Protein AF-A0A7C2VQJ5-F1 (afdb_monomer_lite)

Structure (mmCIF, N/CA/C/O backbone):
data_AF-A0A7C2VQJ5-F1
#
_entry.id   AF-A0A7C2VQJ5-F1
#
loop_
_atom_site.group_PDB
_atom_site.id
_atom_site.type_symbol
_atom_site.label_atom_id
_atom_site.label_alt_id
_atom_site.label_comp_id
_atom_site.label_asym_id
_atom_site.label_entity_id
_atom_site.label_seq_id
_atom_site.pdbx_PDB_ins_code
_atom_site.Cartn_x
_atom_site.Cartn_y
_atom_site.Cartn_z
_atom_site.occupancy
_atom_site.B_iso_or_equiv
_atom_site.auth_seq_id
_atom_site.auth_comp_id
_atom_site.auth_asym_id
_atom_site.auth_atom_id
_atom_site.pdbx_PDB_model_num
ATOM 1 N N . MET A 1 1 ? 5.627 -55.550 105.091 1.00 46.59 1 MET A N 1
ATOM 2 C CA . MET A 1 1 ? 6.514 -56.414 104.280 1.00 46.59 1 MET A CA 1
ATOM 3 C C . MET A 1 1 ? 5.645 -57.290 103.380 1.00 46.59 1 MET A C 1
ATOM 5 O O . MET A 1 1 ? 4.607 -57.716 103.855 1.00 46.59 1 MET A O 1
ATOM 9 N N . ILE A 1 2 ? 6.101 -57.569 102.148 1.00 43.75 2 ILE A N 1
ATOM 10 C CA . ILE A 1 2 ? 5.608 -58.612 101.208 1.00 43.75 2 ILE A CA 1
ATOM 11 C C . ILE A 1 2 ? 4.590 -58.161 100.128 1.00 43.75 2 ILE A C 1
ATOM 13 O O . ILE A 1 2 ? 3.382 -58.294 100.247 1.00 43.75 2 ILE A O 1
ATOM 17 N N . ARG A 1 3 ? 5.181 -57.601 99.060 1.00 42.88 3 ARG A N 1
ATOM 18 C CA . ARG A 1 3 ? 5.038 -57.880 97.609 1.00 42.88 3 ARG A CA 1
ATOM 19 C C . ARG A 1 3 ? 3.668 -58.314 97.038 1.00 42.88 3 ARG A C 1
ATOM 21 O O . ARG A 1 3 ? 3.281 -59.473 97.138 1.00 42.88 3 ARG A O 1
ATOM 28 N N . LEU A 1 4 ? 3.055 -57.392 96.280 1.00 44.59 4 LEU A N 1
ATOM 29 C CA . LEU A 1 4 ? 2.029 -57.633 95.254 1.00 44.59 4 LEU A CA 1
ATOM 30 C C . LEU A 1 4 ? 2.603 -58.422 94.058 1.00 44.59 4 LEU A C 1
ATOM 32 O O . LEU A 1 4 ? 3.618 -58.026 93.484 1.00 44.59 4 LEU A O 1
ATOM 36 N N . PHE A 1 5 ? 1.899 -59.471 93.623 1.00 48.22 5 PHE A N 1
ATOM 37 C CA . PHE A 1 5 ? 2.072 -60.102 92.310 1.00 48.22 5 PHE A CA 1
ATOM 38 C C . PHE A 1 5 ? 1.242 -59.345 91.260 1.00 48.22 5 PHE A C 1
ATOM 40 O O . PHE A 1 5 ? 0.036 -59.552 91.133 1.00 48.22 5 PHE A O 1
ATOM 47 N N . GLY A 1 6 ? 1.891 -58.452 90.512 1.00 44.25 6 GLY A N 1
ATOM 48 C CA . GLY A 1 6 ? 1.333 -57.816 89.318 1.00 44.25 6 GLY A CA 1
ATOM 49 C C . GLY A 1 6 ? 1.655 -58.635 88.069 1.00 44.25 6 GLY A C 1
ATOM 50 O O . GLY A 1 6 ? 2.819 -58.878 87.762 1.00 44.25 6 GLY A O 1
ATOM 51 N N . ARG A 1 7 ? 0.612 -59.073 87.364 1.00 55.69 7 ARG A N 1
ATOM 52 C CA . ARG A 1 7 ? 0.666 -59.779 86.077 1.00 55.69 7 ARG A CA 1
ATOM 53 C C . ARG A 1 7 ? 1.394 -58.929 85.024 1.00 55.69 7 ARG A C 1
ATOM 55 O O . ARG A 1 7 ? 0.897 -57.866 84.667 1.00 55.69 7 ARG A O 1
ATOM 62 N N . PHE A 1 8 ? 2.517 -59.409 84.489 1.00 46.81 8 PHE A N 1
ATOM 63 C CA . PHE A 1 8 ? 3.135 -58.836 83.289 1.00 46.81 8 PHE A CA 1
ATOM 64 C C . PHE A 1 8 ? 2.544 -59.503 82.041 1.00 46.81 8 PHE A C 1
ATOM 66 O O . PHE A 1 8 ? 2.875 -60.638 81.704 1.00 46.81 8 PHE A O 1
ATOM 73 N N . LEU A 1 9 ? 1.641 -58.788 81.372 1.00 52.94 9 LEU A N 1
ATOM 74 C CA . LEU A 1 9 ? 1.227 -59.056 79.999 1.00 52.94 9 LEU A CA 1
ATOM 75 C C . LEU A 1 9 ? 2.354 -58.551 79.082 1.00 52.94 9 LEU A C 1
ATOM 77 O O . LEU A 1 9 ? 2.598 -57.349 79.008 1.00 52.94 9 LEU A O 1
ATOM 81 N N . VAL A 1 10 ? 3.074 -59.459 78.424 1.00 49.28 10 VAL A N 1
ATOM 82 C CA . VAL A 1 10 ? 4.087 -59.104 77.420 1.00 49.28 10 VAL A CA 1
ATOM 83 C C . VAL A 1 10 ? 3.358 -58.661 76.151 1.00 49.28 10 VAL A C 1
ATOM 85 O O . VAL A 1 10 ? 2.813 -59.481 75.416 1.00 49.28 10 VAL A O 1
ATOM 88 N N . LEU A 1 11 ? 3.316 -57.349 75.917 1.00 45.44 11 LEU A N 1
ATOM 89 C CA . LEU A 1 11 ? 2.827 -56.748 74.680 1.00 45.44 11 LEU A CA 1
ATOM 90 C C . LEU A 1 11 ? 3.921 -56.905 73.607 1.00 45.44 11 LEU A C 1
ATOM 92 O O . LEU A 1 11 ? 4.905 -56.168 73.602 1.00 45.44 11 LEU A O 1
ATOM 96 N N . VAL A 1 12 ? 3.784 -57.889 72.716 1.00 51.28 12 VAL A N 1
ATOM 97 C CA . VAL A 1 12 ? 4.648 -58.013 71.531 1.00 51.28 12 VAL A CA 1
ATOM 98 C C . VAL A 1 12 ? 4.169 -56.991 70.500 1.00 51.28 12 VAL A C 1
ATOM 100 O O . VAL A 1 12 ? 3.220 -57.230 69.760 1.00 51.28 12 VAL A O 1
ATOM 103 N N . LEU A 1 13 ? 4.803 -55.818 70.488 1.00 47.81 13 LEU A N 1
ATOM 104 C CA . LEU A 1 13 ? 4.600 -54.792 69.469 1.00 47.81 13 LEU A CA 1
ATOM 105 C C . LEU A 1 13 ? 5.321 -55.233 68.184 1.00 47.81 13 LEU A C 1
ATOM 107 O O . LEU A 1 13 ? 6.518 -55.008 68.019 1.00 47.81 13 LEU A O 1
ATOM 111 N N . THR A 1 14 ? 4.608 -55.897 67.275 1.00 52.72 14 THR A N 1
ATOM 112 C CA . THR A 1 14 ? 5.097 -56.153 65.915 1.00 52.72 14 THR A CA 1
ATOM 113 C C . THR A 1 14 ? 5.204 -54.828 65.164 1.00 52.72 14 THR A C 1
ATOM 115 O O . THR A 1 14 ? 4.199 -54.273 64.719 1.00 52.72 14 THR A O 1
ATOM 118 N N . LEU A 1 15 ? 6.427 -54.311 65.038 1.00 48.78 15 LEU A N 1
ATOM 119 C CA . LEU A 1 15 ? 6.756 -53.168 64.194 1.00 48.78 15 LEU A CA 1
ATOM 120 C C . LEU A 1 15 ? 6.617 -53.591 62.721 1.00 48.78 15 LEU A C 1
ATOM 122 O O . LEU A 1 15 ? 7.533 -54.161 62.131 1.00 48.78 15 LEU A O 1
ATOM 126 N N . LEU A 1 16 ? 5.445 -53.345 62.134 1.00 52.34 16 LEU A N 1
ATOM 127 C CA . LEU A 1 16 ? 5.228 -53.418 60.690 1.00 52.34 16 LEU A CA 1
ATOM 128 C C . LEU A 1 16 ? 6.027 -52.282 60.038 1.00 52.34 16 LEU A C 1
ATOM 130 O O . LEU A 1 16 ? 5.564 -51.147 59.949 1.00 52.34 16 LEU A O 1
ATOM 134 N N . VAL A 1 17 ? 7.252 -52.581 59.604 1.00 56.50 17 VAL A N 1
ATOM 135 C CA . VAL A 1 17 ? 8.012 -51.701 58.712 1.00 56.50 17 VAL A CA 1
ATOM 136 C C . VAL A 1 17 ? 7.339 -51.776 57.346 1.00 56.50 17 VAL A C 1
ATOM 138 O O . VAL A 1 17 ? 7.644 -52.636 56.521 1.00 56.50 17 VAL A O 1
ATOM 141 N N . THR A 1 18 ? 6.363 -50.903 57.116 1.00 55.00 18 THR A N 1
ATOM 142 C CA . THR A 1 18 ? 5.812 -50.689 55.782 1.00 55.00 18 THR A CA 1
ATOM 143 C C . THR A 1 18 ? 6.905 -50.061 54.926 1.00 55.00 18 THR A C 1
ATOM 145 O O . THR A 1 18 ? 7.242 -48.890 55.108 1.00 55.00 18 THR A O 1
ATOM 148 N N . PHE A 1 19 ? 7.467 -50.831 53.995 1.00 57.00 19 PHE A N 1
ATOM 149 C CA . PHE A 1 19 ? 8.220 -50.285 52.871 1.00 57.00 19 PHE A CA 1
ATOM 150 C C . PHE A 1 19 ? 7.252 -49.443 52.036 1.00 57.00 19 PHE A C 1
ATOM 152 O O . PHE A 1 19 ? 6.549 -49.955 51.166 1.00 57.00 19 PHE A O 1
ATOM 159 N N . MET A 1 20 ? 7.167 -48.147 52.338 1.00 59.78 20 MET A N 1
ATOM 160 C CA . MET A 1 20 ? 6.552 -47.210 51.413 1.00 59.78 20 MET A CA 1
ATOM 161 C C . MET A 1 20 ? 7.466 -47.120 50.191 1.00 59.78 20 MET A C 1
ATOM 163 O O . MET A 1 20 ? 8.660 -46.858 50.359 1.00 59.78 20 MET A O 1
ATOM 167 N N . PRO A 1 21 ? 6.958 -47.362 48.971 1.00 56.41 21 PRO A N 1
ATOM 168 C CA . PRO A 1 21 ? 7.749 -47.126 47.780 1.00 56.41 21 PRO A CA 1
ATOM 169 C C . PRO A 1 21 ? 8.144 -45.650 47.783 1.00 56.41 21 PRO A C 1
ATOM 171 O O . PRO A 1 21 ? 7.285 -44.768 47.804 1.00 56.41 21 PRO A O 1
ATOM 174 N N . VAL A 1 22 ? 9.450 -45.383 47.791 1.00 60.44 22 VAL A N 1
ATOM 175 C CA . VAL A 1 22 ? 9.980 -44.057 47.482 1.00 60.44 22 VAL A CA 1
ATOM 176 C C . VAL A 1 22 ? 9.636 -43.817 46.018 1.00 60.44 22 VAL A C 1
ATOM 178 O O . VAL A 1 22 ? 10.354 -44.244 45.117 1.00 60.44 22 VAL A O 1
ATOM 181 N N . VAL A 1 23 ? 8.475 -43.209 45.777 1.00 65.56 23 VAL A N 1
ATOM 182 C CA . VAL A 1 23 ? 8.123 -42.699 44.458 1.00 65.56 23 VAL A CA 1
ATOM 183 C C . VAL A 1 23 ? 9.150 -41.605 44.169 1.00 65.56 23 VAL A C 1
ATOM 185 O O . VAL A 1 23 ? 9.242 -40.664 44.962 1.00 65.56 23 VAL A O 1
ATOM 188 N N . PRO A 1 24 ? 9.965 -41.716 43.104 1.00 60.53 24 PRO A N 1
ATOM 189 C CA . PRO A 1 24 ? 10.872 -40.641 42.741 1.00 60.53 24 PRO A CA 1
ATOM 190 C C . PRO A 1 24 ? 10.035 -39.375 42.575 1.00 60.53 24 PRO A C 1
ATOM 192 O O . PRO A 1 24 ? 9.057 -39.372 41.821 1.00 60.53 24 PRO A O 1
ATOM 195 N N . ALA A 1 25 ? 10.378 -38.332 43.337 1.00 55.72 25 ALA A N 1
ATOM 196 C CA . ALA A 1 25 ? 9.738 -37.034 43.220 1.00 55.72 25 ALA A CA 1
ATOM 197 C C . ALA A 1 25 ? 9.803 -36.634 41.745 1.00 55.72 25 ALA A C 1
ATOM 199 O O . ALA A 1 25 ? 10.892 -36.431 41.204 1.00 55.72 25 ALA A O 1
ATOM 200 N N . HIS A 1 26 ? 8.646 -36.599 41.079 1.00 54.81 26 HIS A N 1
ATOM 201 C CA . HIS A 1 26 ? 8.580 -36.046 39.739 1.00 54.81 26 HIS A CA 1
ATOM 202 C C . HIS A 1 26 ? 9.131 -34.620 39.836 1.00 54.81 26 HIS A C 1
ATOM 204 O O . HIS A 1 26 ? 8.683 -33.875 40.717 1.00 54.81 26 HIS A O 1
ATOM 210 N N . PRO A 1 27 ? 10.102 -34.230 38.990 1.00 55.38 27 PRO A N 1
ATOM 211 C CA . PRO A 1 27 ? 10.473 -32.829 38.904 1.00 55.38 27 PRO A CA 1
ATOM 212 C C . PRO A 1 27 ? 9.182 -32.036 38.655 1.00 55.38 27 PRO A C 1
ATOM 214 O O . PRO A 1 27 ? 8.354 -32.495 37.858 1.00 55.38 27 PRO A O 1
ATOM 217 N N . PRO A 1 28 ? 8.950 -30.907 39.353 1.00 47.03 28 PRO A N 1
ATOM 218 C CA . PRO A 1 28 ? 7.778 -30.093 39.079 1.00 47.03 28 PRO A CA 1
ATOM 219 C C . PRO A 1 28 ? 7.782 -29.796 37.582 1.00 47.03 28 PRO A C 1
ATOM 221 O O . PRO A 1 28 ? 8.780 -29.301 37.052 1.00 47.03 28 PRO A O 1
ATOM 224 N N . ILE A 1 29 ? 6.695 -30.163 36.892 1.00 43.47 29 ILE A N 1
ATOM 225 C CA . ILE A 1 29 ? 6.482 -29.730 35.511 1.00 43.47 29 ILE A CA 1
ATOM 226 C C . ILE A 1 29 ? 6.673 -28.213 35.548 1.00 43.47 29 ILE A C 1
ATOM 228 O O . ILE A 1 29 ? 6.023 -27.572 36.378 1.00 43.47 29 ILE A O 1
ATOM 232 N N . PRO A 1 30 ? 7.580 -27.631 34.744 1.00 37.69 30 PRO A N 1
ATOM 233 C CA . PRO A 1 30 ? 7.754 -26.192 34.736 1.00 37.69 30 PRO A CA 1
ATOM 234 C C . PRO A 1 30 ? 6.402 -25.576 34.389 1.00 37.69 30 PRO A C 1
ATOM 236 O O . PRO A 1 30 ? 5.913 -25.717 33.268 1.00 37.69 30 PRO A O 1
ATOM 239 N N . THR A 1 31 ? 5.766 -24.943 35.375 1.00 44.03 31 THR A N 1
ATOM 240 C CA . THR A 1 31 ? 4.575 -24.135 35.160 1.00 44.03 31 THR A CA 1
ATOM 241 C C . THR A 1 31 ? 5.015 -23.030 34.217 1.00 44.03 31 THR A C 1
ATOM 243 O O . THR A 1 31 ? 5.746 -22.126 34.621 1.00 44.03 31 THR A O 1
ATOM 246 N N . VAL A 1 32 ? 4.663 -23.141 32.936 1.00 47.00 32 VAL A N 1
ATOM 247 C CA . VAL A 1 32 ? 4.882 -22.059 31.978 1.00 47.00 32 VAL A CA 1
ATOM 248 C C . VAL A 1 32 ? 4.158 -20.855 32.566 1.00 47.00 32 VAL A C 1
ATOM 250 O O . VAL A 1 32 ? 2.938 -20.895 32.730 1.00 47.00 32 VAL A O 1
ATOM 253 N N . ALA A 1 33 ? 4.913 -19.838 32.983 1.00 51.19 33 ALA A N 1
ATOM 254 C CA . ALA A 1 33 ? 4.332 -18.626 33.536 1.00 51.19 33 ALA A CA 1
ATOM 255 C C . ALA A 1 33 ? 3.320 -18.088 32.519 1.00 51.19 33 ALA A C 1
ATOM 257 O O . ALA A 1 33 ? 3.661 -17.907 31.346 1.00 51.19 33 ALA A O 1
ATOM 258 N N . ALA A 1 34 ? 2.070 -17.900 32.949 1.00 57.22 34 ALA A N 1
ATOM 259 C CA . ALA A 1 34 ? 1.046 -17.315 32.100 1.00 57.22 34 ALA A CA 1
ATOM 260 C C . ALA A 1 34 ? 1.563 -15.954 31.623 1.00 57.22 34 ALA A C 1
ATOM 262 O O . ALA A 1 34 ? 1.918 -15.102 32.434 1.00 57.22 34 ALA A O 1
ATOM 263 N N . GLN A 1 35 ? 1.673 -15.775 30.308 1.00 69.56 35 GLN A N 1
ATOM 264 C CA . GLN A 1 35 ? 2.099 -14.504 29.739 1.00 69.56 35 GLN A CA 1
ATOM 265 C C . GLN A 1 35 ? 1.085 -13.429 30.155 1.00 69.56 35 GLN A C 1
ATOM 267 O O . GLN A 1 35 ? -0.118 -13.632 29.981 1.00 69.56 35 GLN A O 1
ATOM 272 N N . GLU A 1 36 ? 1.553 -12.310 30.707 1.00 86.19 36 GLU A N 1
ATOM 273 C CA . GLU A 1 36 ? 0.700 -11.190 31.116 1.00 86.19 36 GLU A CA 1
ATOM 274 C C . GLU A 1 36 ? 0.862 -10.000 30.166 1.00 86.19 36 GLU A C 1
ATOM 276 O O . GLU A 1 36 ? 1.974 -9.675 29.744 1.00 86.19 36 GLU A O 1
ATOM 281 N N . ILE A 1 37 ? -0.247 -9.338 29.829 1.00 79.31 37 ILE A N 1
ATOM 282 C CA . ILE A 1 37 ? -0.264 -8.090 29.057 1.00 79.31 37 ILE A CA 1
ATOM 283 C C . ILE A 1 37 ? -1.071 -7.033 29.803 1.00 79.31 37 ILE A C 1
ATOM 285 O O . ILE A 1 37 ? -2.213 -7.277 30.184 1.00 79.31 37 ILE A O 1
ATOM 289 N N . THR A 1 38 ? -0.510 -5.833 29.939 1.00 85.31 38 THR A N 1
ATOM 290 C CA . THR A 1 38 ? -1.171 -4.715 30.621 1.00 85.31 38 THR A CA 1
ATOM 291 C C . THR A 1 38 ? -1.907 -3.792 29.649 1.00 85.31 38 THR A C 1
ATOM 293 O O . THR A 1 38 ? -1.347 -3.364 28.639 1.00 85.31 38 THR A O 1
ATOM 296 N N . VAL A 1 39 ? -3.143 -3.426 29.996 1.00 78.38 39 VAL A N 1
ATOM 297 C CA . VAL A 1 39 ? -3.943 -2.371 29.359 1.00 78.38 39 VAL A CA 1
ATOM 298 C C . VAL A 1 39 ? -4.248 -1.287 30.389 1.00 78.38 39 VAL A C 1
ATOM 300 O O . VAL A 1 39 ? -4.963 -1.497 31.361 1.00 78.38 39 VAL A O 1
ATOM 303 N N . GLU A 1 40 ? -3.728 -0.088 30.193 1.00 80.56 40 GLU A N 1
ATOM 304 C CA . GLU A 1 40 ? -3.983 1.032 31.093 1.00 80.56 40 GLU A CA 1
ATOM 305 C C . GLU A 1 40 ? -5.292 1.739 30.745 1.00 80.56 40 GLU A C 1
ATOM 307 O O . GLU A 1 40 ? -5.605 1.945 29.575 1.00 80.56 40 GLU A O 1
ATOM 312 N N . MET A 1 41 ? -6.041 2.169 31.753 1.00 86.75 41 MET A N 1
ATOM 313 C CA . MET A 1 41 ? -7.132 3.124 31.592 1.00 86.75 41 MET A CA 1
ATOM 314 C C . MET A 1 41 ? -6.592 4.510 31.916 1.00 86.75 41 MET A C 1
ATOM 316 O O . MET A 1 41 ? -6.264 4.782 33.068 1.00 86.75 41 MET A O 1
ATOM 320 N N . ARG A 1 42 ? -6.422 5.343 30.893 1.00 73.50 42 ARG A N 1
ATOM 321 C CA . ARG A 1 42 ? -5.876 6.698 31.005 1.00 73.50 42 ARG A CA 1
ATOM 322 C C . ARG A 1 42 ? -6.518 7.614 29.976 1.00 73.50 42 ARG A C 1
ATOM 324 O O . ARG A 1 42 ? -6.724 7.207 28.834 1.00 73.50 42 ARG A O 1
ATOM 331 N N . ASN A 1 43 ? -6.760 8.861 30.352 1.00 64.06 43 ASN A N 1
ATOM 332 C CA . ASN A 1 43 ? -7.454 9.866 29.555 1.00 64.06 43 ASN A CA 1
ATOM 333 C C . ASN A 1 43 ? -8.832 9.388 29.058 1.00 64.06 43 ASN A C 1
ATOM 335 O O . ASN A 1 43 ? -9.179 9.613 27.899 1.00 64.06 43 ASN A O 1
ATOM 339 N N . ILE A 1 44 ? -9.603 8.704 29.916 1.00 69.81 44 ILE A N 1
ATOM 340 C CA . ILE A 1 44 ? -10.926 8.138 29.593 1.00 69.81 44 ILE A CA 1
ATOM 341 C C . ILE A 1 44 ? -10.837 7.204 28.373 1.00 69.81 44 ILE A C 1
ATOM 343 O O . ILE A 1 44 ? -11.610 7.274 27.419 1.00 69.81 44 ILE A O 1
ATOM 347 N N . SER A 1 45 ? -9.802 6.366 28.337 1.00 59.72 45 SER A N 1
ATOM 348 C CA . SER A 1 45 ? -9.502 5.473 27.215 1.00 59.72 45 SER A CA 1
ATOM 349 C C . SER A 1 45 ? -8.728 4.245 27.678 1.00 59.72 45 SER A C 1
ATOM 351 O O . SER A 1 45 ? -7.956 4.315 28.631 1.00 59.72 45 SER A O 1
ATOM 353 N N . PHE A 1 46 ? -8.891 3.123 26.974 1.00 67.31 46 PHE A N 1
ATOM 354 C CA . PHE A 1 46 ? -8.022 1.955 27.137 1.00 67.31 46 PHE A CA 1
ATOM 355 C C . PHE A 1 46 ? -6.759 2.106 26.278 1.00 67.31 46 PHE A C 1
ATOM 357 O O . PHE A 1 46 ? -6.843 2.450 25.098 1.00 67.31 46 PHE A O 1
ATOM 364 N N . SER A 1 47 ? -5.589 1.837 26.855 1.00 63.00 47 SER A N 1
ATOM 365 C CA . SER A 1 47 ? -4.273 2.004 26.239 1.00 63.00 47 SER A CA 1
ATOM 366 C C . SER A 1 47 ? -3.362 0.801 26.533 1.00 63.00 47 SER A C 1
ATOM 368 O O . SER A 1 47 ? -2.908 0.650 27.662 1.00 63.00 47 SER A O 1
ATOM 370 N N . PRO A 1 48 ? -3.005 -0.012 25.528 1.00 53.28 48 PRO A N 1
ATOM 371 C CA . PRO A 1 48 ? -3.476 0.079 24.149 1.00 53.28 48 PRO A CA 1
ATOM 372 C C . PRO A 1 48 ? -4.978 -0.234 24.041 1.00 53.28 48 PRO A C 1
ATOM 374 O O . PRO A 1 48 ? -5.519 -1.023 24.809 1.00 53.28 48 PRO A O 1
ATOM 377 N N . ARG A 1 49 ? -5.652 0.373 23.056 1.00 54.12 49 ARG A N 1
ATOM 378 C CA . ARG A 1 49 ? -7.080 0.122 22.803 1.00 54.12 49 ARG A CA 1
ATOM 379 C C . ARG A 1 49 ? -7.344 -1.300 22.295 1.00 54.12 49 ARG A C 1
ATOM 381 O O . ARG A 1 49 ? -8.414 -1.847 22.528 1.00 54.12 49 ARG A O 1
ATOM 388 N N . MET A 1 50 ? -6.381 -1.888 21.588 1.00 51.47 50 MET A N 1
ATOM 389 C CA . MET A 1 50 ? -6.455 -3.252 21.072 1.00 51.47 50 MET A CA 1
ATOM 390 C C . MET A 1 50 ? -5.201 -4.032 21.460 1.00 51.47 50 MET A C 1
ATOM 392 O O . MET A 1 50 ? -4.092 -3.505 21.346 1.00 51.47 50 MET A O 1
ATOM 396 N N . VAL A 1 51 ? -5.382 -5.286 21.873 1.00 59.22 51 VAL A N 1
ATOM 397 C CA . VAL A 1 51 ? -4.294 -6.217 22.194 1.00 59.22 51 VAL A CA 1
ATOM 398 C C . VAL A 1 51 ? -4.488 -7.514 21.420 1.00 59.22 51 VAL A C 1
ATOM 400 O O . VAL A 1 51 ? -5.570 -8.094 21.465 1.00 59.22 51 VAL A O 1
ATOM 403 N N . THR A 1 52 ? -3.431 -7.994 20.764 1.00 66.69 52 THR A N 1
ATOM 404 C CA . THR A 1 52 ? -3.381 -9.343 20.188 1.00 66.69 52 THR A CA 1
ATOM 405 C C . THR A 1 52 ? -2.576 -10.260 21.100 1.00 66.69 52 THR A C 1
ATOM 407 O O . THR A 1 52 ? -1.439 -9.939 21.442 1.00 66.69 52 THR A O 1
ATOM 410 N N . ILE A 1 53 ? -3.160 -11.389 21.489 1.00 81.56 53 ILE A N 1
ATOM 411 C CA . ILE A 1 53 ? -2.588 -12.369 22.415 1.00 81.56 53 ILE A CA 1
ATOM 412 C C . ILE A 1 53 ? -2.736 -13.792 21.875 1.00 81.56 53 ILE A C 1
ATOM 414 O O . ILE A 1 53 ? -3.455 -14.032 20.902 1.00 81.56 53 ILE A O 1
ATOM 418 N N . THR A 1 54 ? -2.072 -14.746 22.523 1.00 80.62 54 THR A N 1
ATOM 419 C CA . THR A 1 54 ? -2.269 -16.178 22.260 1.00 80.62 54 THR A CA 1
ATOM 420 C C . THR A 1 54 ? -3.178 -16.794 23.332 1.00 80.62 54 THR A C 1
ATOM 422 O O . THR A 1 54 ? -3.324 -16.225 24.418 1.00 80.62 54 THR A O 1
ATOM 425 N N . PRO A 1 55 ? -3.841 -17.931 23.053 1.00 85.31 55 PRO A N 1
ATOM 426 C CA . PRO A 1 55 ? -4.587 -18.676 24.054 1.00 85.31 55 PRO A CA 1
ATOM 427 C C . PRO A 1 55 ? -3.755 -18.936 25.313 1.00 85.31 55 PRO A C 1
ATOM 429 O O . PRO A 1 55 ? -2.640 -19.441 25.238 1.00 85.31 55 PRO A O 1
ATOM 432 N N . GLY A 1 56 ? -4.317 -18.608 26.472 1.00 85.12 56 GLY A N 1
ATOM 433 C CA . GLY A 1 56 ? -3.671 -18.737 27.776 1.00 85.12 56 GLY A CA 1
ATOM 434 C C . GLY A 1 56 ? -3.014 -17.453 28.292 1.00 85.12 56 GLY A C 1
ATOM 435 O O . GLY A 1 56 ? -2.595 -17.433 29.446 1.00 85.12 56 GLY A O 1
ATOM 436 N N . THR A 1 57 ? -2.952 -16.372 27.505 1.00 86.81 57 THR A N 1
ATOM 437 C CA . THR A 1 57 ? -2.464 -15.069 27.988 1.00 86.81 57 THR A CA 1
ATOM 438 C C . THR A 1 57 ? -3.473 -14.418 28.946 1.00 86.81 57 THR A C 1
ATOM 440 O O . THR A 1 57 ? -4.684 -14.399 28.694 1.00 86.81 57 THR A O 1
ATOM 443 N N . THR A 1 58 ? -2.965 -13.847 30.039 1.00 93.88 58 THR A N 1
ATOM 444 C CA . THR A 1 58 ? -3.725 -13.029 30.993 1.00 93.88 58 THR A CA 1
ATOM 445 C C . THR A 1 58 ? -3.602 -11.556 30.627 1.00 93.88 58 THR A C 1
ATOM 447 O O . THR A 1 58 ? -2.504 -11.025 30.499 1.00 93.88 58 THR A O 1
ATOM 450 N N . VAL A 1 59 ? -4.732 -10.873 30.465 1.00 95.69 59 VAL A N 1
ATOM 451 C CA . VAL A 1 59 ? -4.771 -9.420 30.280 1.00 95.69 59 VAL A CA 1
ATOM 452 C C . VAL A 1 59 ? -5.088 -8.768 31.618 1.00 95.69 59 VAL A C 1
ATOM 454 O O . VAL A 1 59 ? -6.043 -9.167 32.284 1.00 95.69 59 VAL A O 1
ATOM 457 N N . VAL A 1 60 ? -4.293 -7.773 31.997 1.00 95.62 60 VAL A N 1
ATOM 458 C CA . VAL A 1 60 ? -4.425 -6.997 33.229 1.00 95.62 60 VAL A CA 1
ATOM 459 C C . VAL A 1 60 ? -4.778 -5.560 32.867 1.00 95.62 60 VAL A C 1
ATOM 461 O O . VAL A 1 60 ? -3.978 -4.842 32.275 1.00 95.62 60 VAL A O 1
ATOM 464 N N . TRP A 1 61 ? -5.971 -5.113 33.235 1.00 98.06 61 TRP A N 1
ATOM 465 C CA . TRP A 1 61 ? -6.366 -3.720 33.111 1.00 98.06 61 TRP A CA 1
ATOM 466 C C . TRP A 1 61 ? -6.020 -2.951 34.378 1.00 98.06 61 TRP A C 1
ATOM 468 O O . TRP A 1 61 ? -6.409 -3.368 35.466 1.00 98.06 61 TRP A O 1
ATOM 478 N N . VAL A 1 62 ? -5.339 -1.813 34.246 1.00 90.38 62 VAL A N 1
ATOM 479 C CA . VAL A 1 62 ? -4.930 -0.966 35.380 1.00 90.38 62 VAL A CA 1
ATOM 480 C C . VAL A 1 62 ? -5.535 0.418 35.227 1.00 90.38 62 VAL A C 1
ATOM 482 O O . VAL A 1 62 ? -5.316 1.077 34.212 1.00 90.38 62 VAL A O 1
ATOM 485 N N . ASN A 1 63 ? -6.273 0.887 36.231 1.00 95.75 63 ASN A N 1
ATOM 486 C CA . ASN A 1 63 ? -6.835 2.227 36.209 1.00 95.75 63 ASN A CA 1
ATOM 487 C C . ASN A 1 63 ? -5.789 3.278 36.609 1.00 95.75 63 ASN A C 1
ATOM 489 O O . ASN A 1 63 ? -5.367 3.341 37.762 1.00 95.75 63 ASN A O 1
ATOM 493 N N . ARG A 1 64 ? -5.365 4.100 35.646 1.00 85.19 64 ARG A N 1
ATOM 494 C CA . ARG A 1 64 ? -4.432 5.223 35.831 1.00 85.19 64 ARG A CA 1
ATOM 495 C C . ARG A 1 64 ? -5.133 6.585 35.802 1.00 85.19 64 ARG A C 1
ATOM 497 O O . ARG A 1 64 ? -4.469 7.597 36.005 1.00 85.19 64 ARG A O 1
ATOM 504 N N . ASP A 1 65 ? -6.438 6.620 35.552 1.00 72.88 65 ASP A N 1
ATOM 505 C CA . ASP A 1 65 ? -7.237 7.840 35.566 1.00 72.88 65 ASP A CA 1
ATOM 506 C C . ASP A 1 65 ? -7.683 8.220 36.982 1.00 72.88 65 ASP A C 1
ATOM 508 O O . ASP A 1 65 ? -7.822 7.357 37.851 1.00 72.88 65 ASP A O 1
ATOM 512 N N . PRO A 1 66 ? -7.990 9.509 37.220 1.00 78.81 66 PRO A N 1
ATOM 513 C CA . PRO A 1 66 ? -8.574 9.965 38.479 1.00 78.81 66 PRO A CA 1
ATOM 514 C C . PRO A 1 66 ? -10.064 9.604 38.626 1.00 78.81 66 PRO A C 1
ATOM 516 O O . PRO A 1 66 ? -10.660 9.908 39.656 1.00 78.81 66 PRO A O 1
ATOM 519 N N . VAL A 1 67 ? -10.680 8.970 37.621 1.00 78.81 67 VAL A N 1
ATOM 520 C CA . VAL A 1 67 ? -12.085 8.533 37.643 1.00 78.81 67 VAL A CA 1
ATOM 521 C C . VAL A 1 67 ? -12.193 7.009 37.561 1.00 78.81 67 VAL A C 1
ATOM 523 O O . VAL A 1 67 ? -11.318 6.340 37.011 1.00 78.81 67 VAL A O 1
ATOM 526 N N . ALA A 1 68 ? -13.264 6.444 38.121 1.00 87.38 68 ALA A N 1
ATOM 527 C CA . ALA A 1 68 ? -13.500 5.002 38.113 1.00 87.38 68 ALA A CA 1
ATOM 528 C C . ALA A 1 68 ? -13.967 4.500 36.738 1.00 87.38 68 ALA A C 1
ATOM 530 O O . ALA A 1 68 ? -14.712 5.180 36.038 1.00 87.38 68 ALA A O 1
ATOM 531 N N . HIS A 1 69 ? -13.582 3.275 36.385 1.00 95.94 69 HIS A N 1
ATOM 532 C CA . HIS A 1 69 ? -13.865 2.671 35.081 1.00 95.94 69 HIS A CA 1
ATOM 533 C C . HIS A 1 69 ? -14.382 1.241 35.216 1.00 95.94 69 HIS A C 1
ATOM 535 O O . HIS A 1 69 ? -14.389 0.683 36.301 1.00 95.94 69 HIS A O 1
ATOM 541 N N . THR A 1 70 ? -14.822 0.630 34.122 1.00 97.50 70 THR A N 1
ATOM 542 C CA . THR A 1 70 ? -15.204 -0.793 34.068 1.00 97.50 70 THR A CA 1
ATOM 543 C C . THR A 1 70 ? -14.583 -1.427 32.826 1.00 97.50 70 THR A C 1
ATOM 545 O O . THR A 1 70 ? -14.206 -0.713 31.899 1.00 97.50 70 THR A O 1
ATOM 548 N N . VAL A 1 71 ? -14.484 -2.752 32.801 1.00 97.88 71 VAL A N 1
ATOM 549 C CA . VAL A 1 71 ? -14.111 -3.577 31.650 1.00 97.88 71 VAL A CA 1
ATOM 550 C C . VAL A 1 71 ? -15.252 -4.568 31.447 1.00 97.88 71 VAL A C 1
ATOM 552 O O . VAL A 1 71 ? -15.333 -5.584 32.134 1.00 97.88 71 VAL A O 1
ATOM 555 N N . THR A 1 72 ? -16.163 -4.245 30.537 1.00 93.69 72 THR A N 1
ATOM 556 C CA . THR A 1 72 ? -17.389 -5.006 30.280 1.00 93.69 72 THR A CA 1
ATOM 557 C C . THR A 1 72 ? -17.399 -5.483 28.834 1.00 93.69 72 THR A C 1
ATOM 559 O O . THR A 1 72 ? -17.284 -4.667 27.930 1.00 93.69 72 THR A O 1
ATOM 562 N N . ALA A 1 73 ? -17.540 -6.781 28.591 1.00 88.69 73 ALA A N 1
ATOM 563 C CA . ALA A 1 73 ? -17.639 -7.327 27.241 1.00 88.69 73 ALA A CA 1
ATOM 564 C C . ALA A 1 73 ? -18.913 -6.854 26.530 1.00 88.69 73 ALA A C 1
ATOM 566 O O . ALA A 1 73 ? -19.975 -6.777 27.152 1.00 88.69 73 ALA A O 1
ATOM 567 N N . ASP A 1 74 ? -18.834 -6.607 25.222 1.00 68.31 74 ASP A N 1
ATOM 568 C CA . ASP A 1 74 ? -19.999 -6.200 24.423 1.00 68.31 74 ASP A CA 1
ATOM 569 C C . ASP A 1 74 ? -21.098 -7.274 24.407 1.00 68.31 74 ASP A C 1
ATOM 571 O O . ASP A 1 74 ? -22.283 -6.951 24.378 1.00 68.31 74 ASP A O 1
ATOM 575 N N . ASP A 1 75 ? -20.706 -8.549 24.442 1.00 75.31 75 ASP A N 1
ATOM 576 C CA . ASP A 1 75 ? -21.607 -9.706 24.472 1.00 75.31 75 ASP A CA 1
ATOM 577 C C . ASP A 1 75 ? -22.056 -10.093 25.893 1.00 75.31 75 ASP A C 1
ATOM 579 O O . ASP A 1 75 ? -22.788 -11.064 26.076 1.00 75.31 75 ASP A O 1
ATOM 583 N N . GLY A 1 76 ? -21.608 -9.352 26.912 1.00 89.25 76 GLY A N 1
ATOM 584 C CA . GLY A 1 76 ? -21.898 -9.631 28.317 1.00 89.25 76 GLY A CA 1
ATOM 585 C C . GLY A 1 76 ? -21.135 -10.820 28.913 1.00 89.25 76 GLY A C 1
ATOM 586 O O . GLY A 1 76 ? -21.406 -11.188 30.054 1.00 89.25 76 GLY A O 1
ATOM 587 N N . SER A 1 77 ? -20.168 -11.411 28.200 1.00 87.25 77 SER A N 1
ATOM 588 C CA . SER A 1 77 ? -19.410 -12.587 28.665 1.00 87.25 77 SER A CA 1
ATOM 589 C C . SER A 1 77 ? -18.467 -12.319 29.847 1.00 87.25 77 SER A C 1
ATOM 591 O O . SER A 1 77 ? -18.028 -13.264 30.509 1.00 87.25 77 SER A O 1
ATOM 593 N N . PHE A 1 78 ? -18.132 -11.057 30.129 1.00 96.50 78 PHE A N 1
ATOM 594 C CA . PHE A 1 78 ? -17.416 -10.652 31.339 1.00 96.50 78 PHE A CA 1
ATOM 595 C C . PHE A 1 78 ? -17.708 -9.200 31.725 1.00 96.50 78 PHE A C 1
ATOM 597 O O . PHE A 1 78 ? -18.018 -8.362 30.879 1.00 96.50 78 PHE A O 1
ATOM 604 N N . ASP A 1 79 ? -17.569 -8.904 33.016 1.00 96.81 79 ASP A N 1
ATOM 605 C CA . ASP A 1 79 ? -17.666 -7.562 33.581 1.00 96.81 79 ASP A CA 1
ATOM 606 C C . ASP A 1 79 ? -16.786 -7.466 34.833 1.00 96.81 79 ASP A C 1
ATOM 608 O O . ASP A 1 79 ? -16.867 -8.316 35.720 1.00 96.81 79 ASP A O 1
ATOM 612 N N . SER A 1 80 ? -15.934 -6.447 34.904 1.00 98.06 80 SER A N 1
ATOM 613 C CA . SER A 1 80 ? -15.067 -6.208 36.059 1.00 98.06 80 SER A CA 1
ATOM 614 C C . SER A 1 80 ? -15.786 -5.580 37.253 1.00 98.06 80 SER A C 1
ATOM 616 O O . SER A 1 80 ? -15.227 -5.556 38.348 1.00 98.06 80 SER A O 1
ATOM 618 N N . GLY A 1 81 ? -16.963 -4.979 37.041 1.00 95.44 81 GLY A N 1
ATOM 619 C CA . GLY A 1 81 ? -17.483 -3.967 37.961 1.00 95.44 81 GLY A CA 1
ATOM 620 C C . GLY A 1 81 ? -16.597 -2.711 37.993 1.00 95.44 81 GLY A C 1
ATOM 621 O O . GLY A 1 81 ? -15.675 -2.565 37.184 1.00 95.44 81 GLY A O 1
ATOM 622 N N . LEU A 1 82 ? -16.889 -1.770 38.901 1.00 97.06 82 LEU A N 1
ATOM 623 C CA . LEU A 1 82 ? -16.142 -0.510 39.007 1.00 97.06 82 LEU A CA 1
ATOM 624 C C . LEU A 1 82 ? -14.719 -0.731 39.538 1.00 97.06 82 LEU A C 1
ATOM 626 O O . LEU A 1 82 ? -14.515 -1.141 40.677 1.00 97.06 82 LEU A O 1
ATOM 630 N N . ILE A 1 83 ? -13.742 -0.353 38.725 1.00 97.38 83 ILE A N 1
ATOM 631 C CA . ILE A 1 83 ? -12.320 -0.287 39.032 1.00 97.38 83 ILE A CA 1
ATOM 632 C C . ILE A 1 83 ? -12.000 1.159 39.415 1.00 97.38 83 ILE A C 1
ATOM 634 O O . ILE A 1 83 ? -11.992 2.058 38.570 1.00 97.38 83 ILE A O 1
ATOM 638 N N . GLN A 1 84 ? -11.749 1.392 40.701 1.00 97.06 84 GLN A N 1
ATOM 639 C CA . GLN A 1 84 ? -11.391 2.711 41.238 1.00 97.06 84 GLN A CA 1
ATOM 640 C C . GLN A 1 84 ? -10.018 3.188 40.725 1.00 97.06 84 GLN A C 1
ATOM 642 O O . GLN A 1 84 ? -9.234 2.354 40.262 1.00 97.06 84 GLN A O 1
ATOM 647 N N . PRO A 1 85 ? -9.698 4.496 40.804 1.00 95.56 85 PRO A N 1
ATOM 648 C CA . PRO A 1 85 ? -8.357 5.007 40.509 1.00 95.56 85 PRO A CA 1
ATOM 649 C C . PRO A 1 85 ? -7.259 4.195 41.211 1.00 95.56 85 PRO A C 1
ATOM 651 O O . PRO A 1 85 ? -7.337 3.944 42.412 1.00 95.56 85 PRO A O 1
ATOM 654 N N . GLY A 1 86 ? -6.252 3.747 40.457 1.00 86.12 86 GLY A N 1
ATOM 655 C CA . GLY A 1 86 ? -5.174 2.874 40.941 1.00 86.12 86 GLY A CA 1
ATOM 656 C C . GLY A 1 86 ? -5.520 1.381 41.040 1.00 86.12 86 GLY A C 1
ATOM 657 O O . GLY A 1 86 ? -4.622 0.572 41.261 1.00 86.12 86 GLY A O 1
ATOM 658 N N . GLY A 1 87 ? -6.788 0.997 40.868 1.00 95.62 87 GLY A N 1
ATOM 659 C CA . GLY A 1 87 ? -7.240 -0.394 40.902 1.00 95.62 87 GLY A CA 1
ATOM 660 C C . GLY A 1 87 ? -6.896 -1.187 39.638 1.00 95.62 87 GLY A C 1
ATOM 661 O O . GLY A 1 87 ? -6.495 -0.627 38.616 1.00 95.62 87 GLY A O 1
ATOM 662 N N . MET A 1 88 ? -7.097 -2.507 39.693 1.00 96.75 88 MET A N 1
ATOM 663 C CA . MET A 1 88 ? -6.856 -3.408 38.564 1.00 96.75 88 MET A CA 1
ATOM 664 C C . MET A 1 88 ? -7.909 -4.514 38.440 1.00 96.75 88 MET A C 1
ATOM 666 O O . MET A 1 88 ? -8.538 -4.900 39.422 1.00 96.75 88 MET A O 1
ATOM 670 N N . TYR A 1 89 ? -8.068 -5.032 37.224 1.00 97.88 89 TYR A N 1
ATOM 671 C CA . TYR A 1 89 ? -8.865 -6.214 36.889 1.00 97.88 89 TYR A CA 1
ATOM 672 C C . TYR A 1 89 ? -8.061 -7.099 35.942 1.00 97.88 89 TYR A C 1
ATOM 674 O O . TYR A 1 89 ? -7.353 -6.577 35.087 1.00 97.88 89 TYR A O 1
ATOM 682 N N . GLN A 1 90 ? -8.170 -8.421 36.049 1.00 96.44 90 GLN A N 1
ATOM 683 C CA . GLN A 1 90 ? -7.445 -9.334 35.167 1.00 96.44 90 GLN A CA 1
ATOM 684 C C . GLN A 1 90 ? -8.331 -10.459 34.647 1.00 96.44 90 GLN A C 1
ATOM 686 O O . GLN A 1 90 ? -9.223 -10.936 35.349 1.00 96.44 90 GLN A O 1
ATOM 691 N N . ARG A 1 91 ? -8.057 -10.907 33.419 1.00 95.94 91 ARG A N 1
ATOM 692 C CA . ARG A 1 91 ? -8.754 -12.030 32.786 1.00 95.94 91 ARG A CA 1
ATOM 693 C C . ARG A 1 91 ? -7.826 -12.810 31.865 1.00 95.94 91 ARG A C 1
ATOM 695 O O . ARG A 1 91 ? -7.160 -12.229 31.012 1.00 95.94 91 ARG A O 1
ATOM 702 N N . THR A 1 92 ? -7.845 -14.132 31.988 1.00 95.12 92 THR A N 1
ATOM 703 C CA . THR A 1 92 ? -7.153 -15.047 31.072 1.00 95.12 92 THR A CA 1
ATOM 704 C C . THR A 1 92 ? -8.060 -15.429 29.910 1.00 95.12 92 THR A C 1
ATOM 706 O O . THR A 1 92 ? -9.222 -15.784 30.110 1.00 95.12 92 THR A O 1
ATOM 709 N N . PHE A 1 93 ? -7.532 -15.371 28.689 1.00 90.88 93 PHE A N 1
ATOM 710 C CA . PHE A 1 93 ? -8.266 -15.718 27.475 1.00 90.88 93 PHE A CA 1
ATOM 711 C C . PHE A 1 93 ? -7.725 -17.015 26.886 1.00 90.88 93 PHE A C 1
ATOM 713 O O . PHE A 1 93 ? -6.604 -17.054 26.396 1.00 90.88 93 PHE A O 1
ATOM 720 N N . THR A 1 94 ? -8.514 -18.085 26.917 1.00 90.62 94 THR A N 1
ATOM 721 C CA . THR A 1 94 ? -8.084 -19.424 26.474 1.00 90.62 94 THR A CA 1
ATOM 722 C C . THR A 1 94 ? -8.642 -19.837 25.119 1.00 90.62 94 THR A C 1
ATOM 724 O O . THR A 1 94 ? -8.170 -20.810 24.542 1.00 90.62 94 THR A O 1
ATOM 727 N N . GLN A 1 95 ? -9.632 -19.115 24.597 1.00 85.75 95 GLN A N 1
ATOM 728 C CA . GLN A 1 95 ? -10.279 -19.436 23.330 1.00 85.75 95 GLN A CA 1
ATOM 729 C C . GLN A 1 95 ? -9.860 -18.422 22.261 1.00 85.75 95 GLN A C 1
ATOM 731 O O . GLN A 1 95 ? -9.916 -17.218 22.525 1.00 85.75 95 GLN A O 1
ATOM 736 N N . PRO A 1 96 ? -9.424 -18.869 21.067 1.00 76.56 96 PRO A N 1
ATOM 737 C CA . PRO A 1 96 ? -9.248 -17.984 19.927 1.00 76.56 96 PRO A CA 1
ATOM 738 C C . PRO A 1 96 ? -10.542 -17.232 19.615 1.00 76.56 96 PRO A C 1
ATOM 740 O O . PRO A 1 96 ? -11.628 -17.807 19.652 1.00 76.56 96 PRO A O 1
ATOM 743 N N . GLY A 1 97 ? -10.432 -15.950 19.290 1.00 68.62 97 GLY A N 1
ATOM 744 C CA . GLY A 1 97 ? -11.601 -15.111 19.060 1.00 68.62 97 GLY A CA 1
ATOM 745 C C . GLY A 1 97 ? -11.306 -13.627 19.199 1.00 68.62 97 GLY A C 1
ATOM 746 O O . GLY A 1 97 ? -10.189 -13.215 19.501 1.00 68.62 97 GLY A O 1
ATOM 747 N N . THR A 1 98 ? -12.322 -12.808 18.951 1.00 66.62 98 THR A N 1
ATOM 748 C CA . THR A 1 98 ? -12.268 -11.358 19.156 1.00 66.62 98 THR A CA 1
ATOM 749 C C . THR A 1 98 ? -13.255 -10.988 20.252 1.00 66.62 98 THR A C 1
ATOM 751 O O . THR A 1 98 ? -14.430 -11.320 20.160 1.00 66.62 98 THR A O 1
ATOM 754 N N . TYR A 1 99 ? -12.760 -10.306 21.279 1.00 78.50 99 TYR A N 1
ATOM 755 C CA . TYR A 1 99 ? -13.486 -9.942 22.489 1.00 78.50 99 TYR A CA 1
ATOM 756 C C . TYR A 1 99 ? -13.528 -8.414 22.603 1.00 78.50 99 TYR A C 1
ATOM 758 O O . TYR A 1 99 ? -12.626 -7.819 23.207 1.00 78.50 99 TYR A O 1
ATOM 766 N N . PRO A 1 100 ? -14.510 -7.751 21.972 1.00 57.31 100 PRO A N 1
ATOM 767 C CA . PRO A 1 100 ? -14.745 -6.332 22.184 1.00 57.31 100 PRO A CA 1
ATOM 768 C C . PRO A 1 100 ? -15.305 -6.083 23.590 1.00 57.31 100 PRO A C 1
ATOM 770 O O . PRO A 1 100 ? -16.071 -6.887 24.128 1.00 57.31 100 PRO A O 1
ATOM 773 N N . TYR A 1 101 ? -14.877 -4.985 24.201 1.00 83.38 101 TYR A N 1
ATOM 774 C CA . TYR A 1 101 ? -15.292 -4.580 25.536 1.00 83.38 101 TYR A CA 1
ATOM 775 C C . TYR A 1 101 ? -15.332 -3.055 25.663 1.00 83.38 101 TYR A C 1
ATOM 777 O O . TYR A 1 101 ? -14.714 -2.315 24.895 1.00 83.38 101 TYR A O 1
ATOM 785 N N . TYR A 1 102 ? -16.027 -2.568 26.680 1.00 82.50 102 TYR A N 1
ATOM 786 C CA . TYR A 1 102 ? -16.242 -1.156 26.935 1.00 82.50 102 TYR A CA 1
ATOM 787 C C . TYR A 1 102 ? -16.292 -0.837 28.427 1.00 82.50 102 TYR A C 1
ATOM 789 O O . TYR A 1 102 ? -16.420 -1.715 29.278 1.00 82.50 102 TYR A O 1
ATOM 797 N N . CYS A 1 103 ? -16.164 0.448 28.739 1.00 83.94 103 CYS A N 1
ATOM 798 C CA . CYS A 1 103 ? -16.370 0.997 30.066 1.00 83.94 103 CYS A CA 1
ATOM 799 C C . CYS A 1 103 ? -17.799 1.547 30.143 1.00 83.94 103 CYS A C 1
ATOM 801 O O . CYS A 1 103 ? -18.107 2.523 29.473 1.00 83.94 103 CYS A O 1
ATOM 803 N N . ARG A 1 104 ? -18.683 0.954 30.950 1.00 88.25 104 ARG A N 1
ATOM 804 C CA . ARG A 1 104 ? -20.100 1.345 31.071 1.00 88.25 104 ARG A CA 1
ATOM 805 C C . ARG A 1 104 ? -20.349 2.829 31.383 1.00 88.25 104 ARG A C 1
ATOM 807 O O . ARG A 1 104 ? -21.240 3.389 30.756 1.00 88.25 104 ARG A O 1
ATOM 814 N N . PRO A 1 105 ? -19.627 3.488 32.315 1.00 79.50 105 PRO A N 1
ATOM 815 C CA . PRO A 1 105 ? -19.873 4.905 32.600 1.00 79.50 105 PRO A CA 1
ATOM 816 C C . PRO A 1 105 ? -19.393 5.854 31.495 1.00 79.50 105 PRO A C 1
ATOM 818 O O . PRO A 1 105 ? -19.899 6.966 31.379 1.00 79.50 105 PRO A O 1
ATOM 821 N N . HIS A 1 106 ? -18.402 5.437 30.704 1.00 61.72 106 HIS A N 1
ATOM 822 C CA . HIS A 1 106 ? -17.659 6.317 29.793 1.00 61.72 106 HIS A CA 1
ATOM 823 C C . HIS A 1 106 ? -17.649 5.813 28.344 1.00 61.72 106 HIS A C 1
ATOM 825 O O . HIS A 1 106 ? -16.853 6.265 27.521 1.00 61.72 106 HIS A O 1
ATOM 831 N N . GLY A 1 107 ? -18.518 4.859 28.032 1.00 79.19 107 GLY A N 1
ATOM 832 C CA . GLY A 1 107 ? -18.556 4.126 26.780 1.00 79.19 107 GLY A CA 1
ATOM 833 C C . GLY A 1 107 ? -19.761 3.193 26.707 1.00 79.19 107 GLY A C 1
ATOM 834 O O . GLY A 1 107 ? -20.630 3.186 27.576 1.00 79.19 107 GLY A O 1
ATOM 835 N N . GLY A 1 108 ? -19.822 2.408 25.640 1.00 56.06 108 GLY A N 1
ATOM 836 C CA . GLY A 1 108 ? -20.933 1.507 25.354 1.00 56.06 108 GLY A CA 1
ATOM 837 C C . GLY A 1 108 ? -20.519 0.363 24.424 1.00 56.06 108 GLY A C 1
ATOM 838 O O . GLY A 1 108 ? -19.444 0.436 23.814 1.00 56.06 108 GLY A O 1
ATOM 839 N N . PRO A 1 109 ? -21.375 -0.665 24.277 1.00 55.97 109 PRO A N 1
ATOM 840 C CA . PRO A 1 109 ? -21.139 -1.763 23.346 1.00 55.97 109 PRO A CA 1
ATOM 841 C C . PRO A 1 109 ? -20.954 -1.258 21.911 1.00 55.97 109 PRO A C 1
ATOM 843 O O . PRO A 1 109 ? -21.422 -0.175 21.548 1.00 55.97 109 PRO A O 1
ATOM 846 N N . GLY A 1 110 ? -20.303 -2.054 21.067 1.00 48.12 110 GLY A N 1
ATOM 847 C CA . GLY A 1 110 ? -20.033 -1.702 19.676 1.00 48.12 110 GLY A CA 1
ATOM 848 C C . GLY A 1 110 ? -18.928 -0.657 19.530 1.00 48.12 110 GLY A C 1
ATOM 849 O O . GLY A 1 110 ? -18.881 0.055 18.528 1.00 48.12 110 GLY A O 1
ATOM 850 N N . GLY A 1 111 ? -18.045 -0.541 20.527 1.00 45.06 111 GLY A N 1
ATOM 851 C CA . GLY A 1 111 ? -16.900 0.365 20.483 1.00 45.06 111 GLY A CA 1
ATOM 852 C C . GLY A 1 111 ? -17.217 1.835 20.785 1.00 45.06 111 GLY A C 1
ATOM 853 O O . GLY A 1 111 ? -16.457 2.705 20.357 1.00 45.06 111 GLY A O 1
ATOM 854 N N . GLN A 1 112 ? -18.312 2.126 21.494 1.00 49.62 112 GLN A N 1
ATOM 855 C CA . GLN A 1 112 ? -18.694 3.492 21.863 1.00 49.62 112 GLN A CA 1
ATOM 856 C C . GLN A 1 112 ? -17.842 4.012 23.026 1.00 49.62 112 GLN A C 1
ATOM 858 O O . GLN A 1 112 ? -17.612 3.299 24.004 1.00 49.62 112 GLN A O 1
ATOM 863 N N . GLY A 1 113 ? -17.401 5.271 22.941 1.00 51.19 113 GLY A N 1
ATOM 864 C CA . GLY A 1 113 ? -16.595 5.930 23.974 1.00 51.19 113 GLY A CA 1
ATOM 865 C C . GLY A 1 113 ? -15.362 5.117 24.384 1.00 51.19 113 GLY A C 1
ATOM 866 O O . GLY A 1 113 ? -14.674 4.525 23.547 1.00 51.19 113 GLY A O 1
ATOM 867 N N . MET A 1 114 ? -15.087 5.068 25.683 1.00 75.44 114 MET A N 1
ATOM 868 C CA . MET A 1 114 ? -14.016 4.264 26.255 1.00 75.44 114 MET A CA 1
ATOM 869 C C . MET A 1 114 ? -14.289 2.769 26.047 1.00 75.44 114 MET A C 1
ATOM 871 O O . MET A 1 114 ? -15.040 2.134 26.785 1.00 75.44 114 MET A O 1
ATOM 875 N N . SER A 1 115 ? -13.657 2.207 25.022 1.00 67.38 115 SER A N 1
ATOM 876 C CA . SER A 1 115 ? -13.844 0.831 24.552 1.00 67.38 115 SER A CA 1
ATOM 877 C C . SER A 1 115 ? -12.561 0.273 23.959 1.00 67.38 115 SER A C 1
ATOM 879 O O . SER A 1 115 ? -11.702 1.052 23.549 1.00 67.38 115 SER A O 1
ATOM 881 N N . GLY A 1 116 ? -12.409 -1.048 23.941 1.00 63.59 116 GLY A N 1
ATOM 882 C CA . GLY A 1 116 ? -11.227 -1.751 23.456 1.00 63.59 116 GLY A CA 1
ATOM 883 C C . GLY A 1 116 ? -11.543 -3.151 22.932 1.00 63.59 116 GLY A C 1
ATOM 884 O O . GLY A 1 116 ? -12.691 -3.584 22.936 1.00 63.59 116 GLY A O 1
ATOM 885 N N . VAL A 1 117 ? -10.527 -3.848 22.421 1.00 64.06 117 VAL A N 1
ATOM 886 C CA . VAL A 1 117 ? -10.682 -5.181 21.816 1.00 64.06 117 VAL A CA 1
ATOM 887 C C . VAL A 1 117 ? -9.506 -6.082 22.182 1.00 64.06 117 VAL A C 1
ATOM 889 O O . VAL A 1 117 ? -8.351 -5.706 21.987 1.00 64.06 117 VAL A O 1
ATOM 892 N N . ILE A 1 118 ? -9.787 -7.296 22.655 1.00 79.00 118 ILE A N 1
ATOM 893 C CA . ILE A 1 118 ? -8.781 -8.359 22.778 1.00 79.00 118 ILE A CA 1
ATOM 894 C C . ILE A 1 118 ? -8.941 -9.331 21.609 1.00 79.00 118 ILE A C 1
ATOM 896 O O . ILE A 1 118 ? -10.021 -9.874 21.396 1.00 79.00 118 ILE A O 1
ATOM 900 N N . VAL A 1 119 ? -7.873 -9.568 20.851 1.00 68.06 119 VAL A N 1
ATOM 901 C CA . VAL A 1 119 ? -7.821 -10.565 19.776 1.00 68.06 119 VAL A CA 1
ATOM 902 C C . VAL A 1 119 ? -6.962 -11.730 20.243 1.00 68.06 119 VAL A C 1
ATOM 904 O O . VAL A 1 119 ? -5.771 -11.572 20.482 1.00 68.06 119 VAL A O 1
ATOM 907 N N . VAL A 1 120 ? -7.550 -12.913 20.349 1.00 81.00 120 VAL A N 1
ATOM 908 C CA . VAL A 1 120 ? -6.848 -14.147 20.702 1.00 81.00 120 VAL A CA 1
ATOM 909 C C . VAL A 1 120 ? -6.609 -14.931 19.416 1.00 81.00 120 VAL A C 1
ATOM 911 O O . VAL A 1 120 ? -7.554 -15.434 18.806 1.00 81.00 120 VAL A O 1
ATOM 914 N N . GLN A 1 121 ? -5.359 -15.012 18.969 1.00 74.81 121 GLN A N 1
ATOM 915 C CA . GLN A 1 121 ? -4.989 -15.720 17.743 1.00 74.81 121 GLN A CA 1
ATOM 916 C C . GLN A 1 121 ? -4.645 -17.175 18.038 1.00 74.81 121 GLN A C 1
ATOM 918 O O . GLN A 1 121 ? -3.819 -17.453 18.903 1.00 74.81 121 GLN A O 1
ATOM 923 N N . ALA A 1 122 ? -5.242 -18.108 17.292 1.00 67.94 122 ALA A N 1
ATOM 924 C CA . ALA A 1 122 ? -4.858 -19.511 17.374 1.00 67.94 122 ALA A CA 1
ATOM 925 C C . ALA A 1 122 ? -3.367 -19.675 17.045 1.00 67.94 122 ALA A C 1
ATOM 927 O O . ALA A 1 122 ? -2.852 -19.038 16.121 1.00 67.94 122 ALA A O 1
ATOM 928 N N . ALA A 1 123 ? -2.685 -20.551 17.784 1.00 54.22 123 ALA A N 1
ATOM 929 C CA . ALA A 1 123 ? -1.358 -20.986 17.382 1.00 54.22 123 ALA A CA 1
ATOM 930 C C . ALA A 1 123 ? -1.450 -21.621 15.980 1.00 54.22 123 ALA A C 1
ATOM 932 O O . ALA A 1 123 ? -2.428 -22.328 15.705 1.00 54.22 123 ALA A O 1
ATOM 933 N N . PRO A 1 124 ? -0.467 -21.393 15.091 1.00 47.28 124 PRO A N 1
ATOM 934 C CA . PRO A 1 124 ? -0.396 -22.110 13.827 1.00 47.28 124 PRO A CA 1
ATOM 935 C C . PRO A 1 124 ? -0.491 -23.611 14.102 1.00 47.28 124 PRO A C 1
ATOM 937 O O . PRO A 1 124 ? 0.211 -24.118 14.980 1.00 47.28 124 PRO A O 1
ATOM 940 N N . ALA A 1 125 ? -1.370 -24.313 13.384 1.00 44.28 125 ALA A N 1
ATOM 941 C CA . ALA A 1 125 ? -1.460 -25.760 13.506 1.00 44.28 125 ALA A CA 1
ATOM 942 C C . ALA A 1 125 ? -0.072 -26.355 13.239 1.00 44.28 125 ALA A C 1
ATOM 944 O O . ALA A 1 125 ? 0.527 -26.104 12.190 1.00 44.28 125 ALA A O 1
ATOM 945 N N . ALA A 1 126 ? 0.457 -27.105 14.207 1.00 40.22 126 ALA A N 1
ATOM 946 C CA . ALA A 1 126 ? 1.695 -27.837 14.007 1.00 40.22 126 ALA A CA 1
ATOM 947 C C . ALA A 1 126 ? 1.511 -28.786 12.808 1.00 40.22 126 ALA A C 1
ATOM 949 O O . ALA A 1 126 ? 0.456 -29.423 12.706 1.00 40.22 126 ALA A O 1
ATOM 950 N N . PRO A 1 127 ? 2.495 -28.895 11.898 1.00 37.62 127 PRO A N 1
ATOM 951 C CA . PRO A 1 127 ? 2.429 -29.885 10.835 1.00 37.62 127 PRO A CA 1
ATOM 952 C C . PRO A 1 127 ? 2.285 -31.264 11.478 1.00 37.62 127 PRO A C 1
ATOM 954 O O . PRO A 1 127 ? 3.079 -31.645 12.340 1.00 37.62 127 PRO A O 1
ATOM 957 N N . THR A 1 128 ? 1.240 -31.996 11.103 1.00 40.72 128 THR A N 1
ATOM 958 C CA . THR A 1 128 ? 1.016 -33.350 11.605 1.00 40.72 128 THR A CA 1
ATOM 959 C C . THR A 1 128 ? 2.203 -34.221 11.179 1.00 40.72 128 THR A C 1
ATOM 961 O O . THR A 1 128 ? 2.498 -34.271 9.982 1.00 40.72 128 THR A O 1
ATOM 964 N N . PRO A 1 129 ? 2.910 -34.903 12.101 1.00 41.22 129 PRO A N 1
ATOM 965 C CA . PRO A 1 129 ? 3.942 -35.855 11.719 1.00 41.22 129 PRO A CA 1
ATOM 966 C C . PRO A 1 129 ? 3.293 -36.975 10.907 1.00 41.22 129 PRO A C 1
ATOM 968 O O . PRO A 1 129 ? 2.420 -37.686 11.407 1.00 41.22 129 PRO A O 1
ATOM 971 N N . ALA A 1 130 ? 3.689 -37.114 9.643 1.00 43.03 130 ALA A N 1
ATOM 972 C CA . ALA A 1 130 ? 3.233 -38.211 8.807 1.00 43.03 130 ALA A CA 1
ATOM 973 C C . ALA A 1 130 ? 3.676 -39.542 9.436 1.00 43.03 130 ALA A C 1
ATOM 975 O O . ALA A 1 130 ? 4.866 -39.783 9.643 1.00 43.03 130 ALA A O 1
ATOM 976 N N . THR A 1 131 ? 2.715 -40.408 9.753 1.00 44.62 131 THR A N 1
ATOM 977 C CA . THR A 1 131 ? 2.986 -41.802 10.115 1.00 44.62 131 THR A CA 1
ATOM 978 C C . THR A 1 131 ? 3.574 -42.519 8.890 1.00 44.62 131 THR A C 1
ATOM 980 O O . THR A 1 131 ? 2.977 -42.420 7.815 1.00 44.62 131 THR A O 1
ATOM 983 N N . PRO A 1 132 ? 4.710 -43.237 8.988 1.00 43.91 132 PRO A N 1
ATOM 984 C CA . PRO A 1 132 ? 5.252 -43.964 7.845 1.00 43.91 132 PRO A CA 1
ATOM 985 C C . PRO A 1 132 ? 4.331 -45.144 7.519 1.00 43.91 132 PRO A C 1
ATOM 987 O O . PRO A 1 132 ? 4.187 -46.064 8.324 1.00 43.91 132 PRO A O 1
ATOM 990 N N . ALA A 1 133 ? 3.688 -45.116 6.352 1.00 44.50 133 ALA A N 1
ATOM 991 C CA . ALA A 1 133 ? 2.931 -46.254 5.840 1.00 44.50 133 ALA A CA 1
ATOM 992 C C . ALA A 1 133 ? 3.894 -47.327 5.277 1.00 44.50 133 ALA A C 1
ATOM 994 O O . ALA A 1 133 ? 4.907 -46.961 4.672 1.00 44.50 133 ALA A O 1
ATOM 995 N N . PRO A 1 134 ? 3.615 -48.637 5.438 1.00 46.81 134 PRO A N 1
ATOM 996 C CA . PRO A 1 134 ? 4.473 -49.694 4.906 1.00 46.81 134 PRO A CA 1
ATOM 997 C C . PRO A 1 134 ? 4.405 -49.741 3.377 1.00 46.81 134 PRO A C 1
ATOM 999 O O . PRO A 1 134 ? 3.330 -49.633 2.787 1.00 46.81 134 PRO A O 1
ATOM 1002 N N . ALA A 1 135 ? 5.561 -49.931 2.742 1.00 47.72 135 ALA A N 1
ATOM 1003 C CA . ALA A 1 135 ? 5.693 -50.006 1.294 1.00 47.72 135 ALA A CA 1
ATOM 1004 C C . ALA A 1 135 ? 4.974 -51.238 0.710 1.00 47.72 135 ALA A C 1
ATOM 1006 O O . ALA A 1 135 ? 5.241 -52.369 1.115 1.00 47.72 135 ALA A O 1
ATOM 1007 N N . ALA A 1 136 ? 4.120 -51.007 -0.291 1.00 36.28 136 ALA A N 1
ATOM 1008 C CA . ALA A 1 136 ? 3.557 -52.029 -1.175 1.00 36.28 136 ALA A CA 1
ATOM 1009 C C . ALA A 1 136 ? 3.851 -51.673 -2.653 1.00 36.28 136 ALA A C 1
ATOM 1011 O O . ALA A 1 136 ? 4.037 -50.492 -2.959 1.00 36.28 136 ALA A O 1
ATOM 1012 N N . PRO A 1 137 ? 3.953 -52.663 -3.566 1.00 42.62 137 PRO A N 1
ATOM 1013 C CA . PRO A 1 137 ? 4.598 -52.495 -4.869 1.00 42.62 137 PRO A CA 1
ATOM 1014 C C . PRO A 1 137 ? 3.732 -51.753 -5.891 1.00 42.62 137 PRO A C 1
ATOM 1016 O O . PRO A 1 137 ? 2.509 -51.865 -5.905 1.00 42.62 137 PRO A O 1
ATOM 1019 N N . ALA A 1 138 ? 4.409 -51.028 -6.780 1.00 46.62 138 ALA A N 1
ATOM 1020 C CA . ALA A 1 138 ? 3.824 -50.156 -7.788 1.00 46.62 138 ALA A CA 1
ATOM 1021 C C . ALA A 1 138 ? 3.112 -50.910 -8.929 1.00 46.62 138 ALA A C 1
ATOM 1023 O O . ALA A 1 138 ? 3.704 -51.767 -9.585 1.00 46.62 138 ALA A O 1
ATOM 1024 N N . GLN A 1 139 ? 1.889 -50.476 -9.249 1.00 33.97 139 GLN A N 1
ATOM 1025 C CA . GLN A 1 139 ? 1.306 -50.567 -10.592 1.00 33.97 139 GLN A CA 1
ATOM 1026 C C . GLN A 1 139 ? 0.711 -49.206 -11.006 1.00 33.97 139 GLN A C 1
ATOM 1028 O O . GLN A 1 139 ? 0.245 -48.465 -10.139 1.00 33.97 139 GLN A O 1
ATOM 1033 N N . PRO A 1 140 ? 0.724 -48.855 -12.309 1.00 49.56 140 PRO A N 1
ATOM 1034 C CA . PRO A 1 140 ? 0.308 -47.543 -12.793 1.00 49.56 140 PRO A CA 1
ATOM 1035 C C . PRO A 1 140 ? -1.160 -47.535 -13.255 1.00 49.56 140 PRO A C 1
ATOM 1037 O O . PRO A 1 140 ? -1.587 -48.398 -14.019 1.00 49.56 140 PRO A O 1
ATOM 1040 N N . THR A 1 141 ? -1.944 -46.546 -12.824 1.00 39.09 141 THR A N 1
ATOM 1041 C CA . THR A 1 141 ? -3.219 -46.115 -13.450 1.00 39.09 141 THR A CA 1
ATOM 1042 C C . THR A 1 141 ? -3.549 -44.676 -12.992 1.00 39.09 141 THR A C 1
ATOM 1044 O O . THR A 1 141 ? -2.889 -44.180 -12.078 1.00 39.09 141 THR A O 1
ATOM 1047 N N . PRO A 1 142 ? -4.435 -43.927 -13.682 1.00 36.88 142 PRO A N 1
ATOM 1048 C CA . PRO A 1 142 ? -4.265 -42.501 -13.951 1.00 36.88 142 PRO A CA 1
ATOM 1049 C C . PRO A 1 142 ? -4.802 -41.600 -12.835 1.00 36.88 142 PRO A C 1
ATOM 1051 O O . PRO A 1 142 ? -5.575 -42.021 -11.977 1.00 36.88 142 PRO A O 1
ATOM 1054 N N . ALA A 1 143 ? -4.394 -40.332 -12.899 1.00 36.06 143 ALA A N 1
ATOM 1055 C CA . ALA A 1 143 ? -4.724 -39.280 -11.947 1.00 36.06 143 ALA A CA 1
ATOM 1056 C C . ALA A 1 143 ? -6.241 -39.156 -11.661 1.00 36.06 143 ALA A C 1
ATOM 1058 O O . ALA A 1 143 ? -7.033 -39.067 -12.604 1.00 36.06 143 ALA A O 1
ATOM 1059 N N . PRO A 1 144 ? -6.653 -39.060 -10.381 1.00 37.78 144 PRO A N 1
ATOM 1060 C CA . PRO A 1 144 ? -7.966 -38.544 -10.013 1.00 37.78 144 PRO A CA 1
ATOM 1061 C C . PRO A 1 144 ? -8.074 -37.067 -10.427 1.00 37.78 144 PRO A C 1
ATOM 1063 O O . PRO A 1 144 ? -7.066 -36.353 -10.394 1.00 37.78 144 PRO A O 1
ATOM 1066 N N . PRO A 1 145 ? -9.268 -36.558 -10.775 1.00 37.69 145 PRO A N 1
ATOM 1067 C CA . PRO A 1 145 ? -9.442 -35.131 -10.990 1.00 37.69 145 PRO A CA 1
ATOM 1068 C C . PRO A 1 145 ? -9.173 -34.380 -9.682 1.00 37.69 145 PRO A C 1
ATOM 1070 O O . PRO A 1 145 ? -9.530 -34.842 -8.596 1.00 37.69 145 PRO A O 1
ATOM 1073 N N . ALA A 1 146 ? -8.543 -33.212 -9.795 1.00 34.91 146 ALA A N 1
ATOM 1074 C CA . ALA A 1 146 ? -8.330 -32.308 -8.678 1.00 34.91 146 ALA A CA 1
ATOM 1075 C C . ALA A 1 146 ? -9.681 -31.943 -8.044 1.00 34.91 146 ALA A C 1
ATOM 1077 O O . ALA A 1 146 ? -10.463 -31.180 -8.610 1.00 34.91 146 ALA A O 1
ATOM 1078 N N . VAL A 1 147 ? -9.951 -32.478 -6.855 1.00 36.28 147 VAL A N 1
ATOM 1079 C CA . VAL A 1 147 ? -10.945 -31.901 -5.953 1.00 36.28 147 VAL A CA 1
ATOM 1080 C C . VAL A 1 147 ? -10.313 -30.612 -5.441 1.00 36.28 147 VAL A C 1
ATOM 1082 O O . VAL A 1 147 ? -9.384 -30.639 -4.635 1.00 36.28 147 VAL A O 1
ATOM 1085 N N . GLY A 1 148 ? -10.748 -29.481 -5.997 1.00 35.22 148 GLY A N 1
ATOM 1086 C CA . GLY A 1 148 ? -10.384 -28.163 -5.487 1.00 35.22 148 GLY A CA 1
ATOM 1087 C C . GLY A 1 148 ? -10.785 -28.023 -4.014 1.00 35.22 148 GLY A C 1
ATOM 1088 O O . GLY A 1 148 ? -11.637 -28.776 -3.536 1.00 35.22 148 GLY A O 1
ATOM 1089 N N . PRO A 1 149 ? -10.190 -27.075 -3.271 1.00 33.97 149 PRO A N 1
ATOM 1090 C CA . PRO A 1 149 ? -10.612 -26.821 -1.906 1.00 33.97 149 PRO A CA 1
ATOM 1091 C C . PRO A 1 149 ? -12.108 -26.505 -1.900 1.00 33.97 149 PRO A C 1
ATOM 1093 O O . PRO A 1 149 ? -12.566 -25.584 -2.579 1.00 33.97 149 PRO A O 1
ATOM 1096 N N . THR A 1 150 ? -12.863 -27.283 -1.127 1.00 28.73 150 THR A N 1
ATOM 1097 C CA . THR A 1 150 ? -14.211 -26.927 -0.696 1.00 28.73 150 THR A CA 1
ATOM 1098 C C . THR A 1 150 ? -14.164 -25.479 -0.203 1.00 28.73 150 THR A C 1
ATOM 1100 O O . THR A 1 150 ? -13.335 -25.182 0.665 1.00 28.73 150 THR A O 1
ATOM 1103 N N . PRO A 1 151 ? -14.983 -24.558 -0.743 1.00 33.69 151 PRO A N 1
ATOM 1104 C CA . PRO A 1 151 ? -15.029 -23.195 -0.246 1.00 33.69 151 PRO A CA 1
ATOM 1105 C C . PRO A 1 151 ? -15.307 -23.248 1.251 1.00 33.69 151 PRO A C 1
ATOM 1107 O O . PRO A 1 151 ? -16.254 -23.911 1.684 1.00 33.69 151 PRO A O 1
ATOM 1110 N N . ALA A 1 152 ? -14.474 -22.565 2.036 1.00 34.47 152 ALA A N 1
ATOM 1111 C CA . ALA A 1 152 ? -14.834 -22.226 3.399 1.00 34.47 152 ALA A CA 1
ATOM 1112 C C . ALA A 1 152 ? -16.247 -21.640 3.354 1.00 34.47 152 ALA A C 1
ATOM 1114 O O . ALA A 1 152 ? -16.513 -20.718 2.577 1.00 34.47 152 ALA A O 1
ATOM 1115 N N . ALA A 1 153 ? -17.152 -22.256 4.113 1.00 28.66 153 ALA A N 1
ATOM 1116 C CA . ALA A 1 153 ? -18.542 -21.857 4.188 1.00 28.66 153 ALA A CA 1
ATOM 1117 C C . ALA A 1 153 ? -18.621 -20.336 4.346 1.00 28.66 153 ALA A C 1
ATOM 1119 O O . ALA A 1 153 ? -17.988 -19.755 5.231 1.00 28.66 153 ALA A O 1
ATOM 1120 N N . 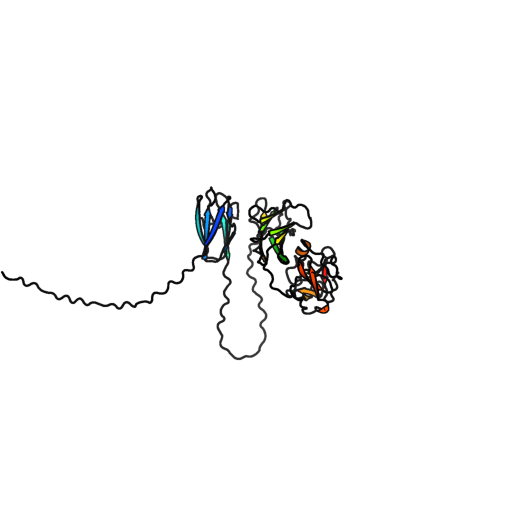ALA A 1 154 ? -19.359 -19.709 3.433 1.00 29.97 154 ALA A N 1
ATOM 1121 C CA . ALA A 1 154 ? -19.622 -18.288 3.455 1.00 29.97 154 ALA A CA 1
ATOM 1122 C C . ALA A 1 154 ? -20.147 -17.899 4.842 1.00 29.97 154 ALA A C 1
ATOM 1124 O O . ALA A 1 154 ? -21.149 -18.436 5.312 1.00 29.97 154 ALA A O 1
ATOM 1125 N N . LEU A 1 155 ? -19.469 -16.953 5.490 1.00 33.97 155 LEU A N 1
ATOM 1126 C CA . LEU A 1 155 ? -20.035 -16.217 6.610 1.00 33.97 155 LEU A CA 1
ATOM 1127 C C . LEU A 1 155 ? -21.200 -15.394 6.044 1.00 33.97 155 LEU A C 1
ATOM 1129 O O . LEU A 1 155 ? -20.998 -14.327 5.473 1.00 33.97 155 LEU A O 1
ATOM 1133 N N . THR A 1 156 ? -22.423 -15.910 6.142 1.00 33.75 156 THR A N 1
ATOM 1134 C CA . THR A 1 156 ? -23.652 -15.299 5.604 1.00 33.75 156 THR A CA 1
ATOM 1135 C C . THR A 1 156 ? -24.175 -14.141 6.465 1.00 33.75 156 THR A C 1
ATOM 1137 O O . THR A 1 156 ? -25.372 -14.023 6.707 1.00 33.75 156 THR A O 1
ATOM 1140 N N . GLY A 1 157 ? -23.286 -13.268 6.936 1.00 33.53 157 GLY A N 1
ATOM 1141 C CA . GLY A 1 157 ? -23.634 -12.010 7.595 1.00 33.53 157 GLY A CA 1
ATOM 1142 C C . GLY A 1 157 ? -22.914 -10.869 6.895 1.00 33.53 157 GLY A C 1
ATOM 1143 O O . GLY A 1 157 ? -21.801 -10.517 7.280 1.00 33.53 157 GLY A O 1
ATOM 1144 N N . GLU A 1 158 ? -23.507 -10.338 5.828 1.00 40.91 158 GLU A N 1
ATOM 1145 C CA . GLU A 1 158 ? -22.919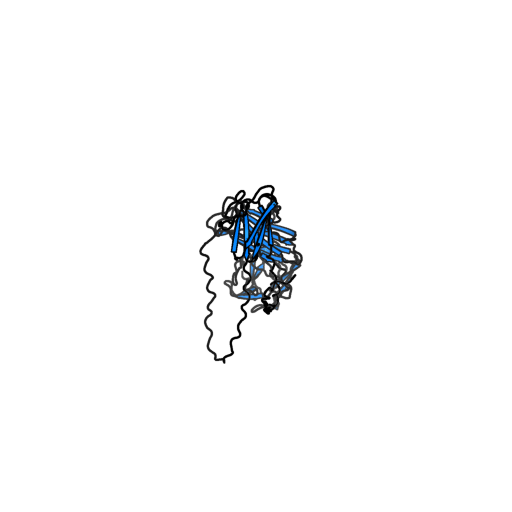 -9.261 5.032 1.00 40.91 158 GLU A CA 1
ATOM 1146 C C . GLU A 1 158 ? -22.882 -7.965 5.856 1.00 40.91 158 GLU A C 1
ATOM 1148 O O . GLU A 1 158 ? -23.865 -7.238 5.979 1.00 40.91 158 GLU A O 1
ATOM 1153 N N . TRP A 1 159 ? -21.727 -7.691 6.456 1.00 37.78 159 TRP A N 1
ATOM 1154 C CA . TRP A 1 159 ? -21.358 -6.360 6.915 1.00 37.78 159 TRP A CA 1
ATOM 1155 C C . TRP A 1 159 ? -21.026 -5.490 5.695 1.00 37.78 159 TRP A C 1
ATOM 1157 O O . TRP A 1 159 ? -20.078 -5.796 4.969 1.00 37.78 159 TRP A O 1
ATOM 1167 N N . PRO A 1 160 ? -21.689 -4.339 5.519 1.00 56.03 160 PRO A N 1
ATOM 1168 C CA . PRO A 1 160 ? -20.986 -3.170 5.017 1.00 56.03 160 PRO A CA 1
ATOM 1169 C C . PRO A 1 160 ? -21.022 -2.089 6.107 1.00 56.03 160 PRO A C 1
ATOM 1171 O O . PRO A 1 160 ? -22.082 -1.819 6.676 1.00 56.03 160 PRO A O 1
ATOM 1174 N N . PRO A 1 161 ? -19.888 -1.427 6.393 1.00 65.56 161 PRO A N 1
ATOM 1175 C CA . PRO A 1 161 ? -19.642 -0.220 5.612 1.00 65.56 161 PRO A CA 1
ATOM 1176 C C . PRO A 1 161 ? -18.159 0.100 5.400 1.00 65.56 161 PRO A C 1
ATOM 1178 O O . PRO A 1 161 ? -17.339 0.017 6.300 1.00 65.56 161 PRO A O 1
ATOM 1181 N N . VAL A 1 162 ? -17.845 0.544 4.185 1.00 63.41 162 VAL A N 1
ATOM 1182 C CA . VAL A 1 162 ? -16.556 1.136 3.801 1.00 63.41 162 VAL A CA 1
ATOM 1183 C C . VAL A 1 162 ? -15.304 0.311 4.167 1.00 63.41 162 VAL A C 1
ATOM 1185 O O . VAL A 1 162 ? -14.748 0.440 5.248 1.00 63.41 162 VAL A O 1
ATOM 1188 N N . ALA A 1 163 ? -14.790 -0.481 3.226 1.00 69.38 163 ALA A N 1
ATOM 1189 C CA . ALA A 1 163 ? -13.550 -1.237 3.397 1.00 69.38 163 ALA A CA 1
ATOM 1190 C C . ALA A 1 163 ? -12.313 -0.337 3.267 1.00 69.38 163 ALA A C 1
ATOM 1192 O O . ALA A 1 163 ? -12.264 0.522 2.388 1.00 69.38 163 ALA A O 1
ATOM 1193 N N . VAL A 1 164 ? -11.291 -0.586 4.083 1.00 70.62 164 VAL A N 1
ATOM 1194 C CA . VAL A 1 164 ? -9.960 0.008 3.913 1.00 70.62 164 VAL A CA 1
ATOM 1195 C C . VAL A 1 164 ? -9.032 -1.065 3.374 1.00 70.62 164 VAL A C 1
ATOM 1197 O O . VAL A 1 164 ? -8.926 -2.145 3.946 1.00 70.62 164 VAL A O 1
ATOM 1200 N N . GLU A 1 165 ? -8.351 -0.772 2.281 1.00 71.00 165 GLU A N 1
ATOM 1201 C CA . GLU A 1 165 ? -7.247 -1.579 1.788 1.00 71.00 165 GLU A CA 1
ATOM 1202 C C . GLU A 1 165 ? -5.954 -0.827 2.073 1.00 71.00 165 GLU A C 1
ATOM 1204 O O . GLU A 1 165 ? -5.817 0.321 1.658 1.00 71.00 165 GLU A O 1
ATOM 1209 N N . MET A 1 166 ? -5.020 -1.461 2.785 1.00 72.38 166 MET A N 1
ATOM 1210 C CA . MET A 1 166 ? -3.696 -0.905 3.045 1.00 72.38 166 MET A CA 1
ATOM 1211 C C . MET A 1 166 ? -2.643 -1.707 2.285 1.00 72.38 166 MET A C 1
ATOM 1213 O O . MET A 1 166 ? -2.587 -2.931 2.379 1.00 72.38 166 MET A O 1
ATOM 1217 N N . ARG A 1 167 ? -1.785 -1.001 1.557 1.00 72.88 167 ARG A N 1
ATOM 1218 C CA . ARG A 1 167 ? -0.598 -1.524 0.880 1.00 72.88 167 ARG A CA 1
ATOM 1219 C C . ARG A 1 167 ? 0.622 -0.761 1.367 1.00 72.88 167 ARG A C 1
ATOM 1221 O O . ARG A 1 167 ? 0.496 0.330 1.921 1.00 72.88 167 ARG A O 1
ATOM 1228 N N . ALA A 1 168 ? 1.805 -1.318 1.158 1.00 72.38 168 ALA A N 1
ATOM 1229 C CA . ALA A 1 168 ? 3.029 -0.613 1.482 1.00 72.38 168 ALA A CA 1
ATOM 1230 C C . ALA A 1 168 ? 4.190 -1.031 0.589 1.00 72.38 168 ALA A C 1
ATOM 1232 O O . ALA A 1 168 ? 4.298 -2.190 0.194 1.00 72.38 168 ALA A O 1
ATOM 1233 N N . THR A 1 169 ? 5.072 -0.074 0.329 1.00 67.50 169 THR A N 1
ATOM 1234 C CA . THR A 1 169 ? 6.282 -0.256 -0.471 1.00 67.50 169 THR A CA 1
ATOM 1235 C C . THR A 1 169 ? 7.479 0.212 0.342 1.00 67.50 169 THR A C 1
ATOM 1237 O O . THR A 1 169 ? 7.438 1.291 0.937 1.00 67.50 169 THR A O 1
ATOM 1240 N N . ARG A 1 170 ? 8.553 -0.583 0.372 1.00 71.06 170 ARG A N 1
ATOM 1241 C CA . ARG A 1 170 ? 9.820 -0.212 1.009 1.00 71.06 170 ARG A CA 1
ATOM 1242 C C . ARG A 1 170 ? 10.865 0.174 -0.032 1.00 71.06 170 ARG A C 1
ATOM 1244 O O . ARG A 1 170 ? 11.092 -0.565 -0.983 1.00 71.06 170 ARG A O 1
ATOM 1251 N N . THR A 1 171 ? 11.547 1.280 0.230 1.00 63.16 171 THR A N 1
ATOM 1252 C CA . THR A 1 171 ? 12.607 1.865 -0.587 1.00 63.16 171 THR A CA 1
ATOM 1253 C C . THR A 1 171 ? 13.782 2.208 0.328 1.00 63.16 171 THR A C 1
ATOM 1255 O O . THR A 1 171 ? 13.782 3.231 1.013 1.00 63.16 171 THR A O 1
ATOM 1258 N N . GLY A 1 172 ? 14.758 1.301 0.425 1.00 69.69 172 GLY A N 1
ATOM 1259 C CA . GLY A 1 172 ? 15.838 1.402 1.412 1.00 69.69 172 GLY A CA 1
ATOM 1260 C C . GLY A 1 172 ? 15.298 1.436 2.849 1.00 69.69 172 GLY A C 1
ATOM 1261 O O . GLY A 1 172 ? 14.616 0.507 3.296 1.00 69.69 172 GLY A O 1
ATOM 1262 N N . ASN A 1 173 ? 15.578 2.526 3.567 1.00 75.44 173 ASN A N 1
ATOM 1263 C CA . ASN A 1 173 ? 15.056 2.756 4.917 1.00 75.44 173 ASN A CA 1
ATOM 1264 C C . ASN A 1 173 ? 13.660 3.387 4.926 1.00 75.44 173 ASN A C 1
ATOM 1266 O O . ASN A 1 173 ? 13.068 3.494 5.990 1.00 75.44 173 ASN A O 1
ATOM 1270 N N . GLN A 1 174 ? 13.111 3.811 3.790 1.00 77.69 174 GLN A N 1
ATOM 1271 C CA . GLN A 1 174 ? 11.786 4.420 3.749 1.00 77.69 174 GLN A CA 1
ATOM 1272 C C . GLN A 1 174 ? 10.709 3.373 3.477 1.00 77.69 174 GLN A C 1
ATOM 1274 O O . GLN A 1 174 ? 10.879 2.502 2.631 1.00 77.69 174 GLN A O 1
ATOM 1279 N N . VAL A 1 175 ? 9.580 3.466 4.171 1.00 78.44 175 VAL A N 1
ATOM 1280 C CA . VAL A 1 175 ? 8.386 2.654 3.933 1.00 78.44 175 VAL A CA 1
ATOM 1281 C C . VAL A 1 175 ? 7.222 3.593 3.680 1.00 78.44 175 VAL A C 1
ATOM 1283 O O . VAL A 1 175 ? 6.886 4.414 4.529 1.00 78.44 175 VAL A O 1
ATOM 1286 N N . THR A 1 176 ? 6.615 3.479 2.505 1.00 79.31 176 THR A N 1
ATOM 1287 C CA . THR A 1 176 ? 5.421 4.235 2.131 1.00 79.31 176 THR A CA 1
ATOM 1288 C C . THR A 1 176 ? 4.211 3.339 2.276 1.00 79.31 176 THR A C 1
ATOM 1290 O O . THR A 1 176 ? 4.106 2.339 1.573 1.00 79.31 176 THR A O 1
ATOM 1293 N N . PHE A 1 177 ? 3.302 3.705 3.167 1.00 81.69 177 PHE A N 1
ATOM 1294 C CA . PHE A 1 177 ? 2.001 3.073 3.313 1.00 81.69 177 PHE A CA 1
ATOM 1295 C C . PHE A 1 177 ? 0.967 3.823 2.480 1.00 81.69 177 PHE A C 1
ATOM 1297 O O . PHE A 1 177 ? 1.004 5.049 2.365 1.00 81.69 177 PHE A O 1
ATOM 1304 N N . VAL A 1 178 ? 0.040 3.068 1.908 1.00 77.00 178 VAL A N 1
ATOM 1305 C CA . VAL A 1 178 ? -0.983 3.515 0.968 1.00 77.00 178 VAL A CA 1
ATOM 1306 C C . VAL A 1 178 ? -2.294 2.928 1.423 1.00 77.00 178 VAL A C 1
ATOM 1308 O O . VAL A 1 178 ? -2.377 1.724 1.634 1.00 77.00 178 VAL A O 1
ATOM 1311 N N . MET A 1 179 ? -3.318 3.754 1.548 1.00 82.00 179 MET A N 1
ATOM 1312 C CA . MET A 1 179 ? -4.648 3.306 1.913 1.00 82.00 179 MET A CA 1
ATOM 1313 C C . MET A 1 179 ? -5.672 3.765 0.890 1.00 82.00 179 MET A C 1
ATOM 1315 O O . MET A 1 179 ? -5.629 4.898 0.399 1.00 82.00 179 MET A O 1
ATOM 1319 N N . LEU A 1 180 ? -6.608 2.873 0.598 1.00 74.94 180 LEU A N 1
ATOM 1320 C CA . LEU A 1 180 ? -7.749 3.101 -0.274 1.00 74.94 180 LEU A CA 1
ATOM 1321 C C . LEU A 1 180 ? -9.005 2.742 0.490 1.00 74.94 180 LEU A C 1
ATOM 1323 O O . LEU A 1 180 ? -9.061 1.727 1.178 1.00 74.94 180 LEU A O 1
ATOM 1327 N N . VAL A 1 181 ? -10.016 3.580 0.356 1.00 76.31 181 VAL A N 1
ATOM 1328 C CA . VAL A 1 181 ? -11.250 3.485 1.119 1.00 76.31 181 VAL A CA 1
ATOM 1329 C C . VAL A 1 181 ? -12.379 3.215 0.133 1.00 76.31 181 VAL A C 1
ATOM 1331 O O . VAL A 1 181 ? -12.621 4.021 -0.756 1.00 76.31 181 VAL A O 1
ATOM 1334 N N . THR A 1 182 ? -13.053 2.074 0.248 1.00 74.12 182 THR A N 1
ATOM 1335 C CA . THR A 1 182 ? -14.084 1.617 -0.696 1.00 74.12 182 THR A CA 1
ATOM 1336 C C . THR A 1 182 ? -15.430 1.503 -0.013 1.00 74.12 182 THR A C 1
ATOM 1338 O O . THR A 1 182 ? -15.623 0.614 0.811 1.00 74.12 182 THR A O 1
ATOM 1341 N N . ASN A 1 183 ? -16.408 2.314 -0.401 1.00 76.12 183 ASN A N 1
ATOM 1342 C CA . ASN A 1 183 ? -17.762 2.192 0.124 1.00 76.12 183 ASN A CA 1
ATOM 1343 C C . ASN A 1 183 ? -18.557 1.119 -0.623 1.00 76.12 183 ASN A C 1
ATOM 1345 O O . ASN A 1 183 ? -19.087 1.365 -1.699 1.00 76.12 183 ASN A O 1
ATOM 1349 N N . ARG A 1 184 ? -18.678 -0.068 -0.026 1.00 71.81 184 ARG A N 1
ATOM 1350 C CA . ARG A 1 184 ? -19.486 -1.175 -0.572 1.00 71.81 184 ARG A CA 1
ATOM 1351 C C . ARG A 1 184 ? -20.956 -1.138 -0.149 1.00 71.81 184 ARG A C 1
ATOM 1353 O O . ARG A 1 184 ? -21.707 -2.041 -0.485 1.00 71.81 184 ARG A O 1
ATOM 1360 N N . SER A 1 185 ? -21.367 -0.125 0.610 1.00 67.25 185 SER A N 1
ATOM 1361 C CA . SER A 1 185 ? -22.758 0.015 1.034 1.00 67.25 185 SER A CA 1
ATOM 1362 C C . SER A 1 185 ? -23.592 0.768 -0.005 1.00 67.25 185 SER A C 1
ATOM 1364 O O . SER A 1 185 ? -23.062 1.428 -0.899 1.00 67.25 185 SER A O 1
ATOM 1366 N N . SER A 1 186 ? -24.908 0.758 0.198 1.00 72.75 186 SER A N 1
ATOM 1367 C CA . SER A 1 186 ? -25.868 1.590 -0.527 1.00 72.75 186 SER A CA 1
ATOM 1368 C C . SER A 1 186 ? -26.008 3.023 0.018 1.00 72.75 186 SER A C 1
ATOM 1370 O O . SER A 1 186 ? -26.796 3.797 -0.524 1.00 72.75 186 SER A O 1
ATOM 1372 N N . ARG A 1 187 ? -25.268 3.413 1.069 1.00 71.62 187 ARG A N 1
ATOM 1373 C CA . ARG A 1 187 ? -25.388 4.723 1.741 1.00 71.62 187 ARG A CA 1
ATOM 1374 C C . ARG A 1 187 ? -24.091 5.536 1.679 1.00 71.62 187 ARG A C 1
ATOM 1376 O O . ARG A 1 187 ? -23.014 4.951 1.669 1.00 71.62 187 ARG A O 1
ATOM 1383 N N . PRO A 1 188 ? -24.148 6.877 1.637 1.00 72.88 188 PRO A N 1
ATOM 1384 C CA . PRO A 1 188 ? -22.955 7.703 1.782 1.00 72.88 188 PRO A CA 1
ATOM 1385 C C . PRO A 1 188 ? -22.480 7.768 3.244 1.00 72.88 188 PRO A C 1
ATOM 1387 O O . PRO A 1 188 ? -23.302 7.698 4.156 1.00 72.88 188 PRO A O 1
ATOM 1390 N N . TYR A 1 189 ? -21.175 7.970 3.463 1.00 70.81 189 TYR A N 1
ATOM 1391 C CA . TYR A 1 189 ? -20.593 8.121 4.808 1.00 70.81 189 TYR A CA 1
ATOM 1392 C C . TYR A 1 189 ? -19.554 9.233 4.878 1.00 70.81 189 TYR A C 1
ATOM 1394 O O . TYR A 1 189 ? -18.647 9.255 4.054 1.00 70.81 189 TYR A O 1
ATOM 1402 N N . SER A 1 190 ? -19.614 10.088 5.896 1.00 70.69 190 SER A N 1
ATOM 1403 C CA . SER A 1 190 ? -18.490 10.958 6.271 1.00 70.69 190 SER A CA 1
ATOM 1404 C C . SER A 1 190 ? -17.552 10.208 7.211 1.00 70.69 190 SER A C 1
ATOM 1406 O O . SER A 1 190 ? -18.006 9.492 8.105 1.00 70.69 190 SER A O 1
ATOM 1408 N N . TYR A 1 191 ? -16.244 10.357 7.012 1.00 71.81 191 TYR A N 1
ATOM 1409 C CA . TYR A 1 191 ? -15.270 9.558 7.744 1.00 71.81 191 TYR A CA 1
ATOM 1410 C C . TYR A 1 191 ? -13.928 10.259 7.963 1.00 71.81 191 TYR A C 1
ATOM 1412 O O . TYR A 1 191 ? -13.540 11.165 7.226 1.00 71.81 191 TYR A O 1
ATOM 1420 N N . GLU A 1 192 ? -13.222 9.798 8.982 1.00 74.38 192 GLU A N 1
ATOM 1421 C CA . GLU A 1 192 ? -11.817 10.035 9.266 1.00 74.38 192 GLU A CA 1
ATOM 1422 C C . GLU A 1 192 ? -11.062 8.737 8.989 1.00 74.38 192 GLU A C 1
ATOM 1424 O O . GLU A 1 192 ? -11.418 7.688 9.520 1.00 74.38 192 GLU A O 1
ATOM 1429 N N . LEU A 1 193 ? -10.018 8.782 8.173 1.00 77.88 193 LEU A N 1
ATOM 1430 C CA . LEU A 1 193 ? -9.079 7.672 8.057 1.00 77.88 193 LEU A CA 1
ATOM 1431 C C . LEU A 1 193 ? -7.921 7.916 9.018 1.00 77.88 193 LEU A C 1
ATOM 1433 O O . LEU A 1 193 ? -7.392 9.019 9.071 1.00 77.88 193 LEU A O 1
ATOM 1437 N N . LYS A 1 194 ? -7.487 6.886 9.734 1.00 77.81 194 LYS A N 1
ATOM 1438 C CA . LYS A 1 194 ? -6.306 6.909 10.590 1.00 77.81 194 LYS A CA 1
ATOM 1439 C C . LYS A 1 194 ? -5.370 5.757 10.262 1.00 77.81 194 LYS A C 1
ATOM 1441 O O . LYS A 1 194 ? -5.801 4.700 9.807 1.00 77.81 194 LYS A O 1
ATOM 1446 N N . ALA A 1 195 ? -4.087 5.953 10.531 1.00 80.38 195 ALA A N 1
ATOM 1447 C CA . ALA A 1 195 ? -3.068 4.924 10.438 1.00 80.38 195 ALA A CA 1
ATOM 1448 C C . ALA A 1 195 ? -2.042 5.058 11.557 1.00 80.38 195 ALA A C 1
ATOM 1450 O O . ALA A 1 195 ? -1.622 6.159 11.918 1.00 80.38 195 ALA A O 1
ATOM 1451 N N . ARG A 1 196 ? -1.597 3.920 12.087 1.00 82.31 196 ARG A N 1
ATOM 1452 C CA . ARG A 1 196 ? -0.590 3.900 13.146 1.00 82.31 196 ARG A CA 1
ATOM 1453 C C . ARG A 1 196 ? 0.807 4.041 12.558 1.00 82.31 196 ARG A C 1
ATOM 1455 O O . ARG A 1 196 ? 1.169 3.296 11.648 1.00 82.31 196 ARG A O 1
ATOM 1462 N N . LEU A 1 197 ? 1.630 4.927 13.115 1.00 81.19 197 LEU A N 1
ATOM 1463 C CA . LEU A 1 197 ? 3.049 4.936 12.769 1.00 81.19 197 LEU A CA 1
ATOM 1464 C C . LEU A 1 197 ? 3.745 3.686 13.323 1.00 81.19 197 LEU A C 1
ATOM 1466 O O . LEU A 1 197 ? 3.517 3.330 14.486 1.00 81.19 197 LEU A O 1
ATOM 1470 N N . PRO A 1 198 ? 4.609 3.020 12.534 1.00 79.69 198 PRO A N 1
ATOM 1471 C CA . PRO A 1 198 ? 5.447 1.956 13.064 1.00 79.69 198 PRO A CA 1
ATOM 1472 C C . PRO A 1 198 ? 6.304 2.470 14.230 1.00 79.69 198 PRO A C 1
ATOM 1474 O O . PRO A 1 198 ? 6.745 3.620 14.237 1.00 79.69 198 PRO A O 1
ATOM 1477 N N . SER A 1 199 ? 6.525 1.624 15.237 1.00 77.00 199 SER A N 1
ATOM 1478 C CA . SER A 1 199 ? 7.278 2.013 16.436 1.00 77.00 199 SER A CA 1
ATOM 1479 C C . SER A 1 199 ? 8.692 2.477 16.078 1.00 77.00 199 SER A C 1
ATOM 1481 O O . SER A 1 199 ? 9.381 1.815 15.303 1.00 77.00 199 SER A O 1
ATOM 1483 N N . GLY A 1 200 ? 9.119 3.616 16.631 1.00 74.81 200 GLY A N 1
ATOM 1484 C CA . GLY A 1 200 ? 10.439 4.202 16.368 1.00 74.81 200 GLY A CA 1
ATOM 1485 C C . GLY A 1 200 ? 10.625 4.754 14.951 1.00 74.81 200 GLY A C 1
ATOM 1486 O O . GLY A 1 200 ? 11.716 5.212 14.618 1.00 74.81 200 GLY A O 1
ATOM 1487 N N . ALA A 1 201 ? 9.583 4.729 14.117 1.00 81.31 201 ALA A N 1
ATOM 1488 C CA . ALA A 1 201 ? 9.651 5.242 12.764 1.00 81.31 201 ALA A CA 1
ATOM 1489 C C . ALA A 1 201 ? 9.500 6.763 12.744 1.00 81.31 201 ALA A C 1
ATOM 1491 O O . ALA A 1 201 ? 8.644 7.337 13.420 1.00 81.31 201 ALA A O 1
ATOM 1492 N N . ARG A 1 202 ? 10.307 7.425 11.917 1.00 83.75 202 ARG A N 1
ATOM 1493 C CA . ARG A 1 202 ? 10.212 8.872 11.712 1.00 83.75 202 ARG A CA 1
ATOM 1494 C C . ARG A 1 202 ? 9.275 9.155 10.546 1.00 83.75 202 ARG A C 1
ATOM 1496 O O . ARG A 1 202 ? 9.564 8.741 9.428 1.00 83.75 202 ARG A O 1
ATOM 1503 N N . LEU A 1 203 ? 8.167 9.860 10.780 1.00 83.50 203 LEU A N 1
ATOM 1504 C CA . LEU A 1 203 ? 7.274 10.298 9.702 1.00 83.50 203 LEU A CA 1
ATOM 1505 C C . LEU A 1 203 ? 8.019 11.262 8.762 1.00 83.50 203 LEU A C 1
ATOM 1507 O O . LEU A 1 203 ? 8.572 12.268 9.199 1.00 83.50 203 LEU A O 1
ATOM 1511 N N . ILE A 1 204 ? 8.036 10.933 7.473 1.00 80.88 204 ILE A N 1
ATOM 1512 C CA . ILE A 1 204 ? 8.678 11.697 6.396 1.00 80.88 204 ILE A CA 1
ATOM 1513 C C . ILE A 1 204 ? 7.648 12.510 5.618 1.00 80.88 204 ILE A C 1
ATOM 1515 O O . ILE A 1 204 ? 7.897 13.665 5.281 1.00 80.88 204 ILE A O 1
ATOM 1519 N N . SER A 1 205 ? 6.498 11.914 5.301 1.00 78.00 205 SER A N 1
ATOM 1520 C CA . SER A 1 205 ? 5.447 12.583 4.534 1.00 78.00 205 SER A CA 1
ATOM 1521 C C . SER A 1 205 ? 4.072 11.994 4.823 1.00 78.00 205 SER A C 1
ATOM 1523 O O . SER A 1 205 ? 3.963 10.840 5.229 1.00 78.00 205 SER A O 1
ATOM 1525 N N . CYS A 1 206 ? 3.026 12.785 4.593 1.00 77.62 206 CYS A N 1
ATOM 1526 C CA . CYS A 1 206 ? 1.627 12.374 4.644 1.00 77.62 206 CYS A CA 1
ATOM 1527 C C . CYS A 1 206 ? 0.838 13.138 3.569 1.00 77.62 206 CYS A C 1
ATOM 1529 O O . CYS A 1 206 ? 1.038 14.346 3.427 1.00 77.62 206 CYS A O 1
ATOM 1531 N N . GLN A 1 207 ? 0.018 12.457 2.762 1.00 73.62 207 GLN A N 1
ATOM 1532 C CA . GLN A 1 207 ? -0.656 13.038 1.592 1.00 73.62 207 GLN A CA 1
ATOM 1533 C C . GLN A 1 207 ? -2.041 12.423 1.341 1.00 73.62 207 GLN A C 1
ATOM 1535 O O . GLN A 1 207 ? -2.324 11.300 1.760 1.00 73.62 207 GLN A O 1
ATOM 1540 N N . TYR A 1 208 ? -2.886 13.160 0.615 1.00 70.56 208 TYR A N 1
ATOM 1541 C CA . TYR A 1 208 ? -4.170 12.709 0.073 1.00 70.56 208 TYR A CA 1
ATOM 1542 C C . TYR A 1 208 ? -4.278 13.113 -1.407 1.00 70.56 208 TYR A C 1
ATOM 1544 O O . TYR A 1 208 ? -4.168 14.295 -1.738 1.00 70.56 208 TYR A O 1
ATOM 1552 N N . GLY A 1 209 ? -4.496 12.145 -2.303 1.00 63.19 209 GLY A N 1
ATOM 1553 C CA . GLY A 1 209 ? -4.601 12.403 -3.745 1.00 63.19 209 GLY A CA 1
ATOM 1554 C C . GLY A 1 209 ? -3.317 12.982 -4.368 1.00 63.19 209 GLY A C 1
ATOM 1555 O O . GLY A 1 209 ? -2.213 12.722 -3.895 1.00 63.19 209 GLY A O 1
ATOM 1556 N N . THR A 1 210 ? -3.447 13.754 -5.457 1.00 46.38 210 THR A N 1
ATOM 1557 C CA . THR A 1 210 ? -2.318 14.355 -6.208 1.00 46.38 210 THR A CA 1
ATOM 1558 C C . THR A 1 210 ? -2.018 15.817 -5.848 1.00 46.38 210 THR A C 1
ATOM 1560 O O . THR A 1 210 ? -1.101 16.410 -6.418 1.00 46.38 210 THR A O 1
ATOM 1563 N N . HIS A 1 211 ? -2.783 16.434 -4.943 1.00 35.28 211 HIS A N 1
ATOM 1564 C CA . HIS A 1 211 ? -2.614 17.844 -4.585 1.00 35.28 211 HIS A CA 1
ATOM 1565 C C . HIS A 1 211 ? -1.555 18.029 -3.485 1.00 35.28 211 HIS A C 1
ATOM 1567 O O . HIS A 1 211 ? -1.621 17.410 -2.429 1.00 35.28 211 HIS A O 1
ATOM 1573 N N . ARG A 1 212 ? -0.594 18.941 -3.708 1.00 42.28 212 ARG A N 1
ATOM 1574 C CA . ARG A 1 212 ? 0.406 19.394 -2.711 1.00 42.28 212 ARG A CA 1
ATOM 1575 C C . ARG A 1 212 ? -0.128 20.458 -1.726 1.00 42.28 212 ARG A C 1
ATOM 1577 O O . ARG A 1 212 ? 0.651 21.192 -1.127 1.00 42.28 212 ARG A O 1
ATOM 1584 N N . THR A 1 213 ? -1.438 20.561 -1.547 1.00 37.16 213 THR A N 1
ATOM 1585 C CA . THR A 1 213 ? -2.108 21.564 -0.698 1.00 37.16 213 THR A CA 1
ATOM 1586 C C . THR A 1 213 ? -3.346 20.881 -0.109 1.00 37.16 213 THR A C 1
ATOM 1588 O O . THR A 1 213 ? -4.175 20.428 -0.888 1.00 37.16 213 THR A O 1
ATOM 1591 N N . ASP A 1 214 ? -3.526 20.661 1.194 1.00 39.81 214 ASP A N 1
ATOM 1592 C CA . ASP A 1 214 ? -3.201 21.473 2.370 1.00 39.81 214 ASP A CA 1
ATOM 1593 C C . ASP A 1 214 ? -2.730 20.563 3.533 1.00 39.81 214 ASP A C 1
ATOM 1595 O O . ASP A 1 214 ? -3.405 19.617 3.936 1.00 39.81 214 ASP A O 1
ATOM 1599 N N . TRP A 1 215 ? -1.535 20.827 4.059 1.00 42.44 215 TRP A N 1
ATOM 1600 C CA . TRP A 1 215 ? -0.813 20.025 5.063 1.00 42.44 215 TRP A CA 1
ATOM 1601 C C . TRP A 1 215 ? -1.448 20.067 6.466 1.00 42.44 215 TRP A C 1
ATOM 1603 O O . TRP A 1 215 ? -0.990 19.376 7.373 1.00 42.44 215 TRP A O 1
ATOM 1613 N N . ARG A 1 216 ? -2.514 20.852 6.662 1.00 44.78 216 ARG A N 1
ATOM 1614 C CA . ARG A 1 216 ? -3.157 21.086 7.967 1.00 44.78 216 ARG A CA 1
ATOM 1615 C C . ARG A 1 216 ? -4.070 19.957 8.464 1.00 44.78 216 ARG A C 1
ATOM 1617 O O . ARG A 1 216 ? -4.642 20.092 9.540 1.00 44.78 216 ARG A O 1
ATOM 1624 N N . GLN A 1 217 ? -4.210 18.854 7.725 1.00 51.41 217 GLN A N 1
ATOM 1625 C CA . GLN A 1 217 ? -5.095 17.736 8.101 1.00 51.41 217 GLN A CA 1
ATOM 1626 C C . GLN A 1 217 ? -4.385 16.410 8.384 1.00 51.41 217 GLN A C 1
ATOM 1628 O O . GLN A 1 217 ? -5.011 15.524 8.951 1.00 51.41 217 GLN A O 1
ATOM 1633 N N . CYS A 1 218 ? -3.090 16.289 8.079 1.00 58.12 218 CYS A N 1
ATOM 1634 C CA . CYS A 1 218 ? -2.263 15.177 8.546 1.00 58.12 218 CYS A CA 1
ATOM 1635 C C . CYS A 1 218 ? -1.764 15.476 9.962 1.00 58.12 218 CYS A C 1
ATOM 1637 O O . CYS A 1 218 ? -0.599 15.812 10.173 1.00 58.12 218 CYS A O 1
ATOM 1639 N N . GLY A 1 219 ? -2.666 15.438 10.937 1.00 56.41 219 GLY A N 1
ATOM 1640 C CA . GLY A 1 219 ? -2.282 15.543 12.338 1.00 56.41 219 GLY A CA 1
ATOM 1641 C C . GLY A 1 219 ? -1.659 14.233 12.798 1.00 56.41 219 GLY A C 1
ATOM 1642 O O . GLY A 1 219 ? -2.218 13.168 12.535 1.00 56.41 219 GLY A O 1
ATOM 1643 N N . LEU A 1 220 ? -0.539 14.313 13.521 1.00 60.12 220 LEU A N 1
ATOM 1644 C CA . LEU A 1 220 ? -0.322 13.328 14.568 1.00 60.12 220 LEU A CA 1
ATOM 1645 C C . LEU A 1 220 ? -1.383 13.627 15.618 1.00 60.12 220 LEU A C 1
ATOM 1647 O O . LEU A 1 220 ? -1.322 14.678 16.260 1.00 60.12 220 LEU A O 1
ATOM 1651 N N . ASP A 1 221 ? -2.370 12.747 15.785 1.00 57.84 221 ASP A N 1
ATOM 1652 C CA . ASP A 1 221 ? -3.071 12.772 17.063 1.00 57.84 221 ASP A CA 1
ATOM 1653 C C . ASP A 1 221 ? -1.995 12.554 18.135 1.00 57.84 221 ASP A C 1
ATOM 1655 O O . ASP A 1 221 ? -1.025 11.837 17.896 1.00 57.84 221 ASP A O 1
ATOM 1659 N N . GLY A 1 222 ? -2.058 13.212 19.292 1.00 51.62 222 GLY A N 1
ATOM 1660 C CA . GLY A 1 222 ? -0.998 13.144 20.319 1.00 51.62 222 GLY A CA 1
ATOM 1661 C C . GLY A 1 222 ? -0.693 11.730 20.862 1.00 51.62 222 GLY A C 1
ATOM 1662 O O . GLY A 1 222 ? 0.011 11.587 21.856 1.00 51.62 222 GLY A O 1
ATOM 1663 N N . GLN A 1 223 ? -1.245 10.690 20.233 1.00 55.75 223 GLN A N 1
ATOM 1664 C CA . GLN A 1 223 ? -1.060 9.262 20.435 1.00 55.75 223 GLN A CA 1
ATOM 1665 C C . GLN A 1 223 ? -0.159 8.628 19.347 1.00 55.75 223 GLN A C 1
ATOM 1667 O O . GLN A 1 223 ? 0.087 7.423 19.394 1.00 55.75 223 GLN A O 1
ATOM 1672 N N . GLY A 1 224 ? 0.363 9.418 18.397 1.00 63.09 224 GLY A N 1
ATOM 1673 C CA . GLY A 1 224 ? 1.338 8.990 17.389 1.00 63.09 224 GLY A CA 1
ATOM 1674 C C . GLY A 1 224 ? 0.736 8.395 16.113 1.00 63.09 224 GLY A C 1
ATOM 1675 O O . GLY A 1 224 ? 1.444 7.695 15.386 1.00 63.09 224 GLY A O 1
ATOM 1676 N N . ASN A 1 225 ? -0.546 8.645 15.828 1.00 75.31 225 ASN A N 1
ATOM 1677 C CA . ASN A 1 225 ? -1.210 8.158 14.616 1.00 75.31 225 ASN A CA 1
ATOM 1678 C C . ASN A 1 225 ? -1.411 9.286 13.609 1.00 75.31 225 ASN A C 1
ATOM 1680 O O . ASN A 1 225 ? -1.681 10.420 13.989 1.00 75.31 225 ASN A O 1
ATOM 1684 N N . VAL A 1 226 ? -1.324 8.958 12.324 1.00 78.00 226 VAL A N 1
ATOM 1685 C CA . VAL A 1 226 ? -1.589 9.888 11.222 1.00 78.00 226 VAL A CA 1
ATOM 1686 C C . VAL A 1 226 ? -3.064 9.806 10.847 1.00 78.00 226 VAL A C 1
ATOM 1688 O O . VAL A 1 226 ? -3.574 8.704 10.658 1.00 78.00 226 VAL A O 1
ATOM 1691 N N . GLY A 1 227 ? -3.741 10.950 10.738 1.00 76.31 227 GLY A N 1
ATOM 1692 C CA . GLY A 1 227 ? -5.154 11.031 10.355 1.00 76.31 227 GLY A CA 1
ATOM 1693 C C . GLY A 1 227 ? -5.409 11.824 9.072 1.00 76.31 227 GLY A C 1
ATOM 1694 O O . GLY A 1 227 ? -4.605 12.669 8.692 1.00 76.31 227 GLY A O 1
ATOM 1695 N N . TRP A 1 228 ? -6.549 11.568 8.430 1.00 76.06 228 TRP A N 1
ATOM 1696 C CA . TRP A 1 228 ? -7.113 12.353 7.333 1.00 76.06 228 TRP A CA 1
ATOM 1697 C C . TRP A 1 228 ? -8.616 12.509 7.535 1.00 76.06 228 TRP A C 1
ATOM 1699 O O . TRP A 1 228 ? -9.345 11.518 7.607 1.00 76.06 228 TRP A O 1
ATOM 1709 N N . ASN A 1 229 ? -9.095 13.749 7.532 1.00 68.62 229 ASN A N 1
ATOM 1710 C CA . ASN A 1 229 ? -10.521 14.037 7.647 1.00 68.62 229 ASN A CA 1
ATOM 1711 C C . ASN A 1 229 ? -11.141 14.149 6.253 1.00 68.62 229 ASN A C 1
ATOM 1713 O O . ASN A 1 229 ? -10.691 14.951 5.438 1.00 68.62 229 ASN A O 1
ATOM 1717 N N . ASN A 1 230 ? -12.211 13.398 5.984 1.00 64.88 230 ASN A N 1
ATOM 1718 C CA . ASN A 1 230 ? -12.999 13.544 4.763 1.00 64.88 230 ASN A CA 1
ATOM 1719 C C . ASN A 1 230 ? -14.461 13.901 5.093 1.00 64.88 230 ASN A C 1
ATOM 1721 O O . ASN A 1 230 ? -15.343 13.032 5.095 1.00 64.88 230 ASN A O 1
ATOM 1725 N N . PRO A 1 231 ? -14.747 15.188 5.371 1.00 55.56 231 PRO A N 1
ATOM 1726 C CA . PRO A 1 231 ? -16.090 15.624 5.742 1.00 55.56 231 PRO A CA 1
ATOM 1727 C C . PRO A 1 231 ? -17.092 15.508 4.583 1.00 55.56 231 PRO A C 1
ATOM 1729 O O . PRO A 1 231 ? -18.276 15.294 4.834 1.00 55.56 231 PRO A O 1
ATOM 1732 N N . GLY A 1 232 ? -16.624 15.585 3.327 1.00 60.53 232 GLY A N 1
ATOM 1733 C CA . GLY A 1 232 ? -17.457 15.486 2.118 1.00 60.53 232 GLY A CA 1
ATOM 1734 C C . GLY A 1 232 ? -18.048 14.095 1.863 1.00 60.53 232 GLY A C 1
ATOM 1735 O O . GLY A 1 232 ? -18.971 13.952 1.062 1.00 60.53 232 GLY A O 1
ATOM 1736 N N . GLY A 1 233 ? -17.544 13.090 2.579 1.00 66.81 233 GLY A N 1
ATOM 1737 C CA . GLY A 1 233 ? -18.040 11.725 2.579 1.00 66.81 233 GLY A CA 1
ATOM 1738 C C . GLY A 1 233 ? -17.763 10.915 1.311 1.00 66.81 233 GLY A C 1
ATOM 1739 O O . GLY A 1 233 ? -17.324 11.419 0.280 1.00 66.81 233 GLY A O 1
ATOM 1740 N N . ILE A 1 234 ? -17.987 9.606 1.406 1.00 69.94 234 ILE A N 1
ATOM 1741 C CA . ILE A 1 234 ? -17.798 8.628 0.336 1.00 69.94 234 ILE A CA 1
ATOM 1742 C C . ILE A 1 234 ? -19.148 8.113 -0.149 1.00 69.94 234 ILE A C 1
ATOM 1744 O O . ILE A 1 234 ? -19.942 7.587 0.629 1.00 69.94 234 ILE A O 1
ATOM 1748 N N . ARG A 1 235 ? -19.419 8.262 -1.448 1.00 79.62 235 ARG A N 1
ATOM 1749 C CA . ARG A 1 235 ? -20.667 7.804 -2.078 1.00 79.62 235 ARG A CA 1
ATOM 1750 C C . ARG A 1 235 ? -20.725 6.271 -2.173 1.00 79.62 235 ARG A C 1
ATOM 1752 O O . ARG A 1 235 ? -19.665 5.646 -2.203 1.00 79.62 235 ARG A O 1
ATOM 1759 N N . PRO A 1 236 ? -21.925 5.671 -2.265 1.00 78.44 236 PRO A N 1
ATOM 1760 C CA . PRO A 1 236 ? -22.084 4.245 -2.561 1.00 78.44 236 PRO A CA 1
ATOM 1761 C C . PRO A 1 236 ? -21.258 3.812 -3.778 1.00 78.44 236 PRO A C 1
ATOM 1763 O O . PRO A 1 236 ? -21.263 4.497 -4.801 1.00 78.44 236 PRO A O 1
ATOM 1766 N N . GLY A 1 237 ? -20.529 2.704 -3.660 1.00 70.25 237 GLY A N 1
ATOM 1767 C CA . GLY A 1 237 ? -19.681 2.138 -4.714 1.00 70.25 237 GLY A CA 1
ATOM 1768 C C . GLY A 1 237 ? -18.369 2.883 -4.989 1.00 70.25 237 GLY A C 1
ATOM 1769 O O . GLY A 1 237 ? -17.570 2.414 -5.797 1.00 70.25 237 GLY A O 1
ATOM 1770 N N . ALA A 1 238 ? -18.116 4.029 -4.349 1.00 73.75 238 ALA A N 1
ATOM 1771 C CA . ALA A 1 238 ? -16.916 4.815 -4.614 1.00 73.75 238 ALA A CA 1
ATOM 1772 C C . ALA A 1 238 ? -15.666 4.212 -3.954 1.00 73.75 238 ALA A C 1
ATOM 1774 O O . ALA A 1 238 ? -15.731 3.658 -2.854 1.00 73.75 238 ALA A O 1
ATOM 1775 N N . VAL A 1 239 ? -14.519 4.404 -4.609 1.00 74.56 239 VAL A N 1
ATOM 1776 C CA . VAL A 1 239 ? -13.176 4.176 -4.060 1.00 74.56 239 VAL A CA 1
ATOM 1777 C C . VAL A 1 239 ? -12.490 5.535 -3.934 1.00 74.56 239 VAL A C 1
ATOM 1779 O O . VAL A 1 239 ? -12.416 6.280 -4.909 1.00 74.56 239 VAL A O 1
ATOM 1782 N N . VAL A 1 240 ? -12.019 5.877 -2.737 1.00 74.75 240 VAL A N 1
ATOM 1783 C CA . VAL A 1 240 ? -11.406 7.169 -2.403 1.00 74.75 240 VAL A CA 1
ATOM 1784 C C . VAL A 1 240 ? -10.002 6.950 -1.843 1.00 74.75 240 VAL A C 1
ATOM 1786 O O . VAL A 1 240 ? -9.758 6.016 -1.081 1.00 74.75 240 VAL A O 1
ATOM 1789 N N . GLY A 1 241 ? -9.068 7.811 -2.240 1.00 74.88 241 GLY A N 1
ATOM 1790 C CA . GLY A 1 241 ? -7.637 7.695 -1.970 1.00 74.88 241 GLY A CA 1
ATOM 1791 C C . GLY A 1 241 ? -6.818 8.078 -3.214 1.00 74.88 241 GLY A C 1
ATOM 1792 O O . GLY A 1 241 ? -7.378 8.633 -4.161 1.00 74.88 241 GLY A O 1
ATOM 1793 N N . PRO A 1 242 ? -5.504 7.798 -3.239 1.00 74.44 242 PRO A N 1
ATOM 1794 C CA . PRO A 1 242 ? -4.743 7.184 -2.158 1.00 74.44 242 PRO A CA 1
ATOM 1795 C C . PRO A 1 242 ? -4.540 8.153 -0.986 1.00 74.44 242 PRO A C 1
ATOM 1797 O O . PRO A 1 242 ? -4.277 9.344 -1.174 1.00 74.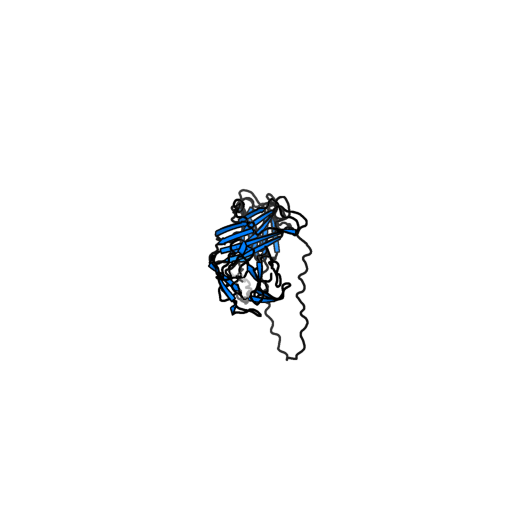44 242 PRO A O 1
ATOM 1800 N N . TYR A 1 243 ? -4.629 7.613 0.223 1.00 79.44 243 TYR A N 1
ATOM 1801 C CA . TYR A 1 243 ? -4.108 8.231 1.437 1.00 79.44 243 TYR A CA 1
ATOM 1802 C C . TYR A 1 243 ? -2.731 7.640 1.697 1.00 79.44 243 TYR A C 1
ATOM 1804 O O . TYR A 1 243 ? -2.600 6.418 1.759 1.00 79.44 243 TYR A O 1
ATOM 1812 N N . THR A 1 244 ? -1.695 8.464 1.799 1.00 79.19 244 THR A N 1
ATOM 1813 C CA . THR A 1 244 ? -0.324 7.955 1.882 1.00 79.19 244 THR A CA 1
ATOM 1814 C C . THR A 1 244 ? 0.417 8.552 3.051 1.00 79.19 244 THR A C 1
ATOM 1816 O O . THR A 1 244 ? 0.285 9.738 3.332 1.00 79.19 244 THR A O 1
ATOM 1819 N N . PHE A 1 245 ? 1.244 7.750 3.711 1.00 83.50 245 PHE A N 1
ATOM 1820 C CA . PHE A 1 245 ? 2.260 8.279 4.606 1.00 83.50 245 PHE A CA 1
ATOM 1821 C C . PHE A 1 245 ? 3.560 7.501 4.447 1.00 83.50 245 PHE A C 1
ATOM 1823 O O . PHE A 1 245 ? 3.564 6.281 4.296 1.00 83.50 245 PHE A O 1
ATOM 1830 N N . THR A 1 246 ? 4.672 8.226 4.446 1.00 81.81 246 THR A N 1
ATOM 1831 C CA . THR A 1 246 ? 6.014 7.653 4.347 1.00 81.81 246 THR A CA 1
ATOM 1832 C C . THR A 1 246 ? 6.699 7.776 5.685 1.00 81.81 246 THR A C 1
ATOM 1834 O O . THR A 1 246 ? 6.701 8.853 6.274 1.00 81.81 246 THR A O 1
ATOM 1837 N N . VAL A 1 247 ? 7.324 6.702 6.142 1.00 84.38 247 VAL A N 1
ATOM 1838 C CA . VAL A 1 247 ? 8.135 6.682 7.354 1.00 84.38 247 VAL A CA 1
ATOM 1839 C C . VAL A 1 247 ? 9.541 6.199 7.049 1.00 84.38 247 VAL A C 1
ATOM 1841 O O . VAL A 1 247 ? 9.749 5.452 6.101 1.00 84.38 247 VAL A O 1
ATOM 1844 N N . GLU A 1 248 ? 10.508 6.593 7.860 1.00 82.06 248 GLU A N 1
ATOM 1845 C CA . GLU A 1 248 ? 11.852 6.030 7.846 1.00 82.06 248 GLU A CA 1
ATOM 1846 C C . GLU A 1 248 ? 12.008 5.008 8.981 1.00 82.06 248 GLU A C 1
ATOM 1848 O O . GLU A 1 248 ? 11.729 5.312 10.141 1.00 82.06 248 GLU A O 1
ATOM 1853 N N . VAL A 1 249 ? 12.444 3.798 8.624 1.00 80.88 249 VAL A N 1
ATOM 1854 C CA . VAL A 1 249 ? 12.690 2.634 9.482 1.00 80.88 249 VAL A CA 1
ATOM 1855 C C . VAL A 1 249 ? 14.023 1.987 9.060 1.00 80.88 249 VAL A C 1
ATOM 1857 O O . VAL A 1 249 ? 14.064 1.242 8.073 1.00 80.88 249 VAL A O 1
ATOM 1860 N N . PRO A 1 250 ? 15.139 2.254 9.765 1.00 72.56 250 PRO A N 1
ATOM 1861 C CA . PRO A 1 250 ? 16.450 1.712 9.408 1.00 72.56 250 PRO A CA 1
ATOM 1862 C C . PRO A 1 250 ? 16.540 0.212 9.693 1.00 72.56 250 PRO A C 1
ATOM 1864 O O . PRO A 1 250 ? 16.454 -0.196 10.847 1.00 72.56 250 PRO A O 1
ATOM 1867 N N . GLY A 1 251 ? 16.699 -0.615 8.655 1.00 63.56 251 GLY A N 1
ATOM 1868 C CA . GLY A 1 251 ? 17.000 -2.056 8.767 1.00 63.56 251 GLY A CA 1
ATOM 1869 C C . GLY A 1 251 ? 15.957 -2.956 9.459 1.00 63.56 251 GLY A C 1
ATOM 1870 O O . GLY A 1 251 ? 16.018 -4.170 9.309 1.00 63.56 251 GLY A O 1
ATOM 1871 N N . ALA A 1 252 ? 14.979 -2.398 10.173 1.00 65.31 252 ALA A N 1
ATOM 1872 C CA . ALA A 1 252 ? 13.944 -3.133 10.893 1.00 65.31 252 ALA A CA 1
ATOM 1873 C C . ALA A 1 252 ? 12.670 -3.291 10.056 1.00 65.31 252 ALA A C 1
ATOM 1875 O O . ALA A 1 252 ? 12.416 -2.511 9.133 1.00 65.31 252 ALA A O 1
ATOM 1876 N N . ALA A 1 253 ? 11.850 -4.294 10.371 1.00 66.38 253 ALA A N 1
ATOM 1877 C CA . ALA A 1 253 ? 10.511 -4.411 9.806 1.00 66.38 253 ALA A CA 1
ATOM 1878 C C . ALA A 1 253 ? 9.626 -3.245 10.271 1.00 66.38 253 ALA A C 1
ATOM 1880 O O . ALA A 1 253 ? 9.651 -2.858 11.437 1.00 66.38 253 ALA A O 1
ATOM 1881 N N . ALA A 1 254 ? 8.841 -2.687 9.354 1.00 68.38 254 ALA A N 1
ATOM 1882 C CA . ALA A 1 254 ? 7.865 -1.650 9.645 1.00 68.38 254 ALA A CA 1
ATOM 1883 C C . ALA A 1 254 ? 6.472 -2.277 9.678 1.00 68.38 254 ALA A C 1
ATOM 1885 O O . ALA A 1 254 ? 6.022 -2.813 8.672 1.00 68.38 254 ALA A O 1
ATOM 1886 N N . SER A 1 255 ? 5.768 -2.206 10.803 1.00 71.69 255 SER A N 1
ATOM 1887 C CA . SER A 1 255 ? 4.378 -2.661 10.901 1.00 71.69 255 SER A CA 1
ATOM 1888 C C . SER A 1 255 ? 3.433 -1.476 11.056 1.00 71.69 255 SER A C 1
ATOM 1890 O O . SER A 1 255 ? 3.635 -0.656 11.953 1.00 71.69 255 SER A O 1
ATOM 1892 N N . SER A 1 256 ? 2.383 -1.415 10.246 1.00 68.12 256 SER A N 1
ATOM 1893 C CA . SER A 1 256 ? 1.297 -0.446 10.401 1.00 68.12 256 SER A CA 1
ATOM 1894 C C . SER A 1 256 ? -0.059 -1.112 10.181 1.00 68.12 256 SER A C 1
ATOM 1896 O O . SER A 1 256 ? -0.148 -2.187 9.599 1.00 68.12 256 SER A O 1
ATOM 1898 N N . TYR A 1 257 ? -1.120 -0.474 10.653 1.00 68.31 257 TYR A N 1
ATOM 1899 C CA . TYR A 1 257 ? -2.497 -0.775 10.283 1.00 68.31 257 TYR A CA 1
ATOM 1900 C C . TYR A 1 257 ? -3.265 0.534 10.152 1.00 68.31 257 TYR A C 1
ATOM 1902 O O . TYR A 1 257 ? -2.893 1.550 10.753 1.00 68.31 257 TYR A O 1
ATOM 1910 N N . ALA A 1 258 ? -4.343 0.486 9.378 1.00 62.31 258 ALA A N 1
ATOM 1911 C CA . ALA A 1 258 ? -5.231 1.606 9.143 1.00 62.31 258 ALA A CA 1
ATOM 1912 C C . ALA A 1 258 ? -6.643 1.307 9.640 1.00 62.31 258 ALA A C 1
ATOM 1914 O O . ALA A 1 258 ? -7.076 0.154 9.683 1.00 62.31 258 ALA A O 1
ATOM 1915 N N . TRP A 1 259 ? -7.371 2.354 10.008 1.00 64.19 259 TRP A N 1
ATOM 1916 C CA . TRP A 1 259 ? -8.765 2.253 10.409 1.00 64.19 259 TRP A CA 1
ATOM 1917 C C . TRP A 1 259 ? -9.543 3.502 10.050 1.00 64.19 259 TRP A C 1
ATOM 1919 O O . TRP A 1 259 ? -8.992 4.596 9.988 1.00 64.19 259 TRP A O 1
ATOM 1929 N N . VAL A 1 260 ? -10.836 3.334 9.811 1.00 64.44 260 VAL A N 1
ATOM 1930 C CA . VAL A 1 260 ? -11.745 4.438 9.513 1.00 64.44 260 VAL A CA 1
ATOM 1931 C C . VAL A 1 260 ? -12.647 4.695 10.712 1.00 64.44 260 VAL A C 1
ATOM 1933 O O . VAL A 1 260 ? -13.357 3.792 11.139 1.00 64.44 260 VAL A O 1
ATOM 1936 N N . ASN A 1 261 ? -12.671 5.924 11.224 1.00 68.62 261 ASN A N 1
ATOM 1937 C CA . ASN A 1 261 ? -13.713 6.391 12.134 1.00 68.62 261 ASN A CA 1
ATOM 1938 C C . ASN A 1 261 ? -14.815 7.065 11.311 1.00 68.62 261 ASN A C 1
ATOM 1940 O O . ASN A 1 261 ? -14.531 7.913 10.472 1.00 68.62 261 ASN A O 1
ATOM 1944 N N . PHE A 1 262 ? -16.081 6.745 11.553 1.00 59.31 262 PHE A N 1
ATOM 1945 C CA . PHE A 1 262 ? -17.184 7.476 10.930 1.00 59.31 262 PHE A CA 1
ATOM 1946 C C . PHE A 1 262 ? -17.578 8.675 11.791 1.00 59.31 262 PHE A C 1
ATOM 1948 O O . PHE A 1 262 ? -17.696 8.558 13.011 1.00 59.31 262 PHE A O 1
ATOM 1955 N N . TYR A 1 263 ? -17.823 9.823 11.161 1.00 53.53 263 TYR A N 1
ATOM 1956 C CA . TYR A 1 263 ? -18.513 10.920 11.839 1.00 53.53 263 TYR A CA 1
ATOM 1957 C C . TYR A 1 263 ? -20.008 10.561 11.932 1.00 53.53 263 TYR A C 1
ATOM 1959 O O . TYR A 1 263 ? -20.505 9.915 11.023 1.00 53.53 263 TYR A O 1
ATOM 1967 N N . ASN A 1 264 ? -20.711 10.966 13.001 1.00 47.69 264 ASN A N 1
ATOM 1968 C CA . ASN A 1 264 ? -22.185 10.957 13.157 1.00 47.69 264 ASN A CA 1
ATOM 1969 C C . ASN A 1 264 ? -22.987 9.621 13.259 1.00 47.69 264 ASN A C 1
ATOM 1971 O O . ASN A 1 264 ? -24.083 9.524 12.716 1.00 47.69 264 ASN A O 1
ATOM 1975 N N . ASN A 1 265 ? -22.564 8.660 14.096 1.00 43.38 265 ASN A N 1
ATOM 1976 C CA . ASN A 1 265 ? -23.366 7.477 14.513 1.00 43.38 265 ASN A CA 1
ATOM 1977 C C . ASN A 1 265 ? -23.617 6.394 13.433 1.00 43.38 265 ASN A C 1
ATOM 1979 O O . ASN A 1 265 ? -24.720 5.864 13.310 1.00 43.38 265 ASN A O 1
ATOM 1983 N N . SER A 1 266 ? -22.580 6.001 12.693 1.00 41.41 266 SER A N 1
ATOM 1984 C CA . SER A 1 266 ? -22.542 4.746 11.909 1.00 41.41 266 SER A CA 1
ATOM 1985 C C . SER A 1 266 ? -21.702 3.682 12.657 1.00 41.41 266 SER A C 1
ATOM 1987 O O . SER A 1 266 ? -20.939 4.081 13.536 1.00 41.41 266 SER A O 1
ATOM 1989 N N . PRO A 1 267 ? -21.865 2.359 12.414 1.00 43.03 267 PRO A N 1
ATOM 1990 C CA . PRO A 1 267 ? -21.305 1.297 13.272 1.00 43.03 267 PRO A CA 1
ATOM 1991 C C . PRO A 1 267 ? -19.774 1.356 13.406 1.00 43.03 267 PRO A C 1
ATOM 1993 O O . PRO A 1 267 ? -19.115 2.089 12.668 1.00 43.03 267 PRO A O 1
ATOM 1996 N N . ALA A 1 268 ? -19.225 0.580 14.355 1.00 48.09 268 ALA A N 1
ATOM 1997 C CA . ALA A 1 268 ? -17.789 0.473 14.631 1.00 48.09 268 ALA A CA 1
ATOM 1998 C C . ALA A 1 268 ? -16.956 0.499 13.337 1.00 48.09 268 ALA A C 1
ATOM 2000 O O . ALA A 1 268 ? -17.267 -0.211 12.382 1.00 48.09 268 ALA A O 1
ATOM 2001 N N . GLY A 1 269 ? -15.922 1.344 13.316 1.00 52.44 269 GLY A N 1
ATOM 2002 C CA . GLY A 1 269 ? -15.067 1.583 12.153 1.00 52.44 269 GLY A CA 1
ATOM 2003 C C . GLY A 1 269 ? -14.578 0.317 11.440 1.00 52.44 269 GLY A C 1
ATOM 2004 O O . GLY A 1 269 ? -14.437 -0.733 12.062 1.00 52.44 269 GLY A O 1
ATOM 2005 N N . SER A 1 270 ? -14.282 0.413 10.140 1.00 54.34 270 SER A N 1
ATOM 2006 C CA . SER A 1 270 ? -13.586 -0.657 9.410 1.00 54.34 270 SER A CA 1
ATOM 2007 C C . SER A 1 270 ? -12.081 -0.579 9.682 1.00 54.34 270 SER A C 1
ATOM 2009 O O . SER A 1 270 ? -11.491 0.499 9.601 1.00 54.34 270 SER A O 1
ATOM 2011 N N . TRP A 1 271 ? -11.450 -1.725 9.949 1.00 54.50 271 TRP A N 1
ATOM 2012 C CA . TRP A 1 271 ? -10.017 -1.852 10.254 1.00 54.50 271 TRP A CA 1
ATOM 2013 C C . TRP A 1 271 ? -9.328 -2.705 9.190 1.00 54.50 271 TRP A C 1
ATOM 2015 O O . TRP A 1 271 ? -9.930 -3.641 8.664 1.00 54.50 271 TRP A O 1
ATOM 2025 N N . THR A 1 272 ? -8.057 -2.430 8.907 1.00 43.00 272 THR A N 1
ATOM 2026 C CA . THR A 1 272 ? -7.195 -3.387 8.205 1.00 43.00 272 THR A CA 1
ATOM 2027 C C . THR A 1 272 ? -6.536 -4.324 9.209 1.00 43.00 272 THR A C 1
ATOM 2029 O O . THR A 1 272 ? -6.243 -3.934 10.340 1.00 43.00 272 THR A O 1
ATOM 2032 N N . SER A 1 273 ? -6.212 -5.548 8.789 1.00 44.72 273 SER A N 1
ATOM 2033 C CA . SER A 1 273 ? -5.189 -6.330 9.485 1.00 44.72 273 SER A CA 1
ATOM 2034 C C . SER A 1 273 ? -3.859 -5.564 9.500 1.00 44.72 273 SER A C 1
ATOM 2036 O O . SER A 1 273 ? -3.584 -4.775 8.590 1.00 44.72 273 SER A O 1
ATOM 2038 N N . SER A 1 274 ? -3.020 -5.811 10.508 1.00 56.09 274 SER A N 1
ATOM 2039 C CA . SER A 1 274 ? -1.659 -5.267 10.555 1.00 56.09 274 SER A CA 1
ATOM 2040 C C . SER A 1 274 ? -0.850 -5.704 9.341 1.00 56.09 274 SER A C 1
ATOM 2042 O O . SER A 1 274 ? -0.620 -6.893 9.129 1.00 56.09 274 SER A O 1
ATOM 2044 N N . LEU A 1 275 ? -0.399 -4.723 8.566 1.00 55.25 275 LEU A N 1
ATOM 2045 C CA . LEU A 1 275 ? 0.511 -4.901 7.453 1.00 55.25 275 LEU A CA 1
ATOM 2046 C C . LEU A 1 275 ? 1.946 -4.776 7.963 1.00 55.25 275 LEU A C 1
ATOM 2048 O O . LEU A 1 275 ? 2.375 -3.713 8.419 1.00 55.25 275 LEU A O 1
ATOM 2052 N N . VAL A 1 276 ? 2.690 -5.876 7.882 1.00 65.81 276 VAL A N 1
ATOM 2053 C CA . VAL A 1 276 ? 4.110 -5.927 8.237 1.00 65.81 276 VAL A CA 1
ATOM 2054 C C . VAL A 1 276 ? 4.945 -5.871 6.964 1.00 65.81 276 VAL A C 1
ATOM 2056 O O . VAL A 1 276 ? 4.793 -6.695 6.068 1.00 65.81 276 VAL A O 1
ATOM 2059 N N . VAL A 1 277 ? 5.848 -4.899 6.903 1.00 62.94 277 VAL A N 1
ATOM 2060 C CA . VAL A 1 277 ? 6.776 -4.659 5.800 1.00 62.94 277 VAL A CA 1
ATOM 2061 C C . VAL A 1 277 ? 8.194 -4.867 6.310 1.00 62.94 277 VAL A C 1
ATOM 2063 O O . VAL A 1 277 ? 8.851 -3.958 6.825 1.00 62.94 277 VAL A O 1
ATOM 2066 N N . SER A 1 278 ? 8.678 -6.093 6.185 1.00 59.78 278 SER A N 1
ATOM 2067 C CA . SER A 1 278 ? 10.071 -6.423 6.480 1.00 59.78 278 SER A CA 1
ATOM 2068 C C . SER A 1 278 ? 11.001 -5.910 5.376 1.00 59.78 278 SER A C 1
ATOM 2070 O O . SER A 1 278 ? 10.552 -5.679 4.250 1.00 59.78 278 SER A O 1
ATOM 2072 N N . PRO A 1 279 ? 12.300 -5.698 5.657 1.00 54.94 279 PRO A N 1
ATOM 2073 C CA . PRO A 1 279 ? 13.284 -5.621 4.588 1.00 54.94 279 PRO A CA 1
ATOM 2074 C C . PRO A 1 279 ? 13.170 -6.920 3.788 1.00 54.94 279 PRO A C 1
ATOM 2076 O O . PRO A 1 279 ? 13.254 -8.003 4.370 1.00 54.94 279 PRO A O 1
ATOM 2079 N N . ALA A 1 280 ? 12.906 -6.822 2.486 1.00 52.38 280 ALA A N 1
ATOM 2080 C CA . ALA A 1 280 ? 12.942 -8.006 1.647 1.00 52.38 280 ALA A CA 1
ATOM 2081 C C . ALA A 1 280 ? 14.377 -8.562 1.682 1.00 52.38 280 ALA A C 1
ATOM 2083 O O . ALA A 1 280 ? 15.323 -7.770 1.578 1.00 52.38 280 ALA A O 1
ATOM 2084 N N . PRO A 1 281 ? 14.572 -9.884 1.838 1.00 49.12 281 PRO A N 1
ATOM 2085 C CA . PRO A 1 281 ? 15.866 -10.474 1.536 1.00 49.12 281 PRO A CA 1
ATOM 2086 C C . PRO A 1 281 ? 16.243 -10.111 0.097 1.00 49.12 281 PRO A C 1
ATOM 2088 O O . PRO A 1 281 ? 15.363 -9.946 -0.757 1.00 49.12 281 PRO A O 1
ATOM 2091 N N . ALA A 1 282 ? 17.544 -9.962 -0.160 1.00 53.09 282 ALA A N 1
ATOM 2092 C CA . ALA A 1 282 ? 18.024 -9.703 -1.507 1.00 53.09 282 ALA A CA 1
ATOM 2093 C C . ALA A 1 282 ? 17.463 -10.781 -2.449 1.00 53.09 282 ALA A C 1
ATOM 2095 O O . ALA A 1 282 ? 17.664 -11.974 -2.229 1.00 53.09 282 ALA A O 1
ATOM 2096 N N . THR A 1 283 ? 16.652 -10.358 -3.414 1.00 66.19 283 THR A N 1
ATOM 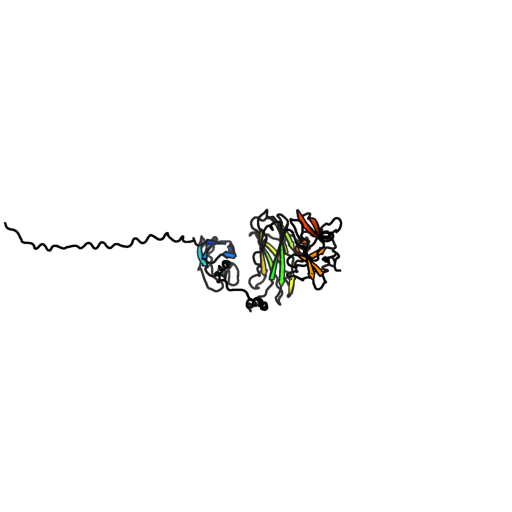2097 C CA . THR A 1 283 ? 15.938 -11.233 -4.335 1.00 66.19 283 THR A CA 1
ATOM 2098 C C . THR A 1 283 ? 16.026 -10.658 -5.741 1.00 66.19 283 THR A C 1
ATOM 2100 O O . THR A 1 283 ? 15.788 -9.469 -5.985 1.00 66.19 283 THR A O 1
ATOM 2103 N N . ALA A 1 284 ? 16.402 -11.524 -6.678 1.00 84.25 284 ALA A N 1
ATOM 2104 C CA . ALA A 1 284 ? 16.322 -11.243 -8.097 1.00 84.25 284 ALA A CA 1
ATOM 2105 C C . ALA A 1 284 ? 14.849 -11.226 -8.521 1.00 84.25 284 ALA A C 1
ATOM 2107 O O . ALA A 1 284 ? 14.158 -12.242 -8.428 1.00 84.25 284 ALA A O 1
ATOM 2108 N N . ALA A 1 285 ? 14.369 -10.087 -9.013 1.00 89.94 285 ALA A N 1
ATOM 2109 C CA . ALA A 1 285 ? 13.044 -10.022 -9.613 1.00 89.94 285 ALA A CA 1
ATOM 2110 C C . ALA A 1 285 ? 12.987 -10.898 -10.873 1.00 89.94 285 ALA A C 1
ATOM 2112 O O . ALA A 1 285 ? 13.898 -10.864 -11.702 1.00 89.94 285 ALA A O 1
ATOM 2113 N N . THR A 1 286 ? 11.904 -11.654 -11.040 1.00 93.94 286 THR A N 1
ATOM 2114 C CA . THR A 1 286 ? 11.665 -12.453 -12.247 1.00 93.94 286 THR A CA 1
ATOM 2115 C C . THR A 1 286 ? 10.601 -11.783 -13.104 1.00 93.94 286 THR A C 1
ATOM 2117 O O . THR A 1 286 ? 9.540 -11.419 -12.603 1.00 93.94 286 THR A O 1
ATOM 2120 N N . VAL A 1 287 ? 10.873 -11.648 -14.400 1.00 97.94 287 VAL A N 1
ATOM 2121 C CA . VAL A 1 287 ? 9.898 -11.193 -15.400 1.00 97.94 287 VAL A CA 1
ATOM 2122 C C . VAL A 1 287 ? 9.589 -12.369 -16.310 1.00 97.94 287 VAL A C 1
ATOM 2124 O O . VAL A 1 287 ? 10.508 -12.979 -16.850 1.00 97.94 287 VAL A O 1
ATOM 2127 N N . ARG A 1 288 ? 8.312 -12.691 -16.502 1.00 98.00 288 ARG A N 1
ATOM 2128 C CA . ARG A 1 288 ? 7.834 -13.723 -17.436 1.00 98.00 288 ARG A CA 1
ATOM 2129 C C . ARG A 1 288 ? 6.746 -13.153 -18.347 1.00 98.00 288 ARG A C 1
ATOM 2131 O O . ARG A 1 288 ? 6.393 -11.980 -18.247 1.00 98.00 288 ARG A O 1
ATOM 2138 N N . THR A 1 289 ? 6.209 -13.981 -19.234 1.00 98.44 289 THR A N 1
ATOM 2139 C CA . THR A 1 289 ? 5.035 -13.630 -20.041 1.00 98.44 289 THR A CA 1
ATOM 2140 C C . THR A 1 289 ? 3.792 -14.391 -19.589 1.00 98.44 289 THR A C 1
ATOM 2142 O O . THR A 1 289 ? 3.892 -15.515 -19.097 1.00 98.44 289 THR A O 1
ATOM 2145 N N . ALA A 1 290 ? 2.618 -13.783 -19.760 1.00 97.00 290 ALA A N 1
ATOM 2146 C CA . ALA A 1 290 ? 1.326 -14.442 -19.586 1.00 97.00 290 ALA A CA 1
ATOM 2147 C C . ALA A 1 290 ? 0.291 -13.904 -20.581 1.00 97.00 290 ALA A C 1
ATOM 2149 O O . ALA A 1 290 ? 0.400 -12.776 -21.065 1.00 97.00 290 ALA A O 1
ATOM 2150 N N . SER A 1 291 ? -0.716 -14.722 -20.890 1.00 97.12 291 SER A N 1
ATOM 2151 C CA . SER A 1 291 ? -1.841 -14.330 -21.740 1.00 97.12 291 SER A CA 1
ATOM 2152 C C . SER A 1 291 ? -2.904 -13.597 -20.925 1.00 97.12 291 SER A C 1
ATOM 2154 O O . SER A 1 291 ? -3.297 -14.045 -19.851 1.00 97.12 291 SER A O 1
ATOM 2156 N N . THR A 1 292 ? -3.387 -12.483 -21.463 1.00 94.81 292 THR A N 1
ATOM 2157 C CA . THR A 1 292 ? -4.435 -11.636 -20.877 1.00 94.81 292 THR A CA 1
ATOM 2158 C C . THR A 1 292 ? -5.450 -11.253 -21.954 1.00 94.81 292 THR A C 1
ATOM 2160 O O . THR A 1 292 ? -5.263 -11.570 -23.132 1.00 94.81 292 THR A O 1
ATOM 2163 N N . GLY A 1 293 ? -6.491 -10.502 -21.587 1.00 92.19 293 GLY A N 1
ATOM 2164 C CA . GLY A 1 293 ? -7.407 -9.898 -22.564 1.00 92.19 293 GLY A CA 1
ATOM 2165 C C . GLY A 1 293 ? -6.730 -8.931 -23.551 1.00 92.19 293 GLY A C 1
ATOM 2166 O O . GLY A 1 293 ? -7.312 -8.614 -24.582 1.00 92.19 293 GLY A O 1
ATOM 2167 N N . LEU A 1 294 ? -5.496 -8.494 -23.270 1.00 95.38 294 LEU A N 1
ATOM 2168 C CA . LEU A 1 294 ? -4.690 -7.609 -24.120 1.00 95.38 294 LEU A CA 1
ATOM 2169 C C . LEU A 1 294 ? -3.655 -8.372 -24.970 1.00 95.38 294 LEU A C 1
ATOM 2171 O O . LEU A 1 294 ? -2.785 -7.762 -25.593 1.00 95.38 294 LEU A O 1
ATOM 2175 N N . GLY A 1 295 ? -3.733 -9.706 -24.987 1.00 97.12 295 GLY A N 1
ATOM 2176 C CA . GLY A 1 295 ? -2.742 -10.591 -25.593 1.00 97.12 295 GLY A CA 1
ATOM 2177 C C . GLY A 1 295 ? -1.654 -11.019 -24.606 1.00 97.12 295 GLY A C 1
ATOM 2178 O O . GLY A 1 295 ? -1.836 -10.966 -23.386 1.00 97.12 295 GLY A O 1
ATOM 2179 N N . THR A 1 296 ? -0.525 -11.490 -25.135 1.00 98.12 296 THR A N 1
ATOM 2180 C CA . THR A 1 296 ? 0.633 -11.889 -24.322 1.00 98.12 296 THR A CA 1
ATOM 2181 C C . THR A 1 296 ? 1.384 -10.650 -23.845 1.00 98.12 296 THR A C 1
ATOM 2183 O O . THR A 1 296 ? 1.822 -9.844 -24.667 1.00 98.12 296 THR A O 1
ATOM 2186 N N . VAL A 1 297 ? 1.551 -10.510 -22.531 1.00 98.62 297 VAL A N 1
ATOM 2187 C CA . VAL A 1 297 ? 2.174 -9.344 -21.881 1.00 98.62 297 VAL A CA 1
ATOM 2188 C C . VAL A 1 297 ? 3.187 -9.770 -20.820 1.00 98.62 297 VAL A C 1
ATOM 2190 O O . VAL A 1 297 ? 3.232 -10.941 -20.437 1.00 98.62 297 VAL A O 1
ATOM 2193 N N . LEU A 1 298 ? 4.005 -8.825 -20.353 1.00 98.75 298 LEU A N 1
ATOM 2194 C CA . LEU A 1 298 ? 4.936 -9.041 -19.244 1.00 98.75 298 LEU A CA 1
ATOM 2195 C C . LEU A 1 298 ? 4.211 -9.103 -17.894 1.00 98.75 298 LEU A C 1
ATOM 2197 O O . LEU A 1 298 ? 3.354 -8.270 -17.593 1.00 98.75 298 LEU A O 1
ATOM 2201 N N . VAL A 1 299 ? 4.618 -10.058 -17.062 1.00 97.81 299 VAL A N 1
ATOM 2202 C CA . VAL A 1 299 ? 4.140 -10.249 -15.689 1.00 97.81 299 VAL A CA 1
ATOM 2203 C C . VAL A 1 299 ? 5.295 -10.644 -14.758 1.00 97.81 299 VAL A C 1
ATOM 2205 O O . VAL A 1 299 ? 6.353 -11.070 -15.230 1.00 97.81 299 VAL A O 1
ATOM 2208 N N . ASP A 1 300 ? 5.107 -10.538 -13.443 1.00 93.19 300 ASP A N 1
ATOM 2209 C CA . ASP A 1 300 ? 6.046 -11.093 -12.454 1.00 93.19 300 ASP A CA 1
ATOM 2210 C C . ASP A 1 300 ? 5.916 -12.631 -12.309 1.00 93.19 300 ASP A C 1
ATOM 2212 O O . ASP A 1 300 ? 5.111 -13.291 -12.980 1.00 93.19 300 ASP A O 1
ATOM 2216 N N . ASP A 1 301 ? 6.707 -13.234 -11.420 1.00 88.19 301 ASP A N 1
ATOM 2217 C CA . ASP A 1 301 ? 6.655 -14.666 -11.086 1.00 88.19 301 ASP A CA 1
ATOM 2218 C C . ASP A 1 301 ? 5.275 -15.128 -10.592 1.00 88.19 301 ASP A C 1
ATOM 2220 O O . ASP A 1 301 ? 4.848 -16.245 -10.892 1.00 88.19 301 ASP A O 1
ATOM 2224 N N . ARG A 1 302 ? 4.534 -14.243 -9.921 1.00 83.56 302 ARG A N 1
ATOM 2225 C CA . ARG A 1 302 ? 3.163 -14.486 -9.449 1.00 83.56 302 ARG A CA 1
ATOM 2226 C C . ARG A 1 302 ? 2.121 -14.327 -10.553 1.00 83.56 302 ARG A C 1
ATOM 2228 O O . ARG A 1 302 ? 1.033 -14.877 -10.435 1.00 83.56 302 ARG A O 1
ATOM 2235 N N . GLY A 1 303 ? 2.450 -13.670 -11.664 1.00 85.81 303 GLY A N 1
ATOM 2236 C CA . GLY A 1 303 ? 1.541 -13.417 -12.785 1.00 85.81 303 GLY A CA 1
ATOM 2237 C C . GLY A 1 303 ? 0.841 -12.059 -12.747 1.00 85.81 303 GLY A C 1
ATOM 2238 O O . GLY A 1 303 ? -0.107 -11.862 -13.505 1.00 85.81 303 GLY A O 1
ATOM 2239 N N . LEU A 1 304 ? 1.285 -11.132 -11.895 1.00 85.38 304 LEU A N 1
ATOM 2240 C CA . LEU A 1 304 ? 0.790 -9.757 -11.877 1.00 85.38 304 LEU A CA 1
ATOM 2241 C C . LEU A 1 304 ? 1.362 -8.962 -13.051 1.00 85.38 304 LEU A C 1
ATOM 2243 O O . LEU A 1 304 ? 2.562 -9.012 -13.317 1.00 85.38 304 LEU A O 1
ATOM 2247 N N . THR A 1 305 ? 0.493 -8.213 -13.726 1.00 97.12 305 THR A N 1
ATOM 2248 C CA . THR A 1 305 ? 0.821 -7.424 -14.918 1.00 97.12 305 THR A CA 1
ATOM 2249 C C . THR A 1 305 ? 1.825 -6.314 -14.632 1.00 97.12 305 THR A C 1
ATOM 2251 O O . THR A 1 305 ? 1.721 -5.600 -13.633 1.00 97.12 305 THR A O 1
ATOM 2254 N N . LEU A 1 306 ? 2.791 -6.164 -15.544 1.00 98.31 306 LEU A N 1
ATOM 2255 C CA . LEU A 1 306 ? 3.816 -5.128 -15.505 1.00 98.31 306 LEU A CA 1
ATOM 2256 C C . LEU A 1 306 ? 3.571 -4.070 -16.589 1.00 98.31 306 LEU A C 1
ATOM 2258 O O . LEU A 1 306 ? 3.296 -4.380 -17.752 1.00 98.31 306 LEU A O 1
ATOM 2262 N N . TYR A 1 307 ? 3.720 -2.809 -16.196 1.00 98.50 307 TYR A N 1
ATOM 2263 C CA . TYR A 1 307 ? 3.417 -1.626 -16.995 1.00 98.50 307 TYR A CA 1
ATOM 2264 C C . TYR A 1 307 ? 4.658 -0.767 -17.217 1.00 98.50 307 TYR A C 1
ATOM 2266 O O . TYR A 1 307 ? 5.571 -0.746 -16.392 1.00 98.50 307 TYR A O 1
ATOM 2274 N N . MET A 1 308 ? 4.643 -0.002 -18.305 1.00 98.25 308 MET A N 1
ATOM 2275 C CA . MET A 1 308 ? 5.540 1.123 -18.555 1.00 98.25 308 MET A CA 1
ATOM 2276 C C . MET A 1 308 ? 4.812 2.454 -18.355 1.00 98.25 308 MET A C 1
ATOM 2278 O O . MET A 1 308 ? 3.592 2.539 -18.531 1.00 98.25 308 MET A O 1
ATOM 2282 N N . PHE A 1 309 ? 5.581 3.497 -18.039 1.00 98.00 309 PHE A N 1
ATOM 2283 C CA . PHE A 1 309 ? 5.098 4.871 -17.962 1.00 98.00 309 PHE A CA 1
ATOM 2284 C C . PHE A 1 309 ? 5.589 5.671 -19.170 1.00 98.00 309 PHE A C 1
ATOM 2286 O O . PHE A 1 309 ? 6.783 5.886 -19.344 1.00 98.00 309 PHE A O 1
ATOM 2293 N N . ALA A 1 310 ? 4.678 6.185 -19.989 1.00 95.75 310 ALA A N 1
ATOM 2294 C CA . ALA A 1 310 ? 5.007 6.966 -21.180 1.00 95.75 310 ALA A CA 1
ATOM 2295 C C . ALA A 1 310 ? 5.697 8.306 -20.872 1.00 95.75 310 ALA A C 1
ATOM 2297 O O . ALA A 1 310 ? 6.205 8.945 -21.789 1.00 95.75 310 ALA A O 1
ATOM 2298 N N . ARG A 1 311 ? 5.692 8.750 -19.606 1.00 94.38 311 ARG A N 1
ATOM 2299 C CA . ARG A 1 311 ? 6.444 9.933 -19.166 1.00 94.38 311 ARG A CA 1
ATOM 2300 C C . ARG A 1 311 ? 7.839 9.599 -18.641 1.00 94.38 311 ARG A C 1
ATOM 2302 O O . ARG A 1 311 ? 8.533 10.528 -18.251 1.00 94.38 311 ARG A O 1
ATOM 2309 N N . ASP A 1 312 ? 8.244 8.333 -18.604 1.00 97.75 312 ASP A N 1
ATOM 2310 C CA . ASP A 1 312 ? 9.631 7.948 -18.333 1.00 97.75 312 ASP A CA 1
ATOM 2311 C C . ASP A 1 312 ? 10.501 8.105 -19.586 1.00 97.75 312 ASP A C 1
ATOM 2313 O O . ASP A 1 312 ? 10.001 8.191 -20.709 1.00 97.75 312 ASP A O 1
ATOM 2317 N N . SER A 1 313 ? 11.819 8.116 -19.395 1.00 96.38 313 SER A N 1
ATOM 2318 C CA . SER A 1 313 ? 12.786 8.069 -20.496 1.00 96.38 313 SER A CA 1
ATOM 2319 C C . SER A 1 313 ? 13.258 6.634 -20.704 1.00 96.38 313 SER A C 1
ATOM 2321 O O . SER A 1 313 ? 13.577 5.945 -19.736 1.00 96.38 313 SER A O 1
ATOM 2323 N N . ARG A 1 314 ? 13.322 6.183 -21.964 1.00 94.06 314 ARG A N 1
ATOM 2324 C CA . ARG A 1 314 ? 13.837 4.852 -22.338 1.00 94.06 314 ARG A CA 1
ATOM 2325 C C . ARG A 1 314 ? 15.360 4.847 -22.504 1.00 94.06 314 ARG A C 1
ATOM 2327 O O . ARG A 1 314 ? 16.013 3.871 -22.147 1.00 94.06 314 ARG A O 1
ATOM 2334 N N . GLU A 1 315 ? 15.917 5.937 -23.032 1.00 93.31 315 GLU A N 1
ATOM 2335 C CA . GLU A 1 315 ? 17.343 6.097 -23.342 1.00 93.31 315 GLU A CA 1
ATOM 2336 C C . GLU A 1 315 ? 17.799 7.547 -23.044 1.00 93.31 315 GLU A C 1
ATOM 2338 O O . GLU A 1 315 ? 17.376 8.465 -23.747 1.00 93.31 315 GLU A O 1
ATOM 2343 N N . PRO A 1 316 ? 18.626 7.780 -22.002 1.00 94.12 316 PRO A N 1
ATOM 2344 C CA . PRO A 1 316 ? 18.946 6.823 -20.944 1.00 94.12 316 PRO A CA 1
ATOM 2345 C C . PRO A 1 316 ? 17.681 6.427 -20.172 1.00 94.12 316 PRO A C 1
ATOM 2347 O O . PRO A 1 316 ? 16.759 7.227 -20.000 1.00 94.12 316 PRO A O 1
ATOM 2350 N N . SER A 1 317 ? 17.634 5.177 -19.711 1.00 97.56 317 SER A N 1
ATOM 2351 C CA . SER A 1 317 ? 16.485 4.685 -18.954 1.00 97.56 317 SER A CA 1
ATOM 2352 C C . SER A 1 317 ? 16.372 5.435 -17.626 1.00 97.56 317 SER A C 1
ATOM 2354 O O . SER A 1 317 ? 17.328 5.476 -16.849 1.00 97.56 317 SER A O 1
ATOM 2356 N N . THR A 1 318 ? 15.241 6.089 -17.369 1.00 96.38 318 THR A N 1
ATOM 2357 C CA . THR A 1 318 ? 15.031 6.896 -16.158 1.00 96.38 318 THR A CA 1
ATOM 2358 C C . THR A 1 318 ? 13.557 6.927 -15.777 1.00 96.38 318 THR A C 1
ATOM 2360 O O . THR A 1 318 ? 12.706 7.292 -16.586 1.00 96.38 318 THR A O 1
ATOM 2363 N N . SER A 1 319 ? 13.272 6.588 -14.518 1.00 94.12 319 SER A N 1
ATOM 2364 C CA . SER A 1 319 ? 11.948 6.751 -13.913 1.00 94.12 319 SER A CA 1
ATOM 2365 C C . SER A 1 319 ? 11.715 8.205 -13.511 1.00 94.12 319 SER A C 1
ATOM 2367 O O . SER A 1 319 ? 12.538 8.771 -12.793 1.00 94.12 319 SER A O 1
ATOM 2369 N N . ASN A 1 320 ? 10.548 8.744 -13.854 1.00 88.75 320 ASN A N 1
ATOM 2370 C CA . ASN A 1 320 ? 9.952 9.971 -13.323 1.00 88.75 320 ASN A CA 1
ATOM 2371 C C . ASN A 1 320 ? 8.870 9.681 -12.264 1.00 88.75 320 ASN A C 1
ATOM 2373 O O . ASN A 1 320 ? 8.315 10.603 -11.660 1.00 88.75 320 ASN A O 1
ATOM 2377 N N . CYS A 1 321 ? 8.568 8.405 -12.008 1.00 79.38 321 CYS A N 1
ATOM 2378 C CA . CYS A 1 321 ? 7.550 7.989 -11.055 1.00 79.38 321 CYS A CA 1
ATOM 2379 C C . CYS A 1 321 ? 8.115 7.842 -9.630 1.00 79.38 321 CYS A C 1
ATOM 2381 O O . CYS A 1 321 ? 8.763 6.850 -9.285 1.00 79.38 321 CYS A O 1
ATOM 2383 N N . TYR A 1 322 ? 7.846 8.841 -8.784 1.00 70.50 322 TYR A N 1
ATOM 2384 C CA . TYR A 1 322 ? 8.224 8.881 -7.363 1.00 70.50 322 TYR A CA 1
ATOM 2385 C C . TYR A 1 322 ? 7.062 9.381 -6.491 1.00 70.50 322 TYR A C 1
ATOM 2387 O O . TYR A 1 322 ? 6.060 9.893 -7.001 1.00 70.50 322 TYR A O 1
ATOM 2395 N N . GLY A 1 323 ? 7.184 9.243 -5.167 1.00 55.03 323 GLY A N 1
ATOM 2396 C CA . GLY A 1 323 ? 6.155 9.676 -4.215 1.00 55.03 323 GLY A CA 1
ATOM 2397 C C . GLY A 1 323 ? 4.807 9.003 -4.490 1.00 55.03 323 GLY A C 1
ATOM 2398 O O . GLY A 1 323 ? 4.746 7.791 -4.677 1.00 55.03 323 GLY A O 1
ATOM 2399 N N . THR A 1 324 ? 3.729 9.786 -4.584 1.00 50.75 324 THR A N 1
ATOM 2400 C CA . THR A 1 324 ? 2.370 9.286 -4.873 1.00 50.75 324 THR A CA 1
ATOM 2401 C C . THR A 1 324 ? 2.272 8.522 -6.197 1.00 50.75 324 THR A C 1
ATOM 2403 O O . THR A 1 324 ? 1.431 7.635 -6.333 1.00 50.75 324 THR A O 1
ATOM 2406 N N . CYS A 1 325 ? 3.127 8.832 -7.180 1.00 65.00 325 CYS A N 1
ATOM 2407 C CA . CYS A 1 325 ? 3.167 8.055 -8.415 1.00 65.00 325 CYS A CA 1
ATOM 2408 C C . CYS A 1 325 ? 3.593 6.616 -8.120 1.00 65.00 325 CYS A C 1
ATOM 2410 O O . CYS A 1 325 ? 2.848 5.701 -8.438 1.00 65.00 325 CYS A O 1
ATOM 2412 N N . ALA A 1 326 ? 4.725 6.430 -7.432 1.00 64.19 326 ALA A N 1
ATOM 2413 C CA . ALA A 1 326 ? 5.265 5.115 -7.074 1.00 64.19 326 ALA A CA 1
ATOM 2414 C C . ALA A 1 326 ? 4.395 4.353 -6.056 1.00 64.19 326 ALA A C 1
ATOM 2416 O O . ALA A 1 326 ? 4.610 3.179 -5.788 1.00 64.19 326 ALA A O 1
ATOM 2417 N N . VAL A 1 327 ? 3.411 5.027 -5.469 1.00 52.72 327 VAL A N 1
ATOM 2418 C CA . VAL A 1 327 ? 2.368 4.422 -4.643 1.00 52.72 327 VAL A CA 1
ATOM 2419 C C . VAL A 1 327 ? 1.299 3.759 -5.505 1.00 52.72 327 VAL A C 1
ATOM 2421 O O . VAL A 1 327 ? 0.966 2.596 -5.294 1.00 52.72 327 VAL A O 1
ATOM 2424 N N . ASN A 1 328 ? 0.757 4.505 -6.467 1.00 54.22 328 ASN A N 1
ATOM 2425 C CA . ASN A 1 328 ? -0.268 3.990 -7.371 1.00 54.22 328 ASN A CA 1
ATOM 2426 C C . ASN A 1 328 ? 0.333 3.019 -8.395 1.00 54.22 328 ASN A C 1
ATOM 2428 O O . ASN A 1 328 ? -0.320 2.070 -8.825 1.00 54.22 328 ASN A O 1
ATOM 2432 N N . TRP A 1 329 ? 1.601 3.243 -8.724 1.00 76.81 329 TRP A N 1
ATOM 2433 C CA . TRP A 1 329 ? 2.397 2.470 -9.658 1.00 76.81 329 TRP A CA 1
ATOM 2434 C C . TRP A 1 329 ? 3.663 1.953 -8.975 1.00 76.81 329 TRP A C 1
ATOM 2436 O O . TRP A 1 329 ? 4.741 2.511 -9.193 1.00 76.81 329 TRP A O 1
ATOM 2446 N N . PRO A 1 330 ? 3.568 0.942 -8.092 1.00 76.88 330 PRO A N 1
ATOM 2447 C CA . PRO A 1 330 ? 4.738 0.417 -7.400 1.00 76.88 330 PRO A CA 1
ATOM 2448 C C . PRO A 1 330 ? 5.813 -0.052 -8.386 1.00 76.88 330 PRO A C 1
ATOM 2450 O O . PRO A 1 330 ? 5.499 -0.837 -9.278 1.00 76.88 330 PRO A O 1
ATOM 2453 N N . PRO A 1 331 ? 7.074 0.396 -8.268 1.00 84.31 331 PRO A N 1
ATOM 2454 C CA . PRO A 1 331 ? 8.136 -0.067 -9.152 1.00 84.31 331 PRO A CA 1
ATOM 2455 C C . PRO A 1 331 ? 8.441 -1.549 -8.904 1.00 84.31 331 PRO A C 1
ATOM 2457 O O . PRO A 1 331 ? 8.447 -2.011 -7.761 1.00 84.31 331 PRO A O 1
ATOM 2460 N N . LEU A 1 332 ? 8.757 -2.292 -9.967 1.00 92.00 332 LEU A N 1
ATOM 2461 C CA . LEU A 1 332 ? 9.333 -3.628 -9.842 1.00 92.00 332 LEU A CA 1
ATOM 2462 C C . LEU A 1 332 ? 10.790 -3.497 -9.383 1.00 92.00 332 LEU A C 1
ATOM 2464 O O . LEU A 1 332 ? 11.690 -3.241 -10.186 1.00 92.00 332 LEU A O 1
ATOM 2468 N N . LEU A 1 333 ? 11.015 -3.628 -8.079 1.00 85.94 333 LEU A N 1
ATOM 2469 C CA . LEU A 1 333 ? 12.340 -3.513 -7.474 1.00 85.94 333 LEU A CA 1
ATOM 2470 C C . LEU A 1 333 ? 13.117 -4.831 -7.553 1.00 85.94 333 LEU A C 1
ATOM 2472 O O . LEU A 1 333 ? 12.531 -5.909 -7.523 1.00 85.94 333 LEU A O 1
ATOM 2476 N N . THR A 1 334 ? 14.443 -4.737 -7.622 1.00 87.38 334 THR A N 1
ATOM 2477 C CA . THR A 1 334 ? 15.358 -5.888 -7.575 1.00 87.38 334 THR A CA 1
ATOM 2478 C C . THR A 1 334 ? 16.629 -5.506 -6.833 1.00 87.38 334 THR A C 1
ATOM 2480 O O . THR A 1 334 ? 17.122 -4.393 -6.990 1.00 87.38 334 THR A O 1
ATOM 2483 N N . THR A 1 335 ? 17.198 -6.409 -6.043 1.00 82.94 335 THR A N 1
ATOM 2484 C CA . THR A 1 335 ? 18.532 -6.200 -5.444 1.00 82.94 335 THR A CA 1
ATOM 2485 C C . THR A 1 335 ? 19.625 -6.886 -6.246 1.00 82.94 335 THR A C 1
ATOM 2487 O O . THR A 1 335 ? 20.738 -6.372 -6.306 1.00 82.94 335 THR A O 1
ATOM 2490 N N . ASP A 1 336 ? 19.291 -7.994 -6.906 1.00 86.25 336 ASP A N 1
ATOM 2491 C CA . ASP A 1 336 ? 20.186 -8.760 -7.769 1.00 86.25 336 ASP A CA 1
ATOM 2492 C C . ASP A 1 336 ? 19.854 -8.536 -9.246 1.00 86.25 336 ASP A C 1
ATOM 2494 O O . ASP A 1 336 ? 18.986 -7.731 -9.606 1.00 86.25 336 ASP A O 1
ATOM 2498 N N . ARG A 1 337 ? 20.584 -9.215 -10.133 1.00 89.31 337 ARG A N 1
ATOM 2499 C CA . ARG A 1 337 ? 20.288 -9.186 -11.567 1.00 89.31 337 ARG A CA 1
ATOM 2500 C C . ARG A 1 337 ? 18.921 -9.847 -11.815 1.00 89.31 337 ARG A C 1
ATOM 2502 O O . ARG A 1 337 ? 18.745 -10.982 -11.379 1.00 89.31 337 ARG A O 1
ATOM 2509 N N . PRO A 1 338 ? 17.979 -9.184 -12.510 1.00 95.75 338 PRO A N 1
ATOM 2510 C CA . PRO A 1 338 ? 16.669 -9.760 -12.780 1.00 95.75 338 PRO A CA 1
ATOM 2511 C C . PRO A 1 338 ? 16.772 -10.994 -13.681 1.00 95.75 338 PRO A C 1
ATOM 2513 O O . PRO A 1 338 ? 17.667 -11.090 -14.527 1.00 95.75 338 PRO A O 1
ATOM 2516 N N . VAL A 1 339 ? 15.837 -11.923 -13.502 1.00 95.81 339 VAL A N 1
ATOM 2517 C CA . VAL A 1 339 ? 15.779 -13.208 -14.205 1.00 95.81 339 VAL A CA 1
ATOM 2518 C C . VAL A 1 339 ? 14.698 -13.163 -15.283 1.00 95.81 339 VAL A C 1
ATOM 2520 O O . VAL A 1 339 ? 13.559 -12.769 -15.027 1.00 95.81 339 VAL A O 1
ATOM 2523 N N . ALA A 1 340 ? 15.048 -13.593 -16.496 1.00 97.56 340 ALA A N 1
ATOM 2524 C CA . ALA A 1 340 ? 14.083 -13.821 -17.566 1.00 97.56 340 ALA A CA 1
ATOM 2525 C C . ALA A 1 340 ? 13.419 -15.191 -17.387 1.00 97.56 340 ALA A C 1
ATOM 2527 O O . ALA A 1 340 ? 14.080 -16.227 -17.441 1.00 97.56 340 ALA A O 1
ATOM 2528 N N . GLY A 1 341 ? 12.109 -15.188 -17.179 1.00 96.38 341 GLY A N 1
ATOM 2529 C CA . GLY A 1 341 ? 11.256 -16.365 -17.242 1.00 96.38 341 GLY A CA 1
ATOM 2530 C C . GLY A 1 341 ? 10.771 -16.668 -18.668 1.00 96.38 341 GLY A C 1
ATOM 2531 O O . GLY A 1 341 ? 11.187 -16.024 -19.635 1.00 96.38 341 GLY A O 1
ATOM 2532 N N . PRO A 1 342 ? 9.856 -17.640 -18.826 1.00 96.25 342 PRO A N 1
ATOM 2533 C CA . PRO A 1 342 ? 9.352 -18.053 -20.134 1.00 96.25 342 PRO A CA 1
ATOM 2534 C C . PRO A 1 342 ? 8.784 -16.900 -20.980 1.00 96.25 342 PRO A C 1
ATOM 2536 O O . PRO A 1 342 ? 7.981 -16.089 -20.506 1.00 96.25 342 PRO A O 1
ATOM 2539 N N . GLY A 1 343 ? 9.191 -16.856 -22.253 1.00 95.69 343 GLY A N 1
ATOM 2540 C CA . GLY A 1 343 ? 8.748 -15.874 -23.253 1.00 95.69 343 GLY A CA 1
ATOM 2541 C C . GLY A 1 343 ? 9.391 -14.488 -23.141 1.00 95.69 343 GLY A C 1
ATOM 2542 O O . GLY A 1 343 ? 9.087 -13.618 -23.953 1.00 95.69 343 GLY A O 1
ATOM 2543 N N . VAL A 1 344 ? 10.285 -14.274 -22.174 1.00 98.31 344 VAL A N 1
ATOM 2544 C CA . VAL A 1 344 ? 11.003 -13.008 -21.977 1.00 98.31 344 VAL A CA 1
ATOM 2545 C C . VAL A 1 344 ? 12.375 -13.078 -22.631 1.00 98.31 344 VAL A C 1
ATOM 2547 O O . VAL A 1 344 ? 13.065 -14.089 -22.533 1.00 98.31 344 VAL A O 1
ATOM 2550 N N . ARG A 1 345 ? 12.772 -11.994 -23.299 1.00 98.12 345 ARG A N 1
ATOM 2551 C CA . ARG A 1 345 ? 14.075 -11.850 -23.955 1.00 98.12 345 ARG A CA 1
ATOM 2552 C C . ARG A 1 345 ? 15.107 -11.318 -22.955 1.00 98.12 345 ARG A C 1
ATOM 2554 O O . ARG A 1 345 ? 14.977 -10.163 -22.536 1.00 98.12 345 ARG A O 1
ATOM 2561 N N . PRO A 1 346 ? 16.107 -12.114 -22.532 1.00 97.31 346 PRO A N 1
ATOM 2562 C CA . PRO A 1 346 ? 17.049 -11.707 -21.488 1.00 97.31 346 PRO A CA 1
ATOM 2563 C C . PRO A 1 346 ? 17.839 -10.437 -21.824 1.00 97.31 346 PRO A C 1
ATOM 2565 O O . PRO A 1 346 ? 18.167 -9.667 -20.927 1.00 97.31 346 PRO A O 1
ATOM 2568 N N . GLU A 1 347 ? 18.125 -10.198 -23.102 1.00 97.62 347 GLU A N 1
ATOM 2569 C CA . GLU A 1 347 ? 18.854 -9.029 -23.600 1.00 97.62 347 GLU A CA 1
ATOM 2570 C C . GLU A 1 347 ? 18.084 -7.712 -23.452 1.00 97.62 347 GLU A C 1
ATOM 2572 O O . GLU A 1 347 ? 18.688 -6.642 -23.462 1.00 97.62 347 GLU A O 1
ATOM 2577 N N . LEU A 1 348 ? 16.760 -7.779 -23.291 1.00 98.06 348 LEU A N 1
ATOM 2578 C CA . LEU A 1 348 ? 15.925 -6.606 -23.058 1.00 98.06 348 LEU A CA 1
ATOM 2579 C C . LEU A 1 348 ? 15.816 -6.262 -21.568 1.00 98.06 348 LEU A C 1
ATOM 2581 O O . LEU A 1 348 ? 15.383 -5.157 -21.246 1.00 98.06 348 LEU A O 1
ATOM 2585 N N . LEU A 1 349 ? 16.204 -7.159 -20.655 1.00 98.38 349 LEU A N 1
ATOM 2586 C CA . LEU A 1 349 ? 16.191 -6.867 -19.223 1.00 98.38 349 LEU A CA 1
ATOM 2587 C C . LEU A 1 349 ? 17.344 -5.944 -18.836 1.00 98.38 349 LEU A C 1
ATOM 2589 O O . LEU A 1 349 ? 18.513 -6.207 -19.114 1.00 98.38 349 LEU A O 1
ATOM 2593 N N . GLY A 1 350 ? 17.002 -4.897 -18.098 1.00 97.62 350 GLY A N 1
ATOM 2594 C CA . GLY A 1 350 ? 17.955 -3.974 -17.508 1.00 97.62 350 GLY A CA 1
ATOM 2595 C C . GLY A 1 350 ? 17.607 -3.648 -16.065 1.00 97.62 350 GLY A C 1
ATOM 2596 O O . GLY A 1 350 ? 16.627 -4.133 -15.495 1.00 97.62 350 GLY A O 1
ATOM 2597 N N . VAL A 1 351 ? 18.448 -2.814 -15.460 1.00 97.19 351 VAL A N 1
ATOM 2598 C CA . VAL A 1 351 ? 18.214 -2.252 -14.131 1.00 97.19 351 VAL A CA 1
ATOM 2599 C C . VAL A 1 351 ? 18.638 -0.793 -14.142 1.00 97.19 351 VAL A C 1
ATOM 2601 O O . VAL A 1 351 ? 19.711 -0.473 -14.649 1.00 97.19 351 VAL A O 1
ATOM 2604 N N . ILE A 1 352 ? 17.825 0.073 -13.543 1.00 97.12 352 ILE A N 1
ATOM 2605 C CA . ILE A 1 352 ? 18.198 1.460 -13.251 1.00 97.12 352 ILE A CA 1
ATOM 2606 C C . ILE A 1 352 ? 18.412 1.654 -11.755 1.00 97.12 352 ILE A C 1
ATOM 2608 O O . ILE A 1 352 ? 17.717 1.051 -10.934 1.00 97.12 352 ILE A O 1
ATOM 2612 N N . ASN A 1 353 ? 19.352 2.534 -11.412 1.00 92.31 353 ASN A N 1
ATOM 2613 C CA . ASN A 1 353 ? 19.452 3.099 -10.072 1.00 92.31 353 ASN A CA 1
ATOM 2614 C C . ASN A 1 353 ? 18.490 4.286 -9.995 1.00 92.31 353 ASN A C 1
ATOM 2616 O O . ASN A 1 353 ? 18.587 5.227 -10.783 1.00 92.31 353 ASN A O 1
ATOM 2620 N N . ARG A 1 354 ? 17.538 4.224 -9.072 1.00 90.88 354 ARG A N 1
ATOM 2621 C CA . ARG A 1 354 ? 16.549 5.274 -8.837 1.00 90.88 354 ARG A CA 1
ATOM 2622 C C . ARG A 1 354 ? 17.123 6.344 -7.912 1.00 90.88 354 ARG A C 1
ATOM 2624 O O . ARG A 1 354 ? 17.986 6.067 -7.082 1.00 90.88 354 ARG A O 1
ATOM 2631 N N . ALA A 1 355 ? 16.592 7.563 -8.011 1.00 77.88 355 ALA A N 1
ATOM 2632 C CA . ALA A 1 355 ? 17.011 8.688 -7.167 1.00 77.88 355 ALA A CA 1
ATOM 2633 C C . ALA A 1 355 ? 16.739 8.465 -5.665 1.00 77.88 355 ALA A C 1
ATOM 2635 O O . ALA A 1 355 ? 17.371 9.084 -4.817 1.00 77.88 355 ALA A O 1
ATOM 2636 N N . ASP A 1 356 ? 15.810 7.566 -5.340 1.00 66.75 356 ASP A N 1
ATOM 2637 C CA . ASP A 1 356 ? 15.452 7.169 -3.976 1.00 66.75 356 ASP A CA 1
ATOM 2638 C C . ASP A 1 356 ? 16.368 6.064 -3.396 1.00 66.75 356 ASP A C 1
ATOM 2640 O O . ASP A 1 356 ? 16.117 5.548 -2.308 1.00 66.75 356 ASP A O 1
ATOM 2644 N N . GLY A 1 357 ? 17.437 5.700 -4.116 1.00 74.12 357 GLY A N 1
ATOM 2645 C CA . GLY A 1 357 ? 18.430 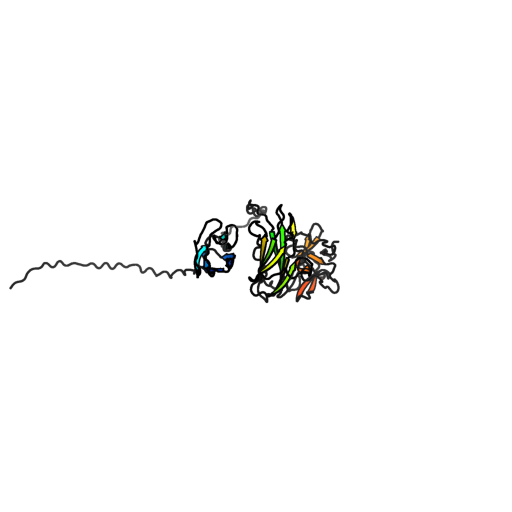4.709 -3.698 1.00 74.12 357 GLY A CA 1
ATOM 2646 C C . GLY A 1 357 ? 18.050 3.258 -3.996 1.00 74.12 357 GLY A C 1
ATOM 2647 O O . GLY A 1 357 ? 18.848 2.360 -3.728 1.00 74.12 357 GLY A O 1
ATOM 2648 N N . THR A 1 358 ? 16.866 2.995 -4.562 1.00 79.00 358 THR A N 1
ATOM 2649 C CA . THR A 1 358 ? 16.485 1.638 -4.984 1.00 79.00 358 THR A CA 1
ATOM 2650 C C . THR A 1 358 ? 16.926 1.299 -6.400 1.00 79.00 358 THR A C 1
ATOM 2652 O O . THR A 1 358 ? 17.292 2.159 -7.199 1.00 79.00 358 THR A O 1
ATOM 2655 N N . ARG A 1 359 ? 16.881 0.006 -6.724 1.00 88.75 359 ARG A N 1
ATOM 2656 C CA . ARG A 1 359 ? 17.143 -0.531 -8.058 1.00 88.75 359 ARG A CA 1
ATOM 2657 C C . ARG A 1 359 ? 15.850 -1.084 -8.640 1.00 88.75 359 ARG A C 1
ATOM 2659 O O . ARG A 1 359 ? 15.177 -1.879 -7.989 1.00 88.75 359 ARG A O 1
ATOM 2666 N N . GLN A 1 360 ? 15.503 -0.657 -9.849 1.00 94.88 360 GLN A N 1
ATOM 2667 C CA . GLN A 1 360 ? 14.265 -1.047 -10.527 1.00 94.88 360 GLN A CA 1
ATOM 2668 C C . GLN A 1 360 ? 14.564 -1.769 -11.830 1.00 94.88 360 GLN A C 1
ATOM 2670 O O . GLN A 1 360 ? 15.445 -1.360 -12.588 1.00 94.88 360 GLN A O 1
ATOM 2675 N N . VAL A 1 361 ? 13.802 -2.827 -12.084 1.00 97.81 361 VAL A N 1
ATOM 2676 C CA . VAL A 1 361 ? 13.865 -3.597 -13.322 1.00 97.81 361 VAL A CA 1
ATOM 2677 C C . VAL A 1 361 ? 13.345 -2.759 -14.480 1.00 97.81 361 VAL A C 1
ATOM 2679 O O . VAL A 1 361 ? 12.309 -2.095 -14.380 1.00 97.81 361 VAL A O 1
ATOM 2682 N N . THR A 1 362 ? 14.053 -2.828 -15.599 1.00 98.56 362 THR A N 1
ATOM 2683 C CA . THR A 1 362 ? 13.607 -2.271 -16.870 1.00 98.56 362 THR A CA 1
ATOM 2684 C C . THR A 1 362 ? 13.460 -3.374 -17.906 1.00 98.56 362 THR A C 1
ATOM 2686 O O . THR A 1 362 ? 14.130 -4.406 -17.825 1.00 98.56 362 THR A O 1
ATOM 2689 N N . TYR A 1 363 ? 12.583 -3.171 -18.886 1.00 98.62 363 TYR A N 1
ATOM 2690 C CA . TYR A 1 363 ? 12.492 -4.038 -20.053 1.00 98.62 363 TYR A CA 1
ATOM 2691 C C . TYR A 1 363 ? 12.473 -3.218 -21.326 1.00 98.62 363 TYR A C 1
ATOM 2693 O O . TYR A 1 363 ? 11.672 -2.296 -21.472 1.00 98.62 363 TYR A O 1
ATOM 2701 N N . ASN A 1 364 ? 13.382 -3.544 -22.241 1.00 98.06 364 ASN A N 1
ATOM 2702 C CA . ASN A 1 364 ? 13.622 -2.781 -23.452 1.00 98.06 364 ASN A CA 1
ATOM 2703 C C . ASN A 1 364 ? 13.821 -1.286 -23.129 1.00 98.06 364 ASN A C 1
ATOM 2705 O O . ASN A 1 364 ? 13.234 -0.433 -23.779 1.00 98.06 364 ASN A O 1
ATOM 2709 N N . GLY A 1 365 ? 14.562 -0.974 -22.058 1.00 97.94 365 GLY A N 1
ATOM 2710 C CA . GLY A 1 365 ? 14.805 0.391 -21.572 1.00 97.94 365 GLY A CA 1
ATOM 2711 C C . GLY A 1 365 ? 13.653 1.053 -20.798 1.00 97.94 365 GLY A C 1
ATOM 2712 O O . GLY A 1 365 ? 13.864 2.116 -20.221 1.00 97.94 365 GLY A O 1
ATOM 2713 N N . TRP A 1 366 ? 12.461 0.457 -20.717 1.00 98.56 366 TRP A N 1
ATOM 2714 C CA . TRP A 1 366 ? 11.340 1.017 -19.950 1.00 98.56 366 TRP A CA 1
ATOM 2715 C C . TRP A 1 366 ? 11.360 0.567 -18.488 1.00 98.56 366 TRP A C 1
ATOM 2717 O O . TRP A 1 366 ? 11.386 -0.643 -18.255 1.00 98.56 366 TRP A O 1
ATOM 2727 N N . PRO A 1 367 ? 11.301 1.478 -17.499 1.00 98.56 367 PRO A N 1
ATOM 2728 C CA . PRO A 1 367 ? 11.083 1.098 -16.104 1.00 98.56 367 PRO A CA 1
ATOM 2729 C C . PRO A 1 367 ? 9.742 0.376 -15.924 1.00 98.56 367 PRO A C 1
ATOM 2731 O O . PRO A 1 367 ? 8.728 0.805 -16.478 1.00 98.56 367 PRO A O 1
ATOM 2734 N N . LEU A 1 368 ? 9.748 -0.732 -15.175 1.00 98.56 368 LEU A N 1
ATOM 2735 C CA . LEU A 1 368 ? 8.568 -1.578 -14.978 1.00 98.56 368 LEU A CA 1
ATOM 2736 C C . LEU A 1 368 ? 7.859 -1.285 -13.658 1.00 98.56 368 LEU A C 1
ATOM 2738 O O . LEU A 1 368 ? 8.508 -1.155 -12.615 1.00 98.56 368 LEU A O 1
ATOM 2742 N N . TYR A 1 369 ? 6.531 -1.246 -13.698 1.00 95.44 369 TYR A N 1
ATOM 2743 C CA . TYR A 1 369 ? 5.672 -0.944 -12.556 1.00 95.44 369 TYR A CA 1
ATOM 2744 C C . TYR A 1 369 ? 4.509 -1.927 -12.443 1.00 95.44 369 TYR A C 1
ATOM 2746 O O . TYR A 1 369 ? 4.065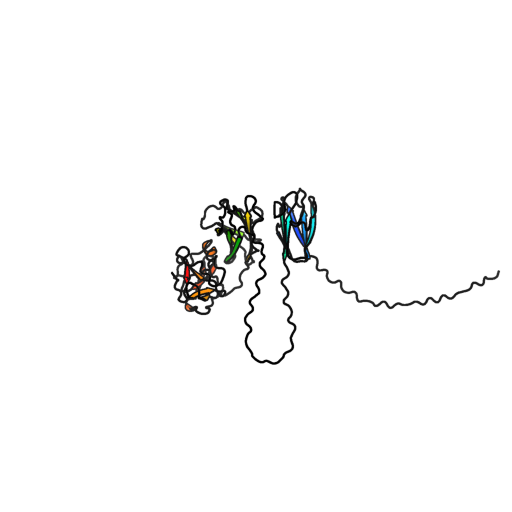 -2.490 -13.437 1.00 95.44 369 TYR A O 1
ATOM 2754 N N . TYR A 1 370 ? 3.983 -2.078 -11.237 1.00 83.31 370 TYR A N 1
ATOM 2755 C CA . TYR A 1 370 ? 2.687 -2.683 -10.954 1.00 83.31 370 TYR A CA 1
ATOM 2756 C C . TYR A 1 370 ? 1.581 -1.627 -10.994 1.00 83.31 370 TYR A C 1
ATOM 2758 O O . TYR A 1 370 ? 1.867 -0.433 -10.945 1.00 83.31 370 TYR A O 1
ATOM 2766 N N . TRP A 1 371 ? 0.319 -2.057 -10.989 1.00 80.75 371 TRP A N 1
ATOM 2767 C CA . TRP A 1 371 ? -0.829 -1.188 -10.729 1.00 80.75 371 TRP A CA 1
ATOM 2768 C C . TRP A 1 371 ? -1.489 -1.539 -9.397 1.00 80.75 371 TRP A C 1
ATOM 2770 O O . TRP A 1 371 ? -1.733 -2.707 -9.095 1.00 80.75 371 TRP A O 1
ATOM 2780 N N . PHE A 1 372 ? -1.820 -0.529 -8.591 1.00 60.12 372 PHE A N 1
ATOM 2781 C CA . PHE A 1 372 ? -2.366 -0.765 -7.257 1.00 60.12 372 PHE A CA 1
ATOM 2782 C C . PHE A 1 372 ? -3.764 -1.406 -7.236 1.00 60.12 372 PHE A C 1
ATOM 2784 O O . PHE A 1 372 ? -4.202 -1.796 -6.167 1.00 60.12 372 PHE A O 1
ATOM 2791 N N . GLN A 1 373 ? -4.508 -1.508 -8.340 1.00 56.12 373 GLN A N 1
ATOM 2792 C CA . GLN A 1 373 ? -5.805 -2.216 -8.333 1.00 56.12 373 GLN A CA 1
ATOM 2793 C C . GLN A 1 373 ? -5.733 -3.608 -8.957 1.00 56.12 373 GLN A C 1
ATOM 2795 O O . GLN A 1 373 ? -6.748 -4.306 -9.008 1.00 56.12 373 GLN A O 1
ATOM 2800 N N . ASP A 1 374 ? -4.560 -4.022 -9.432 1.00 63.97 374 ASP A N 1
ATOM 2801 C CA . ASP A 1 374 ? -4.347 -5.405 -9.836 1.00 63.97 374 ASP A CA 1
ATOM 2802 C C . ASP A 1 374 ? -4.124 -6.233 -8.562 1.00 63.97 374 ASP A C 1
ATOM 2804 O O . ASP A 1 374 ? -3.354 -5.852 -7.670 1.00 63.97 374 ASP A O 1
ATOM 2808 N N . ALA A 1 375 ? -4.882 -7.321 -8.435 1.00 61.19 375 ALA A N 1
ATOM 2809 C CA . ALA A 1 375 ? -4.936 -8.153 -7.234 1.00 61.19 375 ALA A CA 1
ATOM 2810 C C . ALA A 1 375 ? -4.690 -9.635 -7.539 1.00 61.19 375 ALA A C 1
ATOM 2812 O O . ALA A 1 375 ? -4.270 -10.380 -6.656 1.00 61.19 375 ALA A O 1
ATOM 2813 N N . GLN A 1 376 ? -4.924 -10.061 -8.780 1.00 67.50 376 GLN A N 1
ATOM 2814 C CA . GLN A 1 376 ? -4.778 -11.446 -9.211 1.00 67.50 376 GLN A CA 1
ATOM 2815 C C . GLN A 1 376 ? -4.146 -11.538 -10.608 1.00 67.50 376 GLN A C 1
ATOM 2817 O O . GLN A 1 376 ? -4.168 -10.564 -11.368 1.00 67.50 376 GLN A O 1
ATOM 2822 N N . PRO A 1 377 ? -3.581 -12.705 -10.970 1.00 81.50 377 PRO A N 1
ATOM 2823 C CA . PRO A 1 377 ? -2.986 -12.903 -12.281 1.00 81.50 377 PRO A CA 1
ATOM 2824 C C . PRO A 1 377 ? -3.963 -12.614 -13.420 1.00 81.50 377 PRO A C 1
ATOM 2826 O O . PRO A 1 377 ? -5.123 -13.021 -13.377 1.00 81.50 377 PRO A O 1
ATOM 2829 N N . GLY A 1 378 ? -3.475 -11.922 -14.446 1.00 81.69 378 GLY A N 1
ATOM 2830 C CA . GLY A 1 378 ? -4.271 -11.542 -15.614 1.00 81.69 378 GLY A CA 1
ATOM 2831 C C . GLY A 1 378 ? -5.092 -10.259 -15.463 1.00 81.69 378 GLY A C 1
ATOM 2832 O O . GLY A 1 378 ? -5.668 -9.807 -16.452 1.00 81.69 378 GLY A O 1
ATOM 2833 N N . ASP A 1 379 ? -5.118 -9.636 -14.280 1.00 80.00 379 ASP A N 1
ATOM 2834 C CA . ASP A 1 379 ? -5.654 -8.284 -14.133 1.00 80.00 379 ASP A CA 1
ATOM 2835 C C . ASP A 1 379 ? -4.814 -7.288 -14.945 1.00 80.00 379 ASP A C 1
ATOM 2837 O O . ASP A 1 379 ? -3.589 -7.269 -14.840 1.00 80.00 379 ASP A O 1
ATOM 2841 N N . THR A 1 380 ? -5.468 -6.445 -15.744 1.00 92.56 380 THR A N 1
ATOM 2842 C CA . THR A 1 380 ? -4.815 -5.397 -16.546 1.00 92.56 380 THR A CA 1
ATOM 2843 C C . THR A 1 380 ? -5.463 -4.027 -16.316 1.00 92.56 380 THR A C 1
ATOM 2845 O O . THR A 1 380 ? -5.645 -3.252 -17.259 1.00 92.56 380 THR A O 1
ATOM 2848 N N . ARG A 1 381 ? -5.903 -3.727 -15.083 1.00 77.00 381 ARG A N 1
ATOM 2849 C CA . ARG A 1 381 ? -6.739 -2.540 -14.794 1.00 77.00 381 ARG A CA 1
ATOM 2850 C C . ARG A 1 381 ? -5.977 -1.222 -14.931 1.00 77.00 381 ARG A C 1
ATOM 2852 O O . ARG A 1 381 ? -6.603 -0.175 -15.052 1.00 77.00 381 ARG A O 1
ATOM 2859 N N . GLY A 1 382 ? -4.645 -1.273 -14.929 1.00 79.88 382 GLY A N 1
ATOM 2860 C CA . GLY A 1 382 ? -3.784 -0.119 -15.174 1.00 79.88 382 GLY A CA 1
ATOM 2861 C C . GLY A 1 382 ? -3.668 0.259 -16.656 1.00 79.88 382 GLY A C 1
ATOM 2862 O O . GLY A 1 382 ? -3.127 1.314 -16.990 1.00 79.88 382 GLY A O 1
ATOM 2863 N N . GLN A 1 383 ? -4.165 -0.575 -17.572 1.00 96.75 383 GLN A N 1
ATOM 2864 C CA . GLN A 1 383 ? -3.996 -0.322 -18.996 1.00 96.75 383 GLN A CA 1
ATOM 2865 C C . GLN A 1 383 ? -4.647 1.001 -19.405 1.00 96.75 383 GLN A C 1
ATOM 2867 O O . GLN A 1 383 ? -5.822 1.252 -19.143 1.00 96.75 383 GLN A O 1
ATOM 2872 N N . ASN A 1 384 ? -3.874 1.823 -20.111 1.00 90.75 384 ASN A N 1
ATOM 2873 C CA . ASN A 1 384 ? -4.276 3.107 -20.669 1.00 90.75 384 ASN A CA 1
ATOM 2874 C C . ASN A 1 384 ? -4.764 4.140 -19.631 1.00 90.75 384 ASN A C 1
ATOM 2876 O O . ASN A 1 384 ? -5.402 5.136 -19.985 1.00 90.75 384 ASN A O 1
ATOM 2880 N N . VAL A 1 385 ? -4.451 3.957 -18.342 1.00 74.75 385 VAL A N 1
ATOM 2881 C CA . VAL A 1 385 ? -4.784 4.951 -17.313 1.00 74.75 385 VAL A CA 1
ATOM 2882 C C . VAL A 1 385 ? -4.112 6.280 -17.670 1.00 74.75 385 VAL A C 1
ATOM 2884 O O . VAL A 1 385 ? -2.905 6.358 -17.899 1.00 74.75 385 VAL A O 1
ATOM 2887 N N . GLY A 1 386 ? -4.910 7.345 -17.779 1.00 72.81 386 GLY A N 1
ATOM 2888 C CA . GLY A 1 386 ? -4.425 8.684 -18.128 1.00 72.81 386 GLY A CA 1
ATOM 2889 C C . GLY A 1 386 ? -3.726 8.791 -19.491 1.00 72.81 386 GLY A C 1
ATOM 2890 O O . GLY A 1 386 ? -2.992 9.756 -19.693 1.00 72.81 386 GLY A O 1
ATOM 2891 N N . ASN A 1 387 ? -3.916 7.820 -20.396 1.00 88.38 387 ASN A N 1
ATOM 2892 C CA . ASN A 1 387 ? -3.244 7.733 -21.701 1.00 88.38 387 ASN A CA 1
ATOM 2893 C C . ASN A 1 387 ? -1.703 7.702 -21.626 1.00 88.38 387 ASN A C 1
ATOM 2895 O O . ASN A 1 387 ? -1.000 8.133 -22.542 1.00 88.38 387 ASN A O 1
ATOM 2899 N N . VAL A 1 388 ? -1.160 7.247 -20.495 1.00 93.00 388 VAL A N 1
ATOM 2900 C CA . VAL A 1 388 ? 0.288 7.260 -20.239 1.00 93.00 388 VAL A CA 1
ATOM 2901 C C . VAL A 1 388 ? 0.808 5.981 -19.592 1.00 93.00 388 VAL A C 1
ATOM 2903 O O . VAL A 1 388 ? 2.012 5.875 -19.403 1.00 93.00 388 VAL A O 1
ATOM 2906 N N . TRP A 1 389 ? -0.045 5.007 -19.285 1.00 95.31 389 TRP A N 1
ATOM 2907 C CA . TRP A 1 389 ? 0.352 3.738 -18.674 1.00 95.31 389 TRP A CA 1
ATOM 2908 C C . TRP A 1 389 ? -0.037 2.578 -19.571 1.00 95.31 389 TRP A C 1
ATOM 2910 O O . TRP A 1 389 ? -1.199 2.462 -19.952 1.00 95.31 389 TRP A O 1
ATOM 2920 N N . PHE A 1 390 ? 0.923 1.730 -19.929 1.00 98.25 390 PHE A N 1
ATOM 2921 C CA . PHE A 1 390 ? 0.693 0.679 -20.918 1.00 98.25 390 PHE A CA 1
ATOM 2922 C C . PHE A 1 390 ? 1.374 -0.621 -20.509 1.00 98.25 390 PHE A C 1
ATOM 2924 O O . PHE A 1 390 ? 2.496 -0.609 -20.008 1.00 98.25 390 PHE A O 1
ATOM 2931 N N . VAL A 1 391 ? 0.722 -1.754 -20.748 1.00 98.44 391 VAL A N 1
ATOM 2932 C CA . VAL A 1 391 ? 1.364 -3.069 -20.653 1.00 98.44 391 VAL A CA 1
ATOM 2933 C C . VAL A 1 391 ? 2.377 -3.238 -21.785 1.00 98.44 391 VAL A C 1
ATOM 2935 O O . VAL A 1 391 ? 2.208 -2.687 -22.878 1.00 98.44 391 VAL A O 1
ATOM 2938 N N . LEU A 1 392 ? 3.430 -4.015 -21.539 1.00 98.50 392 LEU A N 1
ATOM 2939 C CA . LEU A 1 392 ? 4.441 -4.334 -22.548 1.00 98.50 392 LEU A CA 1
ATOM 2940 C C . LEU A 1 392 ? 4.228 -5.734 -23.129 1.00 98.50 392 LEU A C 1
ATOM 2942 O O . LEU A 1 392 ? 3.962 -6.689 -22.399 1.00 98.50 392 LEU A O 1
ATOM 2946 N N . ARG A 1 393 ? 4.406 -5.854 -24.446 1.00 98.50 393 ARG A N 1
ATOM 2947 C CA . ARG A 1 393 ? 4.522 -7.128 -25.166 1.00 98.50 393 ARG A CA 1
ATOM 2948 C C . ARG A 1 393 ? 5.887 -7.789 -24.909 1.00 98.50 393 ARG A C 1
ATOM 2950 O O . ARG A 1 393 ? 6.823 -7.113 -24.473 1.00 98.50 393 ARG A O 1
ATOM 2957 N N . PRO A 1 394 ? 6.059 -9.082 -25.254 1.00 98.12 394 PRO A N 1
ATOM 2958 C CA . PRO A 1 394 ? 7.341 -9.781 -25.135 1.00 98.12 394 PRO A CA 1
ATOM 2959 C C . PRO A 1 394 ? 8.498 -9.136 -25.910 1.00 98.12 394 PRO A C 1
ATOM 2961 O O . PRO A 1 394 ? 9.654 -9.278 -25.520 1.00 98.12 394 PRO A O 1
ATOM 2964 N N . ASP A 1 395 ? 8.213 -8.411 -26.993 1.00 97.38 395 ASP A N 1
ATOM 2965 C CA . ASP A 1 395 ? 9.211 -7.657 -27.766 1.00 97.38 395 ASP A CA 1
ATOM 2966 C C . ASP A 1 395 ? 9.581 -6.298 -27.138 1.00 97.38 395 ASP A C 1
ATOM 2968 O O . ASP A 1 395 ? 10.432 -5.579 -27.658 1.00 97.38 395 ASP A O 1
ATOM 2972 N N . GLY A 1 396 ? 8.958 -5.941 -26.011 1.00 96.25 396 GLY A N 1
ATOM 2973 C CA . GLY A 1 396 ? 9.196 -4.695 -25.296 1.00 96.25 396 GLY A CA 1
ATOM 2974 C C . GLY A 1 396 ? 8.488 -3.481 -25.894 1.00 96.25 396 GLY A C 1
ATOM 2975 O O . GLY A 1 396 ? 8.846 -2.353 -25.545 1.00 96.25 396 GLY A O 1
ATOM 2976 N N . THR A 1 397 ? 7.509 -3.681 -26.783 1.00 97.62 397 THR A N 1
ATOM 2977 C CA . THR A 1 397 ? 6.633 -2.614 -27.287 1.00 97.62 397 THR A CA 1
ATOM 2978 C C . THR A 1 397 ? 5.383 -2.455 -26.411 1.00 97.62 397 THR A C 1
ATOM 2980 O O . THR A 1 397 ? 4.828 -3.452 -25.941 1.00 97.62 397 THR A O 1
ATOM 2983 N N . PRO A 1 398 ? 4.895 -1.223 -26.179 1.00 97.06 398 PRO A N 1
ATOM 2984 C CA . PRO A 1 398 ? 3.650 -1.012 -25.449 1.00 97.06 398 PRO A CA 1
ATOM 2985 C C . PRO A 1 398 ? 2.430 -1.440 -26.275 1.00 97.06 398 PRO A C 1
ATOM 2987 O O . PRO A 1 398 ? 2.365 -1.223 -27.490 1.00 97.06 398 PRO A O 1
ATOM 2990 N N . VAL A 1 399 ? 1.429 -2.015 -25.611 1.00 96.81 399 VAL A N 1
ATOM 2991 C CA . VAL A 1 399 ? 0.081 -2.191 -26.171 1.00 96.81 399 VAL A CA 1
ATOM 2992 C C . VAL A 1 399 ? -0.643 -0.851 -26.038 1.00 96.81 399 VAL A C 1
ATOM 2994 O O . VAL A 1 399 ? -0.833 -0.390 -24.916 1.00 96.81 399 VAL A O 1
ATOM 2997 N N . ARG A 1 400 ? -0.989 -0.206 -27.157 1.00 90.94 400 ARG A N 1
ATOM 2998 C CA . ARG A 1 400 ? -1.663 1.102 -27.202 1.00 90.94 400 ARG A CA 1
ATOM 2999 C C . ARG A 1 400 ? -3.115 0.968 -27.613 1.00 90.94 400 ARG A C 1
ATOM 3001 O O . ARG A 1 400 ? -3.380 0.073 -28.447 1.00 90.94 400 ARG A O 1
#

Radius of gyration: 32.02 Å; chains: 1; bounding box: 46×82×132 Å

pLDDT: mean 72.14, std 19.6, range [28.66, 98.75]

Foldseek 3Di:
DDDDDDDDDDDPPPPPPPPDPPPPPDDPPPPPPAAEAEWECPPQATVVQEEEEAARHKYKYFYQDQAWWWWAWLVRPDIPPTAHHGGMDMDGHHDADKTKTATVVQAHHLGGGHIGIYGHDYDPPDPDPDDDDDDDDDDDDDDDPDPDDDPDPDPPPDDDAKAKDWDWDDQAQKIKIWIKIWGQDQAWFWKKKKKAWFPPWAWDDWDWPPDPDDPVAQDLPPVRMGMHGGRVTDHHGDMGTGTMIMIGHHQAKGKMKMWMDTPDDDGRIHIDDIDIGHDDDQDAWEWEWDQAPLGIFIDTPQQAFKKFFQPADLVQQADPQDDVSCVQWPFAFHRDQHHYDYLADSVQWDWDQYPSRTIGIGGVSTTITGGPPGDHHRDPPQDCVVPTMFTAHNVRDGRD

Secondary structure (DSSP, 8-state):
-------------------------PPPP---PPPEEEEEE-SSSEESSEEEE-TTEEEEEEE-SSS-B--EETTSS-B---B-TT-EEEEEE-S-EEEEEEEEEEEETTTEEEEEEEEEPPPPPPPPPPP-PPP------PPPP--PPPPP--------S-EEEEEEEEETTEEEEEEEEE--SSS-EEEEEEEEPPTTPEEEEEEETT----GGG--EETTTEEEEEEEEEE-TT-EEEEEEEEEE-SSSPEEE-EEEEESSS-SS--BPPPEEEPPPPS---EEEEEEETTEEEEEETT--B-EEETTSEETTEE----THHHHHS-B-B-SSPPEE-TT--GGGEEEEE-TTS-EEEEETTEEPB--TT--STT--TTTTGGGTEEEBPTTS-B--

Sequence (400 aa):
MIRLFGRFLVLVLTLLVTFMPVVPAHPPIPTVAAQEITVEMRNISFSPRMVTITPGTTVVWVNRDPVAHTVTADDGSFDSGLIQPGGMYQRTFTQPGTYPYYCRPHGGPGGQGMSGVIVVQAAPAAPTPATPAPAAPAQPTPAPPAVGPTPAAALTGEWPPVAVEMRATRTGNQVTFVMLVTNRSSRPYSYELKARLPSGARLISCQYGTHRTDWRQCGLDGQGNVGWNNPGGIRPGAVVGPYTFTVEVPGAAASSYAWVNFYNNSPAGSWTSSLVVSPAPATAATVRTASTGLGTVLVDDRGLTLYMFARDSREPSTSNCYGTCAVNWPPLLTTDRPVAGPGVRPELLGVINRADGTRQVTYNGWPLYYWFQDAQPGDTRGQNVGNVWFVLRPDGTPVR